Protein AF-A0AAW8EA68-F1 (afdb_monomer_lite)

Foldseek 3Di:
DDDDDDDPPPPPPDQLPPFLDDDDDDPDDDPDPPPPPPPPDADQEDEDEALDCDDPNHGFDADPQQKGKDKDADDLVDPGAHWYFHDDFLQTDIGAGFGMWIWIFGVVLRTTFKIKTWHPDDAQFHFLVVLLVVLLLVVVRSVVSPWAFADDQLAFQFAAVLQLCVQPDPPLPPPPNVPDGQYHSPHRDDSVSCLVQQPDPQRFASYWTWTDDQQKIKIWGKHFNDQDPVCNRTTGIIIMIMIGGNLVSQLSVDDPVCSVVSVVCVVVVSVVSVVSNVVNNVSSVVVVTDGDPVDDHDDRHDRSVPDPPPDDRDDPPPPPRCVSVQDDKDAAQDFGSAFAWKFWVQVVRDIDGHHGRGGHHDDCAHPRGGTIIGGDDD

pLDDT: mean 73.97, std 21.79, range [22.16, 97.0]

Sequence (378 aa):
MSQRSGVLLAGVAVVCAAAFLVAACGEEKSGDSGAGMSNSNNPDQIDLRIGSSEVFGQPVAYGDLGLGTSNKDFDHRRPKHPRVRFVHGAFTLLTPEVDHIDASSEKELGGLTEIKLTLHEPLYGATHEQARDFVYGLMKQVQAAGWKRLIDIGAPRLKGESSMRAAFSDHYGLPSRVSVMHLDPGYLIPIEDMVREGQGGAWSPRFRWQFYADGVELTVGLFDTKFDEKNPDFNTYRVQMAFVSQEARVRLLFPEKDRAKWREMWPAKAAEFAGSRLEREALARQQKLEIDESYQDPPPAPPMADRPLQKGELLPQEQVMPKRLSSLNVLPGDPCPQTGDWIAPALRGRVVHAARGEIMPGPQYSDIGLVIWHLQRA

Secondary structure (DSSP, 8-state):
---------------------PPP---------------SS--SEEEE-TT-SEETTEEPP--TTSEEEEEEE--TTSS--PEEEE-BTBT-EEEEEEEEEEEEEEGGGTEEEEEEEEE-S--TTB-HHHHHHHHHHHHHHHHHTTPEE---TTS--B-HHHHHHHHT-TTS-S-TT--S----TTS---HHHHHHHHTT-SSS-SEEEEEEETTEEEEEEEEEEE--TT-TT-BEEEEEEEEEEHH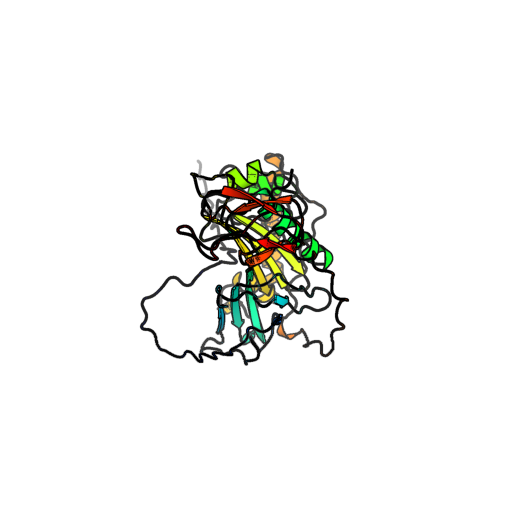HHHHTTS-GGGGGGHHHHHHHHHHHHHHHHHHHHHHHHHTTPPB-TT--PPPPPPPGGG----TT-PPP-------SSSSSEE-TTSBPSSSEEEEEGGGTTEEEEE-TTPBPPS-SEETTEE--EEEPP-

Organism: Variovorax paradoxus (NCBI:txid34073)

Structure (mmCIF, N/CA/C/O backbone):
data_AF-A0AAW8EA68-F1
#
_entry.id   AF-A0AAW8EA68-F1
#
loop_
_atom_site.group_PDB
_atom_site.id
_atom_site.type_symbol
_atom_site.label_atom_id
_atom_site.label_alt_id
_atom_site.label_comp_id
_atom_site.label_asym_id
_atom_site.label_entity_id
_atom_site.label_seq_id
_atom_site.pdbx_PDB_ins_code
_atom_site.Cartn_x
_atom_site.Cartn_y
_atom_site.Cartn_z
_atom_site.occupancy
_atom_site.B_iso_or_equiv
_atom_site.auth_seq_id
_atom_site.auth_comp_id
_atom_site.auth_asym_id
_atom_site.auth_atom_id
_atom_site.pdbx_PDB_model_num
ATOM 1 N N . MET A 1 1 ? -18.334 53.907 1.134 1.00 31.36 1 MET A N 1
ATOM 2 C CA . MET A 1 1 ? -18.433 52.855 0.094 1.00 31.36 1 MET A CA 1
ATOM 3 C C . MET A 1 1 ? -17.001 52.459 -0.237 1.00 31.36 1 MET A C 1
ATOM 5 O O . MET A 1 1 ? -16.248 53.343 -0.590 1.00 31.36 1 MET A O 1
ATOM 9 N N . SER A 1 2 ? -16.479 51.255 -0.036 1.00 30.61 2 SER A N 1
ATOM 10 C CA . SER A 1 2 ? -17.057 49.921 0.072 1.00 30.61 2 SER A CA 1
ATOM 11 C C . SER A 1 2 ? -16.158 49.091 0.996 1.00 30.61 2 SER A C 1
ATOM 13 O O . SER A 1 2 ? -14.952 49.030 0.776 1.00 30.61 2 SER A O 1
ATOM 15 N N . GLN A 1 3 ? -16.745 48.446 2.005 1.00 23.94 3 GLN A N 1
ATOM 16 C CA . GLN A 1 3 ? -16.113 47.356 2.751 1.00 23.94 3 GLN A CA 1
ATOM 17 C C . GLN A 1 3 ? -15.865 46.180 1.796 1.00 23.94 3 GLN A C 1
ATOM 19 O O . GLN A 1 3 ? -16.761 45.790 1.048 1.00 23.94 3 GLN A O 1
ATOM 24 N N . ARG A 1 4 ? -14.661 45.606 1.823 1.00 25.61 4 ARG A N 1
ATOM 25 C CA . ARG A 1 4 ? -14.409 44.237 1.362 1.00 25.61 4 ARG A CA 1
ATOM 26 C C . ARG A 1 4 ? -14.081 43.414 2.597 1.00 25.61 4 ARG A C 1
ATOM 28 O O . ARG A 1 4 ? -12.992 43.520 3.150 1.00 25.61 4 ARG A O 1
ATOM 35 N N . SER A 1 5 ? -15.067 42.649 3.045 1.00 25.44 5 SER A N 1
ATOM 36 C CA . SER A 1 5 ? -14.929 41.651 4.097 1.00 25.44 5 SER A CA 1
ATOM 37 C C . SER A 1 5 ? -14.002 40.542 3.602 1.00 25.44 5 SER A C 1
ATOM 39 O O . SER A 1 5 ? -14.359 39.783 2.703 1.00 25.44 5 SER A O 1
ATOM 41 N N . GLY A 1 6 ? -12.794 40.478 4.158 1.00 23.38 6 GLY A N 1
ATOM 42 C CA . GLY A 1 6 ? -11.898 39.340 4.003 1.00 23.38 6 GLY A CA 1
ATOM 43 C C . GLY A 1 6 ? -12.384 38.205 4.894 1.00 23.38 6 GLY A C 1
ATOM 44 O O . GLY A 1 6 ? -12.236 38.266 6.112 1.00 23.38 6 GLY A O 1
ATOM 45 N N . VAL A 1 7 ? -12.988 37.183 4.294 1.00 25.30 7 VAL A N 1
ATOM 46 C CA . VAL A 1 7 ? -13.236 35.909 4.971 1.00 25.30 7 VAL A CA 1
ATOM 47 C C . VAL A 1 7 ? -11.909 35.152 4.979 1.00 25.30 7 VAL A C 1
ATOM 49 O O . VAL A 1 7 ? -11.460 34.664 3.945 1.00 25.30 7 VAL A O 1
ATOM 52 N N . LEU A 1 8 ? -11.258 35.097 6.145 1.00 22.27 8 LEU A N 1
ATOM 53 C CA . LEU A 1 8 ? -10.200 34.129 6.416 1.00 22.27 8 LEU A CA 1
ATOM 54 C C . LEU A 1 8 ? -10.827 32.729 6.349 1.00 22.27 8 LEU A C 1
ATOM 56 O O . LEU A 1 8 ? -11.508 32.303 7.280 1.00 22.27 8 LEU A O 1
ATOM 60 N N . LEU A 1 9 ? -10.590 32.002 5.257 1.00 24.23 9 LEU A N 1
ATOM 61 C CA . LEU A 1 9 ? -10.726 30.550 5.262 1.00 24.23 9 LEU A CA 1
ATOM 62 C C . LEU A 1 9 ? -9.560 29.988 6.077 1.00 24.23 9 LEU A C 1
ATOM 64 O O . LEU A 1 9 ? -8.430 29.887 5.602 1.00 24.23 9 LEU A O 1
ATOM 68 N N . ALA A 1 10 ? -9.845 29.658 7.335 1.00 22.16 10 ALA A N 1
ATOM 69 C CA . ALA A 1 10 ? -8.983 28.840 8.169 1.00 22.16 10 ALA A CA 1
ATOM 70 C C . ALA A 1 10 ? -8.915 27.431 7.557 1.00 22.16 10 ALA A C 1
ATOM 72 O O . ALA A 1 10 ? -9.728 26.559 7.853 1.00 22.16 10 ALA A O 1
ATOM 73 N N . GLY A 1 11 ? -7.966 27.230 6.643 1.00 23.31 11 GLY A N 1
ATOM 74 C CA . GLY A 1 11 ? -7.634 25.919 6.108 1.00 23.31 11 GLY A CA 1
ATOM 75 C C . GLY A 1 11 ? -6.989 25.078 7.201 1.00 23.31 11 GLY A C 1
ATOM 76 O O . GLY A 1 11 ? -5.803 25.228 7.489 1.00 23.31 11 GLY A O 1
ATOM 77 N N . VAL A 1 12 ? -7.769 24.192 7.817 1.00 23.34 12 VAL A N 1
ATOM 78 C CA . VAL A 1 12 ? -7.232 23.114 8.648 1.00 23.34 12 VAL A CA 1
ATOM 79 C C . VAL A 1 12 ? -6.505 22.153 7.707 1.00 23.34 12 VAL A C 1
ATOM 81 O O . VAL A 1 12 ? -7.114 21.311 7.051 1.00 23.34 12 VAL A O 1
ATOM 84 N N . ALA A 1 13 ? -5.188 22.315 7.596 1.00 23.22 13 ALA A N 1
ATOM 85 C CA . ALA A 1 13 ? -4.316 21.375 6.912 1.00 23.22 13 ALA A CA 1
ATOM 86 C C . ALA A 1 13 ? -4.222 20.091 7.750 1.00 23.22 13 ALA A C 1
ATOM 88 O O . ALA A 1 13 ? -3.347 19.950 8.601 1.00 23.22 13 ALA A O 1
ATOM 89 N N . VAL A 1 14 ? -5.155 19.162 7.539 1.00 29.56 14 VAL A N 1
ATOM 90 C CA . VAL A 1 14 ? -5.050 17.810 8.090 1.00 29.56 14 VAL A CA 1
ATOM 91 C C . VAL A 1 14 ? -4.049 17.042 7.236 1.00 29.56 14 VAL A C 1
ATOM 93 O O . VAL A 1 14 ? -4.319 16.694 6.088 1.00 29.56 14 VAL A O 1
ATOM 96 N N . VAL A 1 15 ? -2.868 16.811 7.799 1.00 27.11 15 VAL A N 1
ATOM 97 C CA . VAL A 1 15 ? -1.830 15.955 7.225 1.00 27.11 15 VAL A CA 1
ATOM 98 C C . VAL A 1 15 ? -2.344 14.510 7.260 1.00 27.11 15 VAL A C 1
ATOM 100 O O . VAL A 1 15 ? -2.207 13.826 8.267 1.00 27.11 15 VAL A O 1
ATOM 103 N N . CYS A 1 16 ? -2.946 14.033 6.166 1.00 30.41 16 CYS A N 1
ATOM 104 C CA . CYS A 1 16 ? -3.246 12.609 5.949 1.00 30.41 16 CYS A CA 1
ATOM 105 C C . CYS A 1 16 ? -1.991 11.852 5.491 1.00 30.41 16 CYS A C 1
ATOM 107 O O . CYS A 1 16 ? -2.006 11.100 4.522 1.00 30.41 16 CYS A O 1
ATOM 109 N N . ALA A 1 17 ? -0.875 12.052 6.189 1.00 29.83 17 ALA A N 1
ATOM 110 C CA . ALA A 1 17 ? 0.268 11.187 6.005 1.00 29.83 17 ALA A CA 1
ATOM 111 C C . ALA A 1 17 ? 0.006 9.915 6.818 1.00 29.83 17 ALA A C 1
ATOM 113 O O . ALA A 1 17 ? 0.188 9.901 8.034 1.00 29.83 17 ALA A O 1
ATOM 114 N N . ALA A 1 18 ? -0.341 8.816 6.141 1.00 36.03 18 ALA A N 1
ATOM 115 C CA . ALA A 1 18 ? 0.261 7.534 6.500 1.00 36.03 18 ALA A CA 1
ATOM 116 C C . ALA A 1 18 ? 1.769 7.729 6.306 1.00 36.03 18 ALA A C 1
ATOM 118 O O . ALA A 1 18 ? 2.324 7.536 5.217 1.00 36.03 18 ALA A O 1
ATOM 119 N N . ALA A 1 19 ? 2.374 8.343 7.315 1.00 31.56 19 ALA A N 1
ATOM 120 C CA . ALA A 1 19 ? 3.718 8.830 7.249 1.00 31.56 19 ALA A CA 1
ATOM 121 C C . ALA A 1 19 ? 4.612 7.606 7.424 1.00 31.56 19 ALA A C 1
ATOM 123 O O . ALA A 1 19 ? 4.570 6.914 8.445 1.00 31.56 19 ALA A O 1
ATOM 124 N N . PHE A 1 20 ? 5.445 7.342 6.424 1.00 36.16 20 PHE A N 1
ATOM 125 C CA . PHE A 1 20 ? 6.662 6.561 6.607 1.00 36.16 20 PHE A CA 1
ATOM 126 C C . PHE A 1 20 ? 7.656 7.415 7.416 1.00 36.16 20 PHE A C 1
ATOM 128 O O . PHE A 1 20 ? 8.738 7.750 6.949 1.00 36.16 20 PHE A O 1
ATOM 135 N N . LEU A 1 21 ? 7.244 7.859 8.608 1.00 25.28 21 LEU A N 1
ATOM 136 C CA . LEU A 1 21 ? 8.124 8.514 9.562 1.00 25.28 21 LEU A CA 1
ATOM 137 C C . LEU A 1 21 ? 8.967 7.413 10.192 1.00 25.28 21 LEU A C 1
ATOM 139 O O . LEU A 1 21 ? 8.516 6.704 11.087 1.00 25.28 21 LEU A O 1
ATOM 143 N N . VAL A 1 22 ? 10.197 7.279 9.708 1.00 31.80 22 VAL A N 1
ATOM 144 C CA . VAL A 1 22 ? 11.282 6.798 10.558 1.00 31.80 22 VAL A CA 1
ATOM 145 C C . VAL A 1 22 ? 11.445 7.853 11.649 1.00 31.80 22 VAL A C 1
ATOM 147 O O . VAL A 1 22 ? 11.507 9.048 11.348 1.00 31.80 22 VAL A O 1
ATOM 150 N N . ALA A 1 23 ? 11.450 7.421 12.908 1.00 26.12 23 ALA A N 1
ATOM 151 C CA . ALA A 1 23 ? 11.738 8.286 14.039 1.00 26.12 23 ALA A CA 1
ATOM 152 C C . ALA A 1 23 ? 13.033 9.065 13.759 1.00 26.12 23 ALA A C 1
ATOM 154 O O . ALA A 1 23 ? 14.100 8.478 13.582 1.00 26.12 23 ALA A O 1
ATOM 155 N N . ALA A 1 24 ? 12.927 10.391 13.677 1.00 22.94 24 ALA A N 1
ATOM 156 C CA . ALA A 1 24 ? 14.095 11.252 13.671 1.00 22.94 24 ALA A CA 1
ATOM 157 C C . ALA A 1 24 ? 14.813 11.063 15.011 1.00 22.94 24 ALA A C 1
ATOM 159 O O . ALA A 1 24 ? 14.196 11.188 16.070 1.00 22.94 24 ALA A O 1
ATOM 160 N N . CYS A 1 25 ? 16.097 10.720 14.945 1.00 24.19 25 CYS A N 1
ATOM 161 C CA . CYS A 1 25 ? 16.962 10.512 16.093 1.00 24.19 25 CYS A CA 1
ATOM 162 C C . CYS A 1 25 ? 16.959 11.748 17.004 1.00 24.19 25 CYS A C 1
ATOM 164 O O . CYS A 1 25 ? 17.584 12.761 16.698 1.00 24.19 25 CYS A O 1
ATOM 166 N N . GLY A 1 26 ? 16.271 11.642 18.139 1.00 23.81 26 GLY A N 1
ATOM 167 C CA . GLY A 1 26 ? 16.720 12.273 19.368 1.00 23.81 26 GLY A CA 1
ATOM 168 C C . GLY A 1 26 ? 17.836 11.403 19.928 1.00 23.81 26 GLY A C 1
ATOM 169 O O . GLY A 1 26 ? 17.674 10.193 20.069 1.00 23.81 26 GLY A O 1
ATOM 170 N N . GLU A 1 27 ? 18.987 12.010 20.171 1.00 29.56 27 GLU A N 1
ATOM 171 C CA . GLU A 1 27 ? 20.153 11.389 20.785 1.00 29.56 27 GLU A CA 1
ATOM 172 C C . GLU A 1 27 ? 19.839 11.092 22.264 1.00 29.56 27 GLU A C 1
ATOM 174 O O . GLU A 1 27 ? 20.252 11.811 23.169 1.00 29.56 27 GLU A O 1
ATOM 179 N N . GLU A 1 28 ? 19.047 10.050 22.520 1.00 25.16 28 GLU A N 1
ATOM 180 C CA . GLU A 1 28 ? 18.866 9.484 23.852 1.00 25.16 28 GLU A CA 1
ATOM 181 C C . GLU A 1 28 ? 19.598 8.151 23.941 1.00 25.16 28 GLU A C 1
ATOM 183 O O . GLU A 1 28 ? 19.452 7.245 23.122 1.00 25.16 28 GLU A O 1
ATOM 188 N N . LYS A 1 29 ? 20.470 8.103 24.946 1.00 25.55 29 LYS A N 1
ATOM 189 C CA . LYS A 1 29 ? 21.395 7.022 25.262 1.00 25.55 29 LYS A CA 1
ATOM 190 C C . LYS A 1 29 ? 20.705 5.667 25.150 1.00 25.55 29 LYS A C 1
ATOM 192 O O . LYS A 1 29 ? 19.680 5.438 25.782 1.00 25.55 29 LYS A O 1
ATOM 197 N N . SER A 1 30 ? 21.338 4.775 24.394 1.00 26.06 30 SER A N 1
ATOM 198 C CA . SER A 1 30 ? 21.008 3.360 24.257 1.00 26.06 30 SER A CA 1
ATOM 199 C C . SER A 1 30 ? 20.811 2.699 25.627 1.00 26.06 30 SER A C 1
ATOM 201 O O . SER A 1 30 ? 21.767 2.255 26.266 1.00 26.06 30 SER A O 1
ATOM 203 N N . GLY A 1 31 ? 19.562 2.654 26.081 1.00 25.41 31 GLY A N 1
ATOM 204 C CA . GLY A 1 31 ? 19.101 1.743 27.112 1.00 25.41 31 GLY A CA 1
ATOM 205 C C . GLY A 1 31 ? 18.886 0.389 26.460 1.00 25.41 31 GLY A C 1
ATOM 206 O O . GLY A 1 31 ? 17.841 0.140 25.865 1.00 25.41 31 GLY A O 1
ATOM 207 N N . ASP A 1 32 ? 19.916 -0.446 26.524 1.00 31.66 32 ASP A N 1
ATOM 208 C CA . ASP A 1 32 ? 19.882 -1.837 26.100 1.00 31.66 32 ASP A CA 1
ATOM 209 C C . ASP A 1 32 ? 18.761 -2.580 26.845 1.00 31.66 32 ASP A C 1
ATOM 211 O O . ASP A 1 32 ? 18.855 -2.898 28.030 1.00 31.66 32 ASP A O 1
ATOM 215 N N . SER A 1 33 ? 17.656 -2.798 26.143 1.00 30.78 33 SER A N 1
ATOM 216 C CA . SER A 1 33 ? 16.652 -3.807 26.475 1.00 30.78 33 SER A CA 1
ATOM 217 C C . SER A 1 3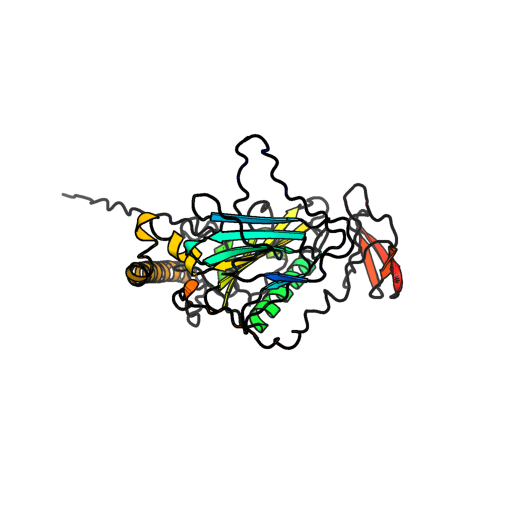3 ? 16.353 -4.622 25.219 1.00 30.78 33 SER A C 1
ATOM 219 O O . SER A 1 33 ? 15.209 -4.870 24.846 1.00 30.78 33 SER A O 1
ATOM 221 N N . GLY A 1 34 ? 17.421 -5.038 24.534 1.00 29.62 34 GLY A N 1
ATOM 222 C CA . GLY A 1 34 ? 17.336 -6.042 23.491 1.00 29.62 34 GLY A CA 1
ATOM 223 C C . GLY A 1 34 ? 17.114 -7.416 24.112 1.00 29.62 34 GLY A C 1
ATOM 224 O O . GLY A 1 34 ? 18.064 -8.096 24.493 1.00 29.62 34 GLY A O 1
ATOM 225 N N . ALA A 1 35 ? 15.868 -7.887 24.141 1.00 29.55 35 ALA A N 1
ATOM 226 C CA . ALA A 1 35 ? 15.609 -9.324 24.123 1.00 29.55 35 ALA A CA 1
ATOM 227 C C . ALA A 1 35 ? 15.999 -9.858 22.732 1.00 29.55 35 ALA A C 1
ATOM 229 O O . ALA A 1 35 ? 15.160 -10.144 21.881 1.00 29.55 35 ALA A O 1
ATOM 230 N N . GLY A 1 36 ? 17.306 -9.931 22.479 1.00 31.05 36 GLY A N 1
ATOM 231 C CA . GLY A 1 36 ? 17.883 -10.514 21.280 1.00 31.05 36 GLY A CA 1
ATOM 232 C C . GLY A 1 36 ? 17.665 -12.021 21.282 1.00 31.05 36 GLY A C 1
ATOM 233 O O . GLY A 1 36 ? 18.530 -12.783 21.707 1.00 31.05 36 GLY A O 1
ATOM 234 N N . MET A 1 37 ? 16.516 -12.476 20.783 1.00 32.06 37 MET A N 1
ATOM 235 C CA . MET A 1 37 ? 16.364 -13.872 20.385 1.00 32.06 37 MET A CA 1
ATOM 236 C C . MET A 1 37 ? 17.063 -14.075 19.038 1.00 32.06 37 MET A C 1
ATOM 238 O O . MET A 1 37 ? 16.453 -14.006 17.973 1.00 32.06 37 MET A O 1
ATOM 242 N N . SER A 1 38 ? 18.364 -14.364 19.103 1.00 35.31 38 SER A N 1
ATOM 243 C CA . SER A 1 38 ? 19.105 -15.040 18.036 1.00 35.31 38 SER A CA 1
ATOM 244 C C . SER A 1 38 ? 18.561 -16.469 17.885 1.00 35.31 38 SER A C 1
ATOM 246 O O . SER A 1 38 ? 19.159 -17.428 18.373 1.00 35.31 38 SER A O 1
ATOM 248 N N . ASN A 1 39 ? 17.413 -16.627 17.225 1.00 38.28 39 ASN A N 1
ATOM 249 C CA . ASN A 1 39 ? 16.970 -17.934 16.748 1.00 38.28 39 ASN A CA 1
ATOM 250 C C . ASN A 1 39 ? 17.604 -18.200 15.380 1.00 38.28 39 ASN A C 1
ATOM 252 O O . ASN A 1 39 ? 17.486 -17.413 14.446 1.00 38.28 39 ASN A O 1
ATOM 256 N N . SER A 1 40 ? 18.319 -19.317 15.288 1.00 44.47 40 SER A N 1
ATOM 257 C CA . SER A 1 40 ? 19.300 -19.623 14.246 1.00 44.47 40 SER A CA 1
ATOM 258 C C . SER A 1 40 ? 18.732 -19.942 12.856 1.00 44.47 40 SER A C 1
ATOM 260 O O . SER A 1 40 ? 19.530 -20.090 11.930 1.00 44.47 40 SER A O 1
ATOM 262 N N . ASN A 1 41 ? 17.409 -19.960 12.660 1.00 57.72 41 ASN A N 1
ATOM 263 C CA . ASN A 1 41 ? 16.753 -20.103 11.355 1.00 57.72 41 ASN A CA 1
ATOM 264 C C . ASN A 1 41 ? 15.589 -19.108 11.226 1.00 57.72 41 ASN A C 1
ATOM 266 O O . ASN A 1 41 ? 14.706 -19.076 12.085 1.00 57.72 41 ASN A O 1
ATOM 270 N N . ASN A 1 42 ? 15.574 -18.317 10.146 1.00 62.31 42 ASN A N 1
ATOM 271 C CA . ASN A 1 42 ? 14.399 -17.520 9.787 1.00 62.31 42 ASN A CA 1
ATOM 272 C C . ASN A 1 42 ? 13.222 -18.478 9.538 1.00 62.31 42 ASN A C 1
ATOM 274 O O . ASN A 1 42 ? 13.421 -19.494 8.869 1.00 62.31 42 ASN A O 1
ATOM 278 N N . PRO A 1 43 ? 12.017 -18.197 10.064 1.00 74.00 43 PRO A N 1
ATOM 279 C CA . PRO A 1 43 ? 10.846 -18.987 9.713 1.00 74.00 43 PRO A CA 1
ATOM 280 C C . PRO A 1 43 ? 10.559 -18.842 8.215 1.00 74.00 43 PRO A C 1
ATOM 282 O O . PRO A 1 43 ? 10.819 -17.796 7.630 1.00 74.00 43 PRO A O 1
ATOM 285 N N . ASP A 1 44 ? 9.983 -19.866 7.594 1.00 80.38 44 ASP A N 1
ATOM 286 C CA . ASP A 1 44 ? 9.584 -19.789 6.182 1.00 80.38 44 ASP A CA 1
ATOM 287 C C . ASP A 1 44 ? 8.441 -18.788 5.963 1.00 80.38 44 ASP A C 1
ATOM 289 O O . ASP A 1 44 ? 8.363 -18.117 4.932 1.00 80.38 44 ASP A O 1
ATOM 293 N N . GLN A 1 45 ? 7.561 -18.675 6.958 1.00 86.62 45 GLN A N 1
ATOM 294 C CA . GLN A 1 45 ? 6.392 -17.812 6.937 1.00 86.62 45 GLN A CA 1
ATOM 295 C C . GLN A 1 45 ? 6.127 -17.228 8.328 1.00 86.62 45 GLN A C 1
ATOM 297 O O . GLN A 1 45 ? 6.341 -17.891 9.343 1.00 86.62 45 GLN A O 1
ATOM 302 N N . ILE A 1 46 ? 5.627 -15.995 8.364 1.00 90.38 46 ILE A N 1
ATOM 303 C CA . ILE A 1 46 ? 5.153 -15.309 9.567 1.00 90.38 46 ILE A CA 1
ATOM 304 C C . ILE A 1 46 ? 3.706 -14.888 9.335 1.00 90.38 46 ILE A C 1
ATOM 306 O O . ILE A 1 46 ? 3.397 -14.243 8.335 1.00 90.38 46 ILE A O 1
ATOM 310 N N . ASP A 1 47 ? 2.826 -15.218 10.272 1.00 90.06 47 ASP A N 1
ATOM 311 C CA . ASP A 1 47 ? 1.438 -14.774 10.236 1.00 90.06 47 ASP A CA 1
ATOM 312 C C . ASP A 1 47 ? 1.295 -13.472 11.027 1.00 90.06 47 ASP A C 1
ATOM 314 O O . ASP A 1 47 ? 1.726 -13.390 12.178 1.00 90.06 47 ASP A O 1
ATOM 318 N N . LEU A 1 48 ? 0.686 -12.454 10.418 1.00 92.19 48 LEU A N 1
ATOM 319 C CA . LEU A 1 48 ? 0.398 -11.174 11.067 1.00 92.19 48 LEU A CA 1
ATOM 320 C C . LEU A 1 48 ? -1.040 -10.744 10.781 1.00 92.19 48 LEU A C 1
ATOM 322 O O . LEU A 1 48 ? -1.587 -11.046 9.721 1.00 92.19 48 LEU A O 1
ATOM 326 N N . ARG A 1 49 ? -1.651 -10.030 11.729 1.00 91.38 49 ARG A N 1
ATOM 327 C CA . ARG A 1 49 ? -3.053 -9.600 11.657 1.00 91.38 49 ARG A CA 1
ATOM 328 C C . ARG A 1 49 ? -3.268 -8.293 12.417 1.00 91.38 49 ARG A C 1
ATOM 330 O O . ARG A 1 49 ? -2.812 -8.160 13.552 1.00 91.38 49 ARG A O 1
ATOM 337 N N . ILE A 1 50 ? -4.021 -7.366 11.826 1.00 91.94 50 ILE A N 1
ATOM 338 C CA . ILE A 1 50 ? -4.522 -6.172 12.526 1.00 91.94 50 ILE A CA 1
ATOM 339 C C . ILE A 1 50 ? -5.453 -6.581 13.682 1.00 91.94 50 ILE A C 1
ATOM 341 O O . ILE A 1 50 ? -6.306 -7.453 13.534 1.00 91.94 50 ILE A O 1
ATOM 345 N N . GLY A 1 51 ? -5.279 -5.966 14.849 1.00 89.12 51 GLY A N 1
ATOM 346 C CA . GLY A 1 51 ? -5.983 -6.301 16.088 1.00 89.12 51 GLY A CA 1
ATOM 347 C C . GLY A 1 51 ? -5.428 -7.540 16.798 1.00 89.12 51 GLY A C 1
ATOM 348 O O . GLY A 1 51 ? -6.107 -8.130 17.632 1.00 89.12 51 GLY A O 1
ATOM 349 N N . SER A 1 52 ? -4.226 -8.008 16.443 1.00 88.50 52 SER A N 1
ATOM 350 C CA . SER A 1 52 ? -3.540 -9.062 17.200 1.00 88.50 52 SER A CA 1
ATOM 351 C C . SER A 1 52 ? -2.910 -8.496 18.473 1.00 88.50 52 SER A C 1
ATOM 353 O O . SER A 1 52 ? -2.204 -7.491 18.414 1.00 88.50 52 SER A O 1
ATOM 355 N N . SER A 1 53 ? -3.106 -9.168 19.608 1.00 86.56 53 SER A N 1
ATOM 356 C CA . SER A 1 53 ? -2.377 -8.902 20.857 1.00 86.56 53 SER A CA 1
ATOM 357 C C . SER A 1 53 ? -0.997 -9.567 20.894 1.00 86.56 53 SER A C 1
ATOM 359 O O . SER A 1 53 ? -0.295 -9.466 21.896 1.00 86.56 53 SER A O 1
ATOM 361 N N . GLU A 1 54 ? -0.620 -10.266 19.823 1.00 85.88 54 GLU A N 1
ATOM 362 C CA . GLU A 1 54 ? 0.671 -10.926 19.650 1.00 85.88 54 GLU A CA 1
ATOM 363 C C . GLU A 1 54 ? 1.349 -10.481 18.351 1.00 85.88 54 GLU A C 1
ATOM 365 O O . GLU A 1 54 ? 0.692 -10.257 17.328 1.00 85.88 54 GLU A O 1
ATOM 370 N N . VAL A 1 55 ? 2.676 -10.405 18.383 1.00 88.06 55 VAL A N 1
ATOM 371 C CA . VAL A 1 55 ? 3.546 -10.098 17.249 1.00 88.06 55 VAL A CA 1
ATOM 372 C C . VAL A 1 55 ? 4.801 -10.963 17.340 1.00 88.06 55 VAL A C 1
ATOM 374 O O . VAL A 1 55 ? 5.382 -11.134 18.407 1.00 88.06 55 VAL A O 1
ATOM 377 N N . PHE A 1 56 ? 5.188 -11.593 16.229 1.00 87.25 56 PHE A N 1
ATOM 378 C CA . PHE A 1 56 ? 6.324 -12.531 16.171 1.00 87.25 56 PHE A CA 1
ATOM 379 C C . PHE A 1 56 ? 6.264 -13.687 17.192 1.00 87.25 56 PHE A C 1
ATOM 381 O O . PHE A 1 56 ? 7.300 -14.193 17.623 1.00 87.25 56 PHE A O 1
ATOM 388 N N . GLY A 1 57 ? 5.053 -14.120 17.562 1.00 82.25 57 GLY A N 1
ATOM 389 C CA . GLY A 1 57 ? 4.833 -15.184 18.548 1.00 82.25 57 GLY A CA 1
ATOM 390 C C . GLY A 1 57 ? 5.067 -14.752 19.998 1.00 82.25 57 GLY A C 1
ATOM 391 O O . GLY A 1 57 ? 5.271 -15.608 20.854 1.00 82.25 57 GLY A O 1
ATOM 392 N N . GLN A 1 58 ? 5.084 -13.446 20.270 1.00 85.12 58 GLN A N 1
ATOM 393 C CA . GLN A 1 58 ? 5.184 -12.871 21.609 1.00 85.12 58 GLN A CA 1
ATOM 394 C C . GLN A 1 58 ? 4.011 -11.916 21.859 1.00 85.12 58 GLN A C 1
ATOM 396 O O . GLN A 1 58 ? 3.550 -11.273 20.912 1.00 85.12 58 GLN A O 1
ATOM 401 N N . PRO A 1 59 ? 3.531 -11.775 23.106 1.00 87.12 59 PRO A N 1
ATOM 402 C CA . PRO A 1 59 ? 2.584 -10.723 23.456 1.00 87.12 59 PRO A CA 1
ATOM 403 C C . PRO A 1 59 ? 3.139 -9.340 23.108 1.00 87.12 59 PRO A C 1
ATOM 405 O O . PRO A 1 59 ? 4.321 -9.063 23.308 1.00 87.12 59 PRO A O 1
ATOM 408 N N . VAL A 1 60 ? 2.274 -8.457 22.616 1.00 86.25 60 VAL A N 1
ATOM 409 C CA . VAL A 1 60 ? 2.626 -7.060 22.358 1.00 86.25 60 VAL A CA 1
ATOM 410 C C . VAL A 1 60 ? 2.985 -6.372 23.677 1.00 86.25 60 VAL A C 1
ATOM 412 O O . VAL A 1 60 ? 2.205 -6.379 24.632 1.00 86.25 60 VAL A O 1
ATOM 415 N N . ALA A 1 61 ? 4.163 -5.751 23.717 1.00 88.31 61 ALA A N 1
ATOM 416 C CA . ALA A 1 61 ? 4.583 -4.907 24.824 1.00 88.31 61 ALA A CA 1
ATOM 417 C C . ALA A 1 61 ? 4.034 -3.486 24.641 1.00 88.31 61 ALA A C 1
ATOM 419 O O . ALA A 1 61 ? 4.209 -2.873 23.588 1.00 88.31 61 ALA A O 1
ATOM 420 N N . TYR A 1 62 ? 3.392 -2.961 25.683 1.00 88.19 62 TYR A N 1
ATOM 421 C CA . TYR A 1 62 ? 2.853 -1.604 25.704 1.00 88.19 62 TYR A CA 1
ATOM 422 C C . TYR A 1 62 ? 3.610 -0.749 26.716 1.00 88.19 62 TYR A C 1
ATOM 424 O O . TYR A 1 62 ? 3.852 -1.195 27.837 1.00 88.19 62 TYR A O 1
ATOM 432 N N . GLY A 1 63 ? 3.932 0.485 26.333 1.00 82.69 63 GLY A N 1
ATOM 433 C CA . GLY A 1 63 ? 4.381 1.515 27.269 1.00 82.69 63 GLY A CA 1
ATOM 434 C C . GLY A 1 63 ? 3.222 2.127 28.066 1.00 82.69 63 GLY A C 1
ATOM 435 O O . GLY A 1 63 ? 2.057 1.759 27.888 1.00 82.69 63 GLY A O 1
ATOM 436 N N . ASP A 1 64 ? 3.535 3.121 28.899 1.00 83.75 64 ASP A N 1
ATOM 437 C CA . ASP A 1 64 ? 2.578 3.770 29.814 1.00 83.75 64 ASP A CA 1
ATOM 438 C C . ASP A 1 64 ? 1.381 4.419 29.104 1.00 83.75 64 ASP A C 1
ATOM 440 O O . ASP A 1 64 ? 0.278 4.468 29.645 1.00 83.75 64 ASP A O 1
ATOM 444 N N . LEU A 1 65 ? 1.574 4.867 27.860 1.00 83.31 65 LEU A N 1
ATOM 445 C CA . LEU A 1 65 ? 0.522 5.452 27.022 1.00 83.31 65 LEU A CA 1
ATOM 446 C C . LEU A 1 65 ? -0.338 4.400 26.300 1.00 83.31 65 LEU A C 1
ATOM 448 O O . LEU A 1 65 ? -1.157 4.747 25.455 1.00 83.31 65 LEU A O 1
ATOM 452 N N . GLY A 1 66 ? -0.137 3.106 26.570 1.00 82.94 66 GLY A N 1
ATOM 453 C CA . GLY A 1 66 ? -0.848 2.029 25.879 1.00 82.94 66 GLY A CA 1
ATOM 454 C C . GLY A 1 66 ? -0.455 1.873 24.406 1.00 82.94 66 GLY A C 1
ATOM 455 O O . GLY A 1 66 ? -1.181 1.226 23.655 1.00 82.94 66 GLY A O 1
ATOM 456 N N . LEU A 1 67 ? 0.675 2.449 23.994 1.00 87.50 67 LEU A N 1
ATOM 457 C CA . LEU A 1 67 ? 1.253 2.316 22.657 1.00 87.50 67 LEU A CA 1
ATOM 458 C C . LEU A 1 67 ? 2.371 1.275 22.680 1.00 87.50 67 LEU A C 1
ATOM 460 O O . LEU A 1 67 ? 3.127 1.204 23.650 1.00 87.50 67 LEU A O 1
ATOM 464 N N . GLY A 1 68 ? 2.483 0.486 21.617 1.00 88.31 68 GLY A N 1
ATOM 465 C CA . GLY A 1 68 ? 3.553 -0.496 21.457 1.00 88.31 68 GLY A CA 1
ATOM 466 C C . GLY A 1 68 ? 4.120 -0.476 20.046 1.00 88.31 68 GLY A C 1
ATOM 467 O O . GLY A 1 68 ? 3.378 -0.308 19.076 1.00 88.31 68 GLY A O 1
ATOM 468 N N . THR A 1 69 ? 5.427 -0.678 19.933 1.00 91.69 69 THR A N 1
ATOM 469 C CA . THR A 1 69 ? 6.130 -0.854 18.662 1.00 91.69 69 THR A CA 1
ATOM 470 C C . THR A 1 69 ? 6.893 -2.169 18.687 1.00 91.69 69 THR A C 1
ATOM 472 O O . THR A 1 69 ? 7.336 -2.648 19.732 1.00 91.69 69 THR A O 1
ATOM 475 N N . SER A 1 70 ? 7.009 -2.812 17.536 1.00 90.88 70 SER A N 1
ATOM 476 C CA . SER A 1 70 ? 7.783 -4.039 17.381 1.00 90.88 70 SER A CA 1
ATOM 477 C C . SER A 1 70 ? 8.378 -4.064 15.993 1.00 90.88 70 SER A C 1
ATOM 479 O O . SER A 1 70 ? 7.697 -3.729 15.028 1.00 90.88 70 SER A O 1
ATOM 481 N N . ASN A 1 71 ? 9.637 -4.463 15.883 1.00 92.56 71 ASN A N 1
ATOM 482 C CA . ASN A 1 71 ? 10.305 -4.571 14.601 1.00 92.56 71 ASN A CA 1
ATOM 483 C C . ASN A 1 71 ? 11.039 -5.904 14.475 1.00 92.56 71 ASN A C 1
ATOM 485 O O . ASN A 1 71 ? 11.286 -6.599 15.466 1.00 92.56 71 ASN A O 1
ATOM 489 N N . LYS A 1 72 ? 11.320 -6.290 13.234 1.00 90.19 72 LYS A N 1
ATOM 490 C CA . LYS A 1 72 ? 12.128 -7.462 12.937 1.00 90.19 72 LYS A CA 1
ATOM 491 C C . LYS A 1 72 ? 12.847 -7.291 11.610 1.00 90.19 72 LYS A C 1
ATOM 493 O O . LYS A 1 72 ? 12.218 -7.375 10.556 1.00 90.19 72 LYS A O 1
ATOM 498 N N . ASP A 1 73 ? 14.159 -7.130 11.706 1.00 87.31 73 ASP A N 1
ATOM 499 C CA . ASP A 1 73 ? 15.087 -7.198 10.584 1.00 87.31 73 ASP A CA 1
ATOM 500 C C . ASP A 1 73 ? 15.501 -8.652 10.321 1.00 87.31 73 ASP A C 1
ATOM 502 O O . ASP A 1 73 ? 15.771 -9.427 11.248 1.00 87.31 73 ASP A O 1
ATOM 506 N N . PHE A 1 74 ? 15.597 -9.022 9.048 1.00 83.88 74 PHE A N 1
ATOM 507 C CA . PHE A 1 74 ? 16.134 -10.308 8.616 1.00 83.88 74 PHE A CA 1
ATOM 508 C C . PHE A 1 74 ? 17.533 -10.128 8.022 1.00 83.88 74 PHE A C 1
ATOM 510 O O . PHE A 1 74 ? 17.805 -9.187 7.281 1.00 83.88 74 PHE A O 1
ATOM 517 N N . ASP A 1 75 ? 18.450 -11.039 8.363 1.00 73.19 75 ASP A N 1
ATOM 518 C CA . ASP A 1 75 ? 19.837 -10.982 7.889 1.00 73.19 75 ASP A CA 1
ATOM 519 C C . ASP A 1 75 ? 19.908 -11.157 6.364 1.00 73.19 75 ASP A C 1
ATOM 521 O O . ASP A 1 75 ? 19.810 -12.278 5.869 1.00 73.19 75 ASP A O 1
ATOM 525 N N . HIS A 1 76 ? 20.148 -10.049 5.655 1.00 65.56 76 HIS A N 1
ATOM 526 C CA . HIS A 1 76 ? 20.296 -9.955 4.195 1.00 65.56 76 HIS A CA 1
ATOM 527 C C . HIS A 1 76 ? 21.340 -10.904 3.587 1.00 65.56 76 HIS A C 1
ATOM 529 O O . HIS A 1 76 ? 21.359 -11.117 2.378 1.00 65.56 76 HIS A O 1
ATOM 535 N N . ARG A 1 77 ? 22.252 -11.456 4.399 1.00 63.19 77 ARG A N 1
ATOM 536 C CA . ARG A 1 77 ? 23.266 -12.417 3.936 1.00 63.19 77 ARG A CA 1
ATOM 537 C C . ARG A 1 77 ? 22.707 -13.831 3.803 1.00 63.19 77 ARG A C 1
ATOM 539 O O . ARG A 1 77 ? 23.424 -14.725 3.353 1.00 63.19 77 ARG A O 1
ATOM 546 N N . ARG A 1 78 ? 21.471 -14.075 4.249 1.00 68.19 78 ARG A N 1
ATOM 547 C CA . ARG A 1 78 ? 20.843 -15.392 4.175 1.00 68.19 78 ARG A CA 1
ATOM 548 C C . ARG A 1 78 ? 20.099 -15.559 2.849 1.00 68.19 78 ARG A C 1
ATOM 550 O O . ARG A 1 78 ? 19.418 -14.645 2.411 1.00 68.19 78 ARG A O 1
ATOM 557 N N . PRO A 1 79 ? 20.151 -16.754 2.239 1.00 62.16 79 PRO A N 1
ATOM 558 C CA . PRO A 1 79 ? 19.541 -16.998 0.930 1.00 62.16 79 PRO A CA 1
ATOM 559 C C . PRO A 1 79 ? 18.008 -17.090 0.963 1.00 62.16 79 PRO A C 1
ATOM 561 O O . PRO A 1 79 ? 17.383 -17.222 -0.086 1.00 62.16 79 PRO A O 1
ATOM 564 N N . LYS A 1 80 ? 17.396 -17.102 2.154 1.00 73.12 80 LYS A N 1
ATOM 565 C CA . LYS A 1 80 ? 15.951 -17.254 2.327 1.00 73.12 80 LYS A CA 1
ATOM 566 C C . LYS A 1 80 ? 15.436 -16.265 3.359 1.00 73.12 80 LYS A C 1
ATOM 568 O O . LYS A 1 80 ? 15.862 -16.288 4.521 1.00 73.12 80 LYS A O 1
ATOM 573 N N . HIS A 1 81 ? 14.484 -15.455 2.927 1.00 82.62 81 HIS A N 1
ATOM 574 C CA . HIS A 1 81 ? 13.759 -14.526 3.771 1.00 82.62 81 HIS A CA 1
ATOM 575 C C . HIS A 1 81 ? 12.329 -15.035 4.007 1.00 82.62 81 HIS A C 1
ATOM 577 O O . HIS A 1 81 ? 11.779 -15.768 3.179 1.00 82.62 81 HIS A O 1
ATOM 583 N N . PRO A 1 82 ? 11.721 -14.723 5.164 1.00 87.62 82 PRO A N 1
ATOM 584 C CA . PRO A 1 82 ? 10.360 -15.152 5.447 1.00 87.62 82 PRO A CA 1
ATOM 585 C C . PRO A 1 82 ? 9.381 -14.461 4.514 1.00 87.62 82 PRO A C 1
ATOM 587 O O . PRO A 1 82 ? 9.570 -13.310 4.125 1.00 87.62 82 PRO A O 1
ATOM 590 N N . ARG A 1 83 ? 8.266 -15.127 4.248 1.00 89.81 83 ARG A N 1
ATOM 591 C CA . ARG A 1 83 ? 7.077 -14.489 3.679 1.00 89.81 83 ARG A CA 1
ATOM 592 C C . ARG A 1 83 ? 6.122 -14.101 4.796 1.00 89.81 83 ARG A C 1
ATOM 594 O O . ARG A 1 83 ? 6.074 -14.766 5.830 1.00 89.81 83 ARG A O 1
ATOM 601 N N . VAL A 1 84 ? 5.327 -13.058 4.593 1.00 91.69 84 VAL A N 1
ATOM 602 C CA . VAL A 1 84 ? 4.275 -12.689 5.542 1.00 91.69 84 VAL A CA 1
ATOM 603 C C . VAL A 1 84 ? 2.929 -13.130 5.000 1.00 91.69 84 VAL A C 1
ATOM 605 O O . VAL A 1 84 ? 2.535 -12.765 3.895 1.00 91.69 84 VAL A O 1
ATOM 608 N N . ARG A 1 85 ? 2.194 -13.903 5.794 1.00 92.69 85 ARG A N 1
ATOM 609 C CA . ARG A 1 85 ? 0.771 -14.131 5.572 1.00 92.69 85 ARG A CA 1
ATOM 610 C C . ARG A 1 85 ? 0.005 -13.101 6.390 1.00 92.69 85 ARG A C 1
ATOM 612 O O . ARG A 1 85 ? -0.122 -13.226 7.607 1.00 92.69 85 ARG A O 1
ATOM 619 N N . PHE A 1 86 ? -0.484 -12.066 5.720 1.00 93.69 86 PHE A N 1
ATOM 620 C CA . PHE A 1 86 ? -1.396 -11.105 6.320 1.00 93.69 86 PHE A CA 1
ATOM 621 C C . PHE A 1 86 ? -2.780 -11.748 6.432 1.00 93.69 86 PHE A C 1
ATOM 623 O O . PHE A 1 86 ? -3.510 -11.847 5.445 1.00 93.69 86 PHE A O 1
ATOM 630 N N . VAL A 1 87 ? -3.107 -12.249 7.621 1.00 89.56 87 VAL A N 1
ATOM 631 C CA . VAL A 1 87 ? -4.345 -12.984 7.898 1.00 89.56 87 VAL A CA 1
ATOM 632 C C . VAL A 1 87 ? -5.494 -11.994 8.024 1.00 89.56 87 VAL A C 1
ATOM 634 O O . VAL A 1 87 ? -5.482 -11.149 8.913 1.00 89.56 87 VAL A O 1
ATOM 637 N N . HIS A 1 88 ? -6.489 -12.100 7.144 1.00 87.94 88 HIS A N 1
ATOM 638 C CA . HIS A 1 88 ? -7.639 -11.190 7.124 1.00 87.94 88 HIS A CA 1
ATOM 639 C C . HIS A 1 88 ? -8.863 -11.823 6.449 1.00 87.94 88 HIS A C 1
ATOM 641 O O . HIS A 1 88 ? -9.351 -11.346 5.423 1.00 87.94 88 HIS A O 1
ATOM 647 N N . GLY A 1 89 ? -9.318 -12.966 6.973 1.00 83.31 89 GLY A N 1
ATOM 648 C CA . GLY A 1 89 ? -10.443 -13.714 6.415 1.00 83.31 89 GLY A CA 1
ATOM 649 C C . GLY A 1 89 ? -10.299 -13.997 4.924 1.00 83.31 89 GLY A C 1
ATOM 650 O O . GLY A 1 89 ? -9.232 -14.410 4.458 1.00 83.31 89 GLY A O 1
ATOM 651 N N . ALA A 1 90 ? -11.366 -13.734 4.165 1.00 83.56 90 ALA A N 1
ATOM 652 C CA . ALA A 1 90 ? -11.395 -13.917 2.713 1.00 83.56 90 ALA A CA 1
ATOM 653 C C . ALA A 1 90 ? -10.388 -13.029 1.952 1.00 83.56 90 ALA A C 1
ATOM 655 O O . ALA A 1 90 ? -10.090 -13.311 0.795 1.00 83.56 90 ALA A O 1
ATOM 656 N N . PHE A 1 91 ? -9.851 -11.993 2.604 1.00 88.69 91 PHE A N 1
ATOM 657 C CA . PHE A 1 91 ? -8.900 -11.029 2.047 1.00 88.69 91 PHE A CA 1
ATOM 658 C C . PHE A 1 91 ? -7.448 -11.324 2.441 1.00 88.69 91 PHE A C 1
ATOM 660 O O . PHE A 1 91 ? -6.574 -10.472 2.271 1.00 88.69 91 PHE A O 1
ATOM 667 N N . THR A 1 92 ? -7.184 -12.508 3.000 1.00 86.44 92 THR A N 1
ATOM 668 C CA . THR A 1 92 ? -5.836 -12.937 3.384 1.00 86.44 92 THR A CA 1
ATOM 669 C C . THR A 1 92 ? -4.875 -12.842 2.201 1.00 86.44 92 THR A C 1
ATOM 671 O O . THR A 1 92 ? -5.159 -13.344 1.115 1.00 86.44 92 THR A O 1
ATOM 674 N N . LEU A 1 93 ? -3.718 -12.224 2.435 1.00 89.75 93 LEU A N 1
ATOM 675 C CA . LEU A 1 93 ? -2.659 -12.062 1.444 1.00 89.75 93 LEU A CA 1
ATOM 676 C C . LEU A 1 93 ? -1.398 -12.776 1.901 1.00 89.75 93 LEU A C 1
ATOM 678 O O . LEU A 1 93 ? -0.999 -12.671 3.059 1.00 89.75 93 LEU A O 1
ATOM 682 N N . LEU A 1 94 ? -0.736 -13.456 0.974 1.00 89.38 94 LEU A N 1
ATOM 683 C CA . LEU A 1 94 ? 0.604 -13.978 1.187 1.00 89.38 94 LEU A CA 1
ATOM 684 C C . LEU A 1 94 ? 1.583 -13.117 0.395 1.00 89.38 94 LEU A C 1
ATOM 686 O O . LEU A 1 94 ? 1.486 -13.035 -0.827 1.00 89.38 94 LEU A O 1
ATOM 690 N N . THR A 1 95 ? 2.508 -12.454 1.078 1.00 88.25 95 THR A N 1
ATOM 691 C CA . THR A 1 95 ? 3.454 -11.533 0.445 1.00 88.25 95 THR A CA 1
ATOM 692 C C . THR A 1 95 ? 4.611 -12.277 -0.223 1.00 88.25 95 THR A C 1
ATOM 694 O O . THR A 1 95 ? 4.838 -13.468 0.039 1.00 88.25 95 THR A O 1
ATOM 697 N N . PRO A 1 96 ? 5.392 -11.575 -1.057 1.00 87.44 96 PRO A N 1
ATOM 698 C CA . PRO A 1 96 ? 6.793 -11.898 -1.283 1.00 87.44 96 PRO A CA 1
ATOM 699 C C . PRO A 1 96 ? 7.600 -12.059 0.005 1.00 87.44 96 PRO A C 1
ATOM 701 O O . PRO A 1 96 ? 7.124 -11.753 1.103 1.00 87.44 96 PRO A O 1
ATOM 704 N N . GLU A 1 97 ? 8.838 -12.517 -0.144 1.00 86.94 97 GLU A N 1
ATOM 705 C CA . GLU A 1 97 ? 9.804 -12.515 0.953 1.00 86.94 97 GLU A CA 1
ATOM 706 C C . GLU A 1 97 ? 10.031 -11.081 1.469 1.00 86.94 97 GLU A C 1
ATOM 708 O O . GLU A 1 97 ? 9.903 -10.119 0.706 1.00 86.94 97 GLU A O 1
ATOM 713 N N . VAL A 1 98 ? 10.330 -10.924 2.762 1.00 88.75 98 VAL A N 1
ATOM 714 C CA . VAL A 1 98 ? 10.484 -9.619 3.429 1.00 88.75 98 VAL A CA 1
ATOM 715 C C . VAL A 1 98 ? 11.843 -9.473 4.114 1.00 88.75 98 VAL A C 1
ATOM 717 O O . VAL A 1 98 ? 12.359 -10.412 4.718 1.00 88.75 98 VAL A O 1
ATOM 720 N N . ASP A 1 99 ? 12.413 -8.274 4.035 1.00 86.12 99 ASP A N 1
ATOM 721 C CA . ASP A 1 99 ? 13.651 -7.887 4.726 1.00 86.12 99 ASP A CA 1
ATOM 722 C C . ASP A 1 99 ? 13.386 -7.330 6.112 1.00 86.12 99 ASP A C 1
ATOM 724 O O . ASP A 1 99 ? 14.161 -7.554 7.038 1.00 86.12 99 ASP A O 1
ATOM 728 N N . HIS A 1 100 ? 12.285 -6.596 6.239 1.00 90.38 100 HIS A N 1
ATOM 729 C CA . HIS A 1 100 ? 11.983 -5.847 7.443 1.00 90.38 100 HIS A CA 1
ATOM 730 C C . HIS A 1 100 ? 10.489 -5.793 7.697 1.00 90.38 100 HIS A C 1
ATOM 732 O O . HIS A 1 100 ? 9.691 -5.632 6.766 1.00 90.38 100 HIS A O 1
ATOM 738 N N . ILE A 1 101 ? 10.125 -5.901 8.968 1.00 94.50 101 ILE A N 1
ATOM 739 C CA . ILE A 1 101 ? 8.759 -5.746 9.451 1.00 94.50 101 ILE A CA 1
ATOM 740 C C . ILE A 1 101 ? 8.773 -4.701 10.560 1.00 94.50 101 ILE A C 1
ATOM 742 O O . ILE A 1 101 ? 9.450 -4.901 11.564 1.00 94.50 101 ILE A O 1
ATOM 746 N N . ASP A 1 102 ? 7.963 -3.652 10.422 1.00 95.19 102 ASP A N 1
ATOM 747 C CA . ASP A 1 102 ? 7.597 -2.755 11.521 1.00 95.19 102 ASP A CA 1
ATOM 748 C C . ASP A 1 102 ? 6.122 -2.954 11.860 1.00 95.19 102 ASP A C 1
ATOM 750 O O . ASP A 1 102 ? 5.266 -2.991 10.977 1.00 95.19 102 ASP A O 1
ATOM 754 N N . ALA A 1 103 ? 5.801 -3.038 13.141 1.00 94.31 103 ALA A N 1
ATOM 755 C CA . ALA A 1 103 ? 4.438 -3.112 13.632 1.00 94.31 103 ALA A CA 1
ATOM 756 C C . ALA A 1 103 ? 4.217 -2.059 14.721 1.00 94.31 103 ALA A C 1
ATOM 758 O O . ALA A 1 103 ? 5.038 -1.899 15.626 1.00 94.31 103 ALA A O 1
ATOM 759 N N . SER A 1 104 ? 3.091 -1.355 14.636 1.00 94.12 104 SER A N 1
ATOM 760 C CA . SER A 1 104 ? 2.606 -0.458 15.687 1.00 94.12 104 SER A CA 1
ATOM 761 C C . SER A 1 104 ? 1.313 -1.005 16.267 1.00 94.12 104 SER A C 1
ATOM 763 O O . SER A 1 104 ? 0.564 -1.719 15.596 1.00 94.12 104 SER A O 1
ATOM 765 N N . SER A 1 105 ? 1.057 -0.693 17.530 1.00 91.12 105 SER A N 1
ATOM 766 C CA . SER A 1 105 ? -0.064 -1.240 18.281 1.00 91.12 105 SER A CA 1
ATOM 767 C C . SER A 1 105 ? -0.612 -0.247 19.291 1.00 91.12 105 SER A C 1
ATOM 769 O O . SER A 1 105 ? 0.121 0.571 19.850 1.00 91.12 105 SER A O 1
ATOM 771 N N . GLU A 1 106 ? -1.910 -0.362 19.549 1.00 89.81 106 GLU A N 1
ATOM 772 C CA . GLU A 1 106 ? -2.625 0.435 20.539 1.00 89.81 106 GLU A CA 1
ATOM 773 C C . GLU A 1 106 ? -3.466 -0.492 21.414 1.00 89.81 106 GLU A C 1
ATOM 775 O O . GLU A 1 106 ? -4.319 -1.238 20.925 1.00 89.81 106 GLU A O 1
ATOM 780 N N . LYS A 1 107 ? -3.246 -0.433 22.728 1.00 86.19 107 LYS A N 1
ATOM 781 C CA . LYS A 1 107 ? -3.955 -1.257 23.710 1.00 86.19 107 LYS A CA 1
ATOM 782 C C . LYS A 1 107 ? -5.458 -0.997 23.685 1.00 86.19 107 LYS A C 1
ATOM 784 O O . LYS A 1 107 ? -6.240 -1.939 23.742 1.00 86.19 107 LYS A O 1
ATOM 789 N N . GLU A 1 108 ? -5.859 0.268 23.553 1.00 84.56 108 GLU A N 1
ATOM 790 C CA . GLU A 1 108 ? -7.271 0.668 23.459 1.00 84.56 108 GLU A CA 1
ATOM 791 C C . GLU A 1 108 ? -7.980 0.083 22.236 1.00 84.56 108 GLU A C 1
ATOM 793 O O . GLU A 1 108 ? -9.191 -0.121 22.264 1.00 84.56 108 GLU A O 1
ATOM 798 N N . LEU A 1 109 ? -7.228 -0.188 21.167 1.00 83.62 109 LEU A N 1
ATOM 799 C CA . LEU A 1 109 ? -7.751 -0.769 19.936 1.00 83.62 109 LEU A CA 1
ATOM 800 C C . LEU A 1 109 ? -7.538 -2.289 19.858 1.00 83.62 109 LEU A C 1
ATOM 802 O O . LEU A 1 109 ? -7.845 -2.908 18.842 1.00 83.62 109 LEU A O 1
ATOM 806 N N . GLY A 1 110 ? -7.048 -2.901 20.938 1.00 82.25 110 GLY A N 1
ATOM 807 C CA . GLY A 1 110 ? -6.967 -4.351 21.082 1.00 82.25 110 GLY A CA 1
ATOM 808 C C . GLY A 1 110 ? -5.752 -5.013 20.434 1.00 82.25 110 GLY A C 1
ATOM 809 O O . GLY A 1 110 ? -5.728 -6.239 20.359 1.00 82.25 110 GLY A O 1
ATOM 810 N N . GLY A 1 111 ? -4.743 -4.261 19.973 1.00 89.50 111 GLY A N 1
ATOM 811 C CA . GLY A 1 111 ? -3.569 -4.888 19.363 1.00 89.50 111 GLY A CA 1
ATOM 812 C C . GLY A 1 111 ? -2.863 -4.074 18.293 1.00 89.50 111 GLY A C 1
ATOM 813 O O . GLY A 1 111 ? -2.845 -2.844 18.326 1.00 89.50 111 GLY A O 1
ATOM 814 N N . LEU A 1 112 ? -2.268 -4.795 17.342 1.00 92.38 112 LEU A N 1
ATOM 815 C CA . LEU A 1 112 ? -1.612 -4.239 16.160 1.00 92.38 112 LEU A CA 1
ATOM 816 C C . LEU A 1 112 ? -2.567 -3.335 15.364 1.00 92.38 112 LEU A C 1
ATOM 818 O O . LEU A 1 112 ? -3.636 -3.769 14.946 1.00 92.38 112 LEU A O 1
ATOM 822 N N . THR A 1 113 ? -2.177 -2.091 15.117 1.00 92.88 113 THR A N 1
ATOM 823 C CA . THR A 1 113 ? -2.943 -1.103 14.339 1.00 92.88 113 THR A CA 1
ATOM 824 C C . THR A 1 113 ? -2.316 -0.824 12.980 1.00 92.88 113 THR A C 1
ATOM 826 O O . THR A 1 113 ? -3.018 -0.400 12.061 1.00 92.88 113 THR A O 1
ATOM 829 N N . GLU A 1 114 ? -1.022 -1.103 12.833 1.00 95.69 114 GLU A N 1
ATOM 830 C CA . GLU A 1 114 ? -0.277 -0.946 11.592 1.00 95.69 114 GLU A CA 1
ATOM 831 C C . GLU A 1 114 ? 0.799 -2.031 11.471 1.00 95.69 114 GLU A C 1
ATOM 833 O O . GLU A 1 114 ? 1.477 -2.349 12.447 1.00 95.69 114 GLU A O 1
ATOM 838 N N . ILE A 1 115 ? 0.960 -2.582 10.267 1.00 97.00 115 ILE A N 1
ATOM 839 C CA . ILE A 1 115 ? 2.030 -3.510 9.891 1.00 97.00 115 ILE A CA 1
ATOM 840 C C . ILE A 1 115 ? 2.642 -3.009 8.582 1.00 97.00 115 ILE A C 1
ATOM 842 O O . ILE A 1 115 ? 1.971 -2.990 7.549 1.00 97.00 115 ILE A O 1
ATOM 846 N N . LYS A 1 116 ? 3.916 -2.629 8.609 1.00 96.38 116 LYS A N 1
ATOM 847 C CA . LYS A 1 116 ? 4.713 -2.250 7.441 1.00 96.38 116 LYS A CA 1
ATOM 848 C C . LYS A 1 116 ? 5.696 -3.358 7.115 1.00 96.38 116 LYS A C 1
ATOM 850 O O . LYS A 1 116 ? 6.389 -3.867 7.989 1.00 96.38 116 LYS A O 1
ATOM 855 N N . LEU A 1 117 ? 5.763 -3.700 5.840 1.00 94.88 117 LEU A N 1
ATOM 856 C CA . LEU A 1 117 ? 6.641 -4.713 5.284 1.00 94.88 117 LEU A CA 1
ATOM 857 C C . LEU A 1 117 ? 7.545 -4.042 4.261 1.00 94.88 117 LEU A C 1
ATOM 859 O O . LEU A 1 117 ? 7.049 -3.399 3.334 1.00 94.88 117 LEU A O 1
ATOM 863 N N . THR A 1 118 ? 8.852 -4.225 4.399 1.00 90.94 118 THR A N 1
ATOM 864 C CA . THR A 1 118 ? 9.801 -3.976 3.312 1.00 90.94 118 THR A CA 1
ATOM 865 C C . THR A 1 118 ? 10.092 -5.310 2.646 1.00 90.94 118 THR A C 1
ATOM 867 O O . THR A 1 118 ? 10.574 -6.234 3.301 1.00 90.94 118 THR A O 1
ATOM 870 N N . LEU A 1 119 ? 9.743 -5.432 1.367 1.00 87.88 119 LEU A N 1
ATOM 871 C CA . LEU A 1 119 ? 9.917 -6.681 0.631 1.00 87.88 119 LEU A CA 1
ATOM 872 C C . LEU A 1 119 ? 11.405 -6.914 0.321 1.00 87.88 119 LEU A C 1
ATOM 874 O O . LEU A 1 119 ? 12.099 -5.972 -0.051 1.00 87.88 119 LEU A O 1
ATOM 878 N N . HIS A 1 120 ? 11.847 -8.166 0.462 1.00 75.00 120 HIS A N 1
ATOM 879 C CA . HIS A 1 120 ? 13.179 -8.670 0.097 1.00 75.00 120 HIS A CA 1
ATOM 880 C C . HIS A 1 120 ? 13.358 -8.775 -1.427 1.00 75.00 120 HIS A C 1
ATOM 882 O O . HIS A 1 120 ? 14.460 -8.710 -1.966 1.00 75.00 120 HIS A O 1
ATOM 888 N N . GLU A 1 121 ? 12.248 -8.969 -2.141 1.00 60.09 121 GLU A N 1
ATOM 889 C CA . GLU A 1 121 ? 12.221 -9.262 -3.575 1.00 60.09 121 GLU A CA 1
ATOM 890 C C . GLU A 1 121 ? 12.602 -8.054 -4.471 1.00 60.09 121 GLU A C 1
ATOM 892 O O . GLU A 1 121 ? 12.509 -6.894 -4.068 1.00 60.09 121 GLU A O 1
ATOM 897 N N . PRO A 1 122 ? 13.062 -8.291 -5.713 1.00 52.78 122 PRO A N 1
ATOM 898 C CA . PRO A 1 122 ? 14.475 -8.231 -6.040 1.00 52.78 122 PRO A CA 1
ATOM 899 C C . PRO A 1 122 ? 14.695 -7.169 -7.112 1.00 52.78 122 PRO A C 1
ATOM 901 O O . PRO A 1 122 ? 14.628 -7.455 -8.306 1.00 52.78 122 PRO A O 1
ATOM 904 N N . LEU A 1 123 ? 14.921 -5.930 -6.701 1.00 59.84 123 LEU A N 1
ATOM 905 C CA . LEU A 1 123 ? 15.095 -4.842 -7.658 1.00 59.84 123 LEU A CA 1
ATOM 906 C C . LEU A 1 123 ? 16.387 -4.063 -7.426 1.00 59.84 123 LEU A C 1
ATOM 908 O O . LEU A 1 123 ? 16.439 -2.873 -7.700 1.00 59.84 123 LEU A O 1
ATOM 912 N N . TYR A 1 124 ? 17.438 -4.728 -6.940 1.00 62.78 124 TYR A N 1
ATOM 913 C CA . TYR A 1 124 ? 18.799 -4.201 -7.023 1.00 62.78 124 TYR A CA 1
ATOM 914 C C . TYR A 1 124 ? 19.294 -4.337 -8.461 1.00 62.78 124 TYR A C 1
ATOM 916 O O . TYR A 1 124 ? 19.430 -5.456 -8.946 1.00 62.78 124 TYR A O 1
ATOM 924 N N . GLY A 1 125 ? 19.544 -3.214 -9.138 1.00 66.94 125 GLY A N 1
ATOM 925 C CA . GLY A 1 125 ? 19.956 -3.225 -10.542 1.00 66.94 125 GLY A CA 1
ATOM 926 C C . GLY A 1 125 ? 18.864 -3.748 -11.478 1.00 66.94 125 GLY A C 1
ATOM 927 O O . GLY A 1 125 ? 19.171 -4.399 -12.468 1.00 66.94 125 GLY A O 1
ATOM 928 N N . ALA A 1 126 ? 17.592 -3.506 -11.159 1.00 75.88 126 ALA A N 1
ATOM 929 C CA . ALA A 1 126 ? 16.496 -3.848 -12.055 1.00 75.88 126 ALA A CA 1
ATOM 930 C C . ALA A 1 126 ? 16.215 -2.718 -13.046 1.00 75.88 126 ALA A C 1
ATOM 932 O O . ALA A 1 126 ? 16.378 -1.536 -12.736 1.00 75.88 126 ALA A O 1
ATOM 933 N N . THR A 1 127 ? 15.722 -3.105 -14.218 1.00 78.38 127 THR A N 1
ATOM 934 C CA . THR A 1 127 ? 15.142 -2.175 -15.194 1.00 78.38 127 THR A CA 1
ATOM 935 C C . THR A 1 127 ? 13.821 -1.593 -14.688 1.00 78.38 127 THR A C 1
ATOM 937 O O . THR A 1 127 ? 13.139 -2.186 -13.840 1.00 78.38 127 THR A O 1
ATOM 940 N N . HIS A 1 128 ? 13.424 -0.442 -15.234 1.00 82.88 128 HIS A N 1
ATOM 941 C CA . HIS A 1 128 ? 12.117 0.166 -14.964 1.00 82.88 128 HIS A CA 1
ATOM 942 C C . HIS A 1 128 ? 10.964 -0.802 -15.295 1.00 82.88 128 HIS A C 1
ATOM 944 O O . HIS A 1 128 ? 9.993 -0.901 -14.543 1.00 82.88 128 HIS A O 1
ATOM 950 N N . GLU A 1 129 ? 11.091 -1.572 -16.377 1.00 82.38 129 GLU A N 1
ATOM 951 C CA . GLU A 1 129 ? 10.135 -2.582 -16.829 1.00 82.38 129 GLU A CA 1
ATOM 952 C C . GLU A 1 129 ? 9.982 -3.710 -15.817 1.00 82.38 129 GLU A C 1
ATOM 954 O O . GLU A 1 129 ? 8.860 -4.076 -15.474 1.00 82.38 129 GLU A O 1
ATOM 959 N N . GLN A 1 130 ? 11.094 -4.243 -15.308 1.00 81.69 130 GLN A N 1
ATOM 960 C CA . GLN A 1 130 ? 11.066 -5.296 -14.292 1.00 81.69 130 GLN A CA 1
ATOM 961 C C . GLN A 1 130 ? 10.407 -4.803 -13.000 1.00 81.69 130 GLN A C 1
ATOM 963 O O . GLN A 1 130 ? 9.584 -5.517 -12.423 1.00 81.69 130 GLN A O 1
ATOM 968 N N . ALA A 1 131 ? 10.716 -3.576 -12.569 1.00 84.62 131 ALA A N 1
ATOM 969 C CA . ALA A 1 131 ? 10.085 -2.966 -11.402 1.00 84.62 131 ALA A CA 1
ATOM 970 C C . ALA A 1 131 ? 8.574 -2.765 -11.600 1.00 84.62 131 ALA A C 1
ATOM 972 O O . ALA A 1 131 ? 7.781 -3.069 -10.702 1.00 84.62 131 ALA A O 1
ATOM 973 N N . ARG A 1 132 ? 8.161 -2.312 -12.792 1.00 87.44 132 ARG A N 1
ATOM 974 C CA . ARG A 1 132 ? 6.750 -2.168 -13.169 1.00 87.44 132 ARG A CA 1
ATOM 975 C C . ARG A 1 132 ? 6.037 -3.516 -13.169 1.00 87.44 132 ARG A C 1
ATOM 977 O O . ARG A 1 132 ? 5.032 -3.679 -12.485 1.00 87.44 132 ARG A O 1
ATOM 984 N N . ASP A 1 133 ? 6.560 -4.496 -13.894 1.00 85.38 133 ASP A N 1
ATOM 985 C CA . ASP A 1 133 ? 5.966 -5.831 -13.993 1.00 85.38 133 ASP A CA 1
ATOM 986 C C . ASP A 1 133 ? 5.789 -6.457 -12.604 1.00 85.38 133 ASP A C 1
ATOM 988 O O . ASP A 1 133 ? 4.734 -7.024 -12.304 1.00 85.38 133 ASP A O 1
ATOM 992 N N . PHE A 1 134 ? 6.788 -6.292 -11.731 1.00 86.62 134 PHE A N 1
ATOM 993 C CA . PHE A 1 134 ? 6.738 -6.755 -10.352 1.00 86.62 134 PHE A CA 1
ATOM 994 C C . PHE A 1 134 ? 5.595 -6.107 -9.557 1.00 86.62 134 PHE A C 1
ATOM 996 O O . PHE A 1 134 ? 4.724 -6.813 -9.037 1.00 86.62 134 PHE A O 1
ATOM 1003 N N . VAL A 1 135 ? 5.551 -4.770 -9.481 1.00 88.25 135 VAL A N 1
ATOM 1004 C CA . VAL A 1 135 ? 4.551 -4.074 -8.653 1.00 88.25 135 VAL A CA 1
ATOM 1005 C C . VAL A 1 135 ? 3.129 -4.261 -9.192 1.00 88.25 135 VAL A C 1
ATOM 1007 O O . VAL A 1 135 ? 2.200 -4.460 -8.411 1.00 88.25 135 VAL A O 1
ATOM 1010 N N . TYR A 1 136 ? 2.936 -4.303 -10.515 1.00 87.94 136 TYR A N 1
ATOM 1011 C CA . TYR A 1 136 ? 1.625 -4.597 -11.105 1.00 87.94 136 TYR A CA 1
ATOM 1012 C C . TYR A 1 136 ? 1.215 -6.060 -10.918 1.00 87.94 136 TYR A C 1
ATOM 1014 O O . TYR A 1 136 ? 0.030 -6.343 -10.732 1.00 87.94 136 TYR A O 1
ATOM 1022 N N . GLY A 1 137 ? 2.169 -6.994 -10.908 1.00 87.69 137 GLY A N 1
ATOM 1023 C CA . GLY A 1 137 ? 1.924 -8.381 -10.517 1.00 87.69 137 GLY A CA 1
ATOM 1024 C C . GLY A 1 137 ? 1.449 -8.502 -9.067 1.00 87.69 137 GLY A C 1
ATOM 1025 O O . GLY A 1 137 ? 0.516 -9.257 -8.783 1.00 87.69 137 GLY A O 1
ATOM 1026 N N . LEU A 1 138 ? 2.037 -7.722 -8.155 1.00 89.44 138 LEU A N 1
ATOM 1027 C CA . LEU A 1 138 ? 1.597 -7.628 -6.761 1.00 89.44 138 LEU A CA 1
ATOM 1028 C C . LEU A 1 138 ? 0.188 -7.024 -6.653 1.00 89.44 138 LEU A C 1
ATOM 1030 O O . LEU A 1 138 ? -0.678 -7.599 -5.998 1.00 89.44 138 LEU A O 1
ATOM 1034 N N . MET A 1 139 ? -0.085 -5.914 -7.345 1.00 91.06 139 MET A N 1
ATOM 1035 C CA . MET A 1 139 ? -1.408 -5.275 -7.328 1.00 91.06 139 MET A CA 1
ATOM 1036 C C . MET A 1 139 ? -2.518 -6.179 -7.870 1.00 91.06 139 MET A C 1
ATOM 1038 O O . MET A 1 139 ? -3.598 -6.233 -7.284 1.00 91.06 139 MET A O 1
ATOM 1042 N N . LYS A 1 140 ? -2.257 -6.943 -8.938 1.00 88.12 140 LYS A N 1
ATOM 1043 C CA . LYS A 1 140 ? -3.225 -7.919 -9.466 1.00 88.12 140 LYS A CA 1
ATOM 1044 C C . LYS A 1 140 ? -3.595 -8.984 -8.436 1.00 88.12 140 LYS A C 1
ATOM 1046 O O . LYS A 1 140 ? -4.757 -9.367 -8.366 1.00 88.12 140 LYS A O 1
ATOM 1051 N N . GLN A 1 141 ? -2.642 -9.444 -7.624 1.00 87.00 141 GLN A N 1
ATOM 1052 C CA . GLN A 1 141 ? -2.924 -10.396 -6.541 1.00 87.00 141 GLN A CA 1
ATOM 1053 C C . GLN A 1 141 ? -3.757 -9.763 -5.435 1.00 87.00 141 GLN A C 1
ATOM 1055 O O . GLN A 1 141 ? -4.729 -10.361 -4.985 1.00 87.00 141 GLN A O 1
ATOM 1060 N N . VAL A 1 142 ? -3.413 -8.536 -5.039 1.00 92.75 142 VAL A N 1
ATOM 1061 C CA . VAL A 1 142 ? -4.193 -7.762 -4.066 1.00 92.75 142 VAL A CA 1
ATOM 1062 C C . VAL A 1 142 ? -5.653 -7.655 -4.524 1.00 92.75 142 VAL A C 1
ATOM 1064 O O . VAL A 1 142 ? -6.567 -7.999 -3.775 1.00 92.75 142 VAL A O 1
ATOM 1067 N N . GLN A 1 143 ? -5.880 -7.287 -5.787 1.00 90.62 143 GLN A N 1
ATOM 1068 C CA . GLN A 1 143 ? -7.220 -7.219 -6.379 1.00 90.62 143 GLN A CA 1
ATOM 1069 C C . GLN A 1 143 ? -7.903 -8.593 -6.478 1.00 90.62 143 GLN A C 1
ATOM 1071 O O . GLN A 1 143 ? -9.095 -8.702 -6.193 1.00 90.62 143 GLN A O 1
ATOM 1076 N N . ALA A 1 144 ? -7.168 -9.649 -6.842 1.00 85.62 144 ALA A N 1
ATOM 1077 C CA . ALA A 1 144 ? -7.693 -11.016 -6.915 1.00 85.62 144 ALA A CA 1
ATOM 1078 C C . ALA A 1 144 ? -8.119 -11.563 -5.543 1.00 85.62 144 ALA A C 1
ATOM 1080 O O . ALA A 1 144 ? -9.088 -12.314 -5.458 1.00 85.62 144 ALA A O 1
ATOM 1081 N N . ALA A 1 145 ? -7.457 -11.133 -4.467 1.00 87.12 145 ALA A N 1
ATOM 1082 C CA . ALA A 1 145 ? -7.858 -11.414 -3.091 1.00 87.12 145 ALA A CA 1
ATOM 1083 C C . ALA A 1 145 ? -9.061 -10.571 -2.622 1.00 87.12 145 ALA A C 1
ATOM 1085 O O . ALA A 1 145 ? -9.447 -10.640 -1.461 1.00 87.12 145 ALA A O 1
ATOM 1086 N N . GLY A 1 146 ? -9.667 -9.770 -3.504 1.00 90.31 146 GLY A N 1
ATOM 1087 C CA . GLY A 1 146 ? -10.892 -9.018 -3.229 1.00 90.31 146 GLY A CA 1
ATOM 1088 C C . GLY A 1 146 ? -10.675 -7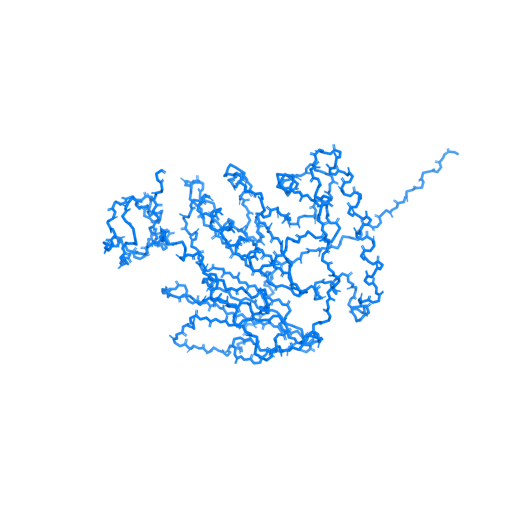.624 -2.643 1.00 90.31 146 GLY A C 1
ATOM 1089 O O . GLY A 1 146 ? -11.658 -6.944 -2.337 1.00 90.31 146 GLY A O 1
ATOM 1090 N N . TRP A 1 147 ? -9.426 -7.169 -2.511 1.00 94.31 147 TRP A N 1
ATOM 1091 C CA . TRP A 1 147 ? -9.142 -5.800 -2.091 1.00 94.31 147 TRP A CA 1
ATOM 1092 C C . TRP A 1 147 ? -9.549 -4.816 -3.186 1.00 94.31 147 TRP A C 1
ATOM 1094 O O . TRP A 1 147 ? -9.217 -4.978 -4.362 1.00 94.31 147 TRP A O 1
ATOM 1104 N N . LYS A 1 148 ? -10.262 -3.762 -2.797 1.00 94.06 148 LYS A N 1
ATOM 1105 C CA . LYS A 1 148 ? -10.755 -2.738 -3.724 1.00 94.06 148 LYS A CA 1
ATOM 1106 C C . LYS A 1 148 ? -9.853 -1.524 -3.684 1.00 94.06 148 LYS A C 1
ATOM 1108 O O . LYS A 1 148 ? -9.290 -1.230 -2.639 1.00 94.06 148 LYS A O 1
ATOM 1113 N N . ARG A 1 149 ? -9.734 -0.804 -4.801 1.00 94.38 149 ARG A N 1
ATOM 1114 C CA . ARG A 1 149 ? -9.028 0.483 -4.841 1.00 94.38 149 ARG A CA 1
ATOM 1115 C C . ARG A 1 149 ? -9.573 1.403 -3.746 1.00 94.38 149 ARG A C 1
ATOM 1117 O O . ARG A 1 149 ? -10.783 1.467 -3.552 1.00 94.38 149 ARG A O 1
ATOM 1124 N N . LEU A 1 150 ? -8.679 2.118 -3.080 1.00 91.94 150 LEU A N 1
ATOM 1125 C CA . LEU A 1 150 ? -8.999 3.166 -2.126 1.00 91.94 150 LEU A CA 1
ATOM 1126 C C . LEU A 1 150 ? -8.517 4.508 -2.675 1.00 91.94 150 LEU A C 1
ATOM 1128 O O . LEU A 1 150 ? -7.392 4.637 -3.154 1.00 91.94 150 LEU A O 1
ATOM 1132 N N . ILE A 1 151 ? -9.389 5.503 -2.605 1.00 89.75 151 ILE A N 1
ATOM 1133 C CA . ILE A 1 151 ? -9.091 6.903 -2.886 1.00 89.75 151 ILE A CA 1
ATOM 1134 C C . ILE A 1 151 ? -9.340 7.656 -1.586 1.00 89.75 151 ILE A C 1
ATOM 1136 O O . ILE A 1 151 ? -10.430 7.524 -1.020 1.00 89.75 151 ILE A O 1
ATOM 1140 N N . ASP A 1 152 ? -8.357 8.440 -1.130 1.00 82.56 152 ASP A N 1
ATOM 1141 C CA . ASP A 1 152 ? -8.463 9.151 0.145 1.00 82.56 152 ASP A CA 1
ATOM 1142 C C . ASP A 1 152 ? -9.766 9.935 0.261 1.00 82.56 152 ASP A C 1
ATOM 1144 O O . ASP A 1 152 ? -10.340 10.455 -0.707 1.00 82.56 152 ASP A O 1
ATOM 1148 N N . ILE A 1 153 ? -10.217 10.031 1.505 1.00 79.25 153 ILE A N 1
ATOM 1149 C CA . ILE A 1 153 ? -11.449 10.708 1.863 1.00 79.25 153 ILE A CA 1
ATOM 1150 C C . ILE A 1 153 ? -11.330 12.181 1.454 1.00 79.25 153 ILE A C 1
ATOM 1152 O O . ILE A 1 153 ? -10.491 12.931 1.950 1.00 79.25 153 ILE A O 1
ATOM 1156 N N . GLY A 1 154 ? -12.172 12.594 0.511 1.00 81.50 154 GLY A N 1
ATOM 1157 C CA . GLY A 1 154 ? -12.178 13.957 -0.012 1.00 81.50 154 GLY A CA 1
ATOM 1158 C C . GLY A 1 154 ? -11.268 14.209 -1.219 1.00 81.50 154 GLY A C 1
ATOM 1159 O O . GLY A 1 154 ? -11.355 15.291 -1.799 1.00 81.50 154 GLY A O 1
ATOM 1160 N N . ALA A 1 155 ? -10.404 13.276 -1.625 1.00 86.19 155 ALA A N 1
ATOM 1161 C CA . ALA A 1 155 ? -9.596 13.422 -2.843 1.00 86.19 155 ALA A CA 1
ATOM 1162 C C . ALA A 1 155 ? -10.477 13.300 -4.106 1.00 86.19 155 ALA A C 1
ATOM 1164 O O . ALA A 1 155 ? -11.504 12.635 -4.058 1.00 86.19 155 ALA A O 1
ATOM 1165 N N . PRO A 1 156 ? -10.152 13.914 -5.256 1.00 89.69 156 PRO A N 1
ATOM 1166 C CA . PRO A 1 156 ? -10.934 13.693 -6.475 1.00 89.69 156 PRO A CA 1
ATOM 1167 C C . PRO A 1 156 ? -10.838 12.226 -6.925 1.00 89.69 156 PRO A C 1
ATOM 1169 O O . PRO A 1 156 ? -9.765 11.626 -6.849 1.00 89.69 156 PRO A O 1
ATOM 1172 N N . ARG A 1 157 ? -11.942 11.635 -7.404 1.00 93.12 157 ARG A N 1
ATOM 1173 C CA . ARG A 1 157 ? -11.970 10.232 -7.865 1.00 93.12 157 ARG A CA 1
ATOM 1174 C C . ARG A 1 157 ? -11.317 10.079 -9.236 1.00 93.12 157 ARG A C 1
ATOM 1176 O O . ARG A 1 157 ? -11.982 9.788 -10.213 1.00 93.12 157 ARG A O 1
ATOM 1183 N N . LEU A 1 158 ? -10.023 10.337 -9.346 1.00 91.56 158 LEU A N 1
ATOM 1184 C CA . LEU A 1 158 ? -9.320 10.280 -10.626 1.00 91.56 158 LEU A CA 1
ATOM 1185 C C . LEU A 1 158 ? -9.080 8.831 -11.057 1.00 91.56 158 LEU A C 1
ATOM 1187 O O . LEU A 1 158 ? -8.750 7.986 -10.226 1.00 91.56 158 LEU A O 1
ATOM 1191 N N . LYS A 1 159 ? -9.169 8.538 -12.353 1.00 91.94 159 LYS A N 1
ATOM 1192 C CA . LYS A 1 159 ? -8.832 7.216 -12.913 1.00 91.94 159 LYS A CA 1
ATOM 1193 C C . LYS A 1 159 ? -7.882 7.311 -14.092 1.00 91.94 159 LYS A C 1
ATOM 1195 O O . LYS A 1 159 ? -7.655 8.394 -14.634 1.00 91.94 159 LYS A O 1
ATOM 1200 N N . GLY A 1 160 ? -7.312 6.171 -14.462 1.00 91.62 160 GLY A N 1
ATOM 1201 C CA . GLY A 1 160 ? -6.430 6.075 -15.611 1.00 91.62 160 GLY A CA 1
ATOM 1202 C C . GLY A 1 160 ? -5.233 7.021 -15.501 1.00 91.62 160 GLY A C 1
ATOM 1203 O O . GLY A 1 160 ? -4.740 7.346 -14.413 1.00 91.62 160 GLY A O 1
ATOM 1204 N N . GLU A 1 161 ? -4.858 7.557 -16.656 1.00 90.88 161 GLU A N 1
ATOM 1205 C CA . GLU A 1 161 ? -3.835 8.586 -16.822 1.00 90.88 161 GLU A CA 1
ATOM 1206 C C . GLU A 1 161 ? -4.110 9.847 -15.985 1.00 90.88 161 GLU A C 1
ATOM 1208 O O . GLU A 1 161 ? -3.176 10.495 -15.521 1.00 90.88 161 GLU A O 1
ATOM 1213 N N . SER A 1 162 ? -5.376 10.193 -15.718 1.00 90.94 162 SER A N 1
ATOM 1214 C CA . SER A 1 162 ? -5.704 11.394 -14.936 1.00 90.94 162 SER A CA 1
ATOM 1215 C C . SER A 1 162 ? -5.215 11.299 -13.491 1.00 90.94 162 SER A C 1
ATOM 1217 O O . SER A 1 162 ? -4.788 12.306 -12.928 1.00 90.94 162 SER A O 1
ATOM 1219 N N . SER A 1 163 ? -5.222 10.093 -12.909 1.00 88.81 163 SER A N 1
ATOM 1220 C CA . SER A 1 163 ? -4.643 9.852 -11.579 1.00 88.81 163 SER A CA 1
ATOM 1221 C C . SER A 1 163 ? -3.127 10.076 -11.570 1.00 88.81 163 SER A C 1
ATOM 1223 O O . SER A 1 163 ? -2.604 10.702 -10.651 1.00 88.81 163 SER A O 1
ATOM 1225 N N . MET A 1 164 ? -2.445 9.643 -12.633 1.00 86.62 164 MET A N 1
ATOM 1226 C CA . MET A 1 164 ? -1.003 9.788 -12.812 1.00 86.62 164 MET A CA 1
ATOM 1227 C C . MET A 1 164 ? -0.611 11.246 -13.067 1.00 86.62 164 MET A C 1
ATOM 1229 O O . MET A 1 164 ? 0.277 11.785 -12.416 1.00 86.62 164 MET A O 1
ATOM 1233 N N . ARG A 1 165 ? -1.323 11.935 -13.960 1.00 84.56 165 ARG A N 1
ATOM 1234 C CA . ARG A 1 165 ? -1.075 13.350 -14.243 1.00 84.56 165 ARG A CA 1
ATOM 1235 C C . ARG A 1 165 ? -1.230 14.201 -12.988 1.00 84.56 165 ARG A C 1
ATOM 1237 O O . ARG A 1 165 ? -0.365 15.026 -12.720 1.00 84.56 165 ARG A O 1
ATOM 1244 N N . ALA A 1 166 ? -2.310 14.006 -12.228 1.00 81.12 166 ALA A N 1
ATOM 1245 C CA . ALA A 1 166 ? -2.577 14.769 -11.008 1.00 81.12 166 ALA A CA 1
ATOM 1246 C C . ALA A 1 166 ? -1.574 14.506 -9.883 1.00 81.12 166 ALA A C 1
ATOM 1248 O O . ALA A 1 166 ? -1.287 15.415 -9.110 1.00 81.12 166 ALA A O 1
ATOM 1249 N N . ALA A 1 167 ? -1.046 13.286 -9.811 1.00 78.88 167 ALA A N 1
ATOM 1250 C CA . ALA A 1 167 ? -0.042 12.889 -8.840 1.00 78.88 167 ALA A CA 1
ATOM 1251 C C . ALA A 1 167 ? 1.241 13.744 -8.945 1.00 78.88 167 ALA A C 1
ATOM 1253 O O . ALA A 1 167 ? 1.755 14.201 -7.928 1.00 78.88 167 ALA A O 1
ATOM 1254 N N . PHE A 1 168 ? 1.711 14.039 -10.159 1.00 76.94 168 PHE A N 1
ATOM 1255 C CA . PHE A 1 168 ? 3.044 14.619 -10.384 1.00 76.94 168 PHE A CA 1
ATOM 1256 C C . PHE A 1 168 ? 3.045 16.028 -10.989 1.00 76.94 168 PHE A C 1
ATOM 1258 O O . PHE A 1 168 ? 4.042 16.470 -11.550 1.00 76.94 168 PHE A O 1
ATOM 1265 N N . SER A 1 169 ? 1.937 16.764 -10.897 1.00 68.19 169 SER A N 1
ATOM 1266 C CA . SER A 1 169 ? 1.878 18.130 -11.420 1.00 68.19 169 SER A CA 1
ATOM 1267 C C . SER A 1 169 ? 1.788 19.168 -10.309 1.00 68.19 169 SER A C 1
ATOM 1269 O O . SER A 1 169 ? 0.827 19.196 -9.540 1.00 68.19 169 SER A O 1
ATOM 1271 N N . ASP A 1 170 ? 2.727 20.111 -10.327 1.00 56.19 170 ASP A N 1
ATOM 1272 C CA . ASP A 1 170 ? 2.703 21.318 -9.491 1.00 56.19 170 ASP A CA 1
ATOM 1273 C C . ASP A 1 170 ? 1.562 22.289 -9.874 1.00 56.19 170 ASP A C 1
ATOM 1275 O O . ASP A 1 170 ? 1.264 23.242 -9.152 1.00 56.19 170 ASP A O 1
ATOM 1279 N N . HIS A 1 171 ? 0.909 22.071 -11.024 1.00 46.00 171 HIS A N 1
ATOM 1280 C CA . HIS A 1 171 ? 0.110 23.079 -11.727 1.00 46.00 171 HIS A CA 1
ATOM 1281 C C . HIS A 1 171 ? -1.404 22.993 -11.532 1.00 46.00 171 HIS A C 1
ATOM 1283 O O . HIS A 1 171 ? -2.130 23.815 -12.092 1.00 46.00 171 HIS A O 1
ATOM 1289 N N . TYR A 1 172 ? -1.919 22.053 -10.742 1.00 52.56 172 TYR A N 1
ATOM 1290 C CA . TYR A 1 172 ? -3.372 21.876 -10.673 1.00 52.56 172 TYR A CA 1
ATOM 1291 C C . TYR A 1 172 ? -4.095 22.768 -9.662 1.00 52.56 172 TYR A C 1
ATOM 1293 O O . TYR A 1 172 ? -5.313 22.656 -9.534 1.00 52.56 172 TYR A O 1
ATOM 1301 N N . GLY A 1 173 ? -3.402 23.657 -8.940 1.00 48.16 173 GLY A N 1
ATOM 1302 C CA . GLY A 1 173 ? -4.036 24.554 -7.958 1.00 48.16 173 GLY A CA 1
ATOM 1303 C C . GLY A 1 173 ? -4.752 23.825 -6.809 1.00 48.16 173 GLY A C 1
ATOM 1304 O O . GLY A 1 173 ? -5.344 24.459 -5.938 1.00 48.16 173 GLY A O 1
ATOM 1305 N N . LEU A 1 174 ? -4.677 22.491 -6.785 1.00 52.59 174 LEU A N 1
ATOM 1306 C CA . LEU A 1 174 ? -4.975 21.661 -5.637 1.00 52.59 174 LEU A CA 1
ATOM 1307 C C . LEU A 1 174 ? -3.863 21.945 -4.619 1.00 52.59 174 LEU A C 1
ATOM 1309 O O . LEU A 1 174 ? -2.694 21.964 -5.011 1.00 52.59 174 LEU A O 1
ATOM 1313 N N . PRO A 1 175 ? -4.183 22.229 -3.344 1.00 47.19 175 PRO A N 1
ATOM 1314 C CA . PRO A 1 175 ? -3.169 22.569 -2.354 1.00 47.19 175 PRO A CA 1
ATOM 1315 C C . PRO A 1 175 ? -2.039 21.535 -2.395 1.00 47.19 175 PRO A C 1
ATOM 1317 O O . PRO A 1 175 ? -2.301 20.334 -2.342 1.00 47.19 175 PRO A O 1
ATOM 1320 N N . SER A 1 176 ? -0.797 22.023 -2.513 1.00 41.62 176 SER A N 1
ATOM 1321 C CA . SER A 1 176 ? 0.460 21.293 -2.791 1.00 41.62 176 SER A CA 1
ATOM 1322 C C . SER A 1 176 ? 0.889 20.305 -1.676 1.00 41.62 176 SER A C 1
ATOM 1324 O O . SER A 1 176 ? 2.060 20.058 -1.417 1.00 41.62 176 SER A O 1
ATOM 1326 N N . ARG A 1 177 ? -0.081 19.733 -0.956 1.00 42.66 177 ARG A N 1
ATOM 1327 C CA . ARG A 1 177 ? 0.050 18.708 0.086 1.00 42.66 177 ARG A CA 1
ATOM 1328 C C . ARG A 1 177 ? -1.103 17.691 0.070 1.00 42.66 177 ARG A C 1
ATOM 1330 O O . ARG A 1 177 ? -1.307 17.000 1.057 1.00 42.66 177 ARG A O 1
ATOM 1337 N N . VAL A 1 178 ? -1.810 17.548 -1.059 1.00 45.03 178 VAL A N 1
ATOM 1338 C CA . VAL A 1 178 ? -2.485 16.273 -1.413 1.00 45.03 178 VAL A CA 1
ATOM 1339 C C . VAL A 1 178 ? -1.451 15.238 -1.923 1.00 45.03 178 VAL A C 1
ATOM 1341 O O . VAL A 1 178 ? -1.798 14.150 -2.366 1.00 45.03 178 VAL A O 1
ATOM 1344 N N . SER A 1 179 ? -0.154 15.569 -1.814 1.00 44.44 179 SER A N 1
ATOM 1345 C CA . SER A 1 179 ? 0.985 14.645 -1.753 1.00 44.44 179 SER A CA 1
ATOM 1346 C C . SER A 1 179 ? 0.653 13.482 -0.810 1.00 44.44 179 SER A C 1
ATOM 1348 O O . SER A 1 179 ? 0.696 13.660 0.404 1.00 44.44 179 SER A O 1
ATOM 1350 N N . VAL A 1 180 ? 0.152 12.351 -1.324 1.00 48.97 180 VAL A N 1
ATOM 1351 C CA . VAL A 1 180 ? 0.954 11.279 -1.936 1.00 48.97 180 VAL A CA 1
ATOM 1352 C C . VAL A 1 180 ? 0.023 10.330 -2.727 1.00 48.97 180 VAL A C 1
ATOM 1354 O O . VAL A 1 180 ? -0.684 9.512 -2.151 1.00 48.97 180 VAL A O 1
ATOM 1357 N N . MET A 1 181 ? 0.038 10.474 -4.052 1.00 61.78 181 MET A N 1
ATOM 1358 C CA . MET A 1 181 ? -0.360 9.559 -5.140 1.00 61.78 181 MET A CA 1
ATOM 1359 C C . MET A 1 181 ? -1.405 8.452 -4.842 1.00 61.78 181 MET A C 1
ATOM 1361 O O . MET A 1 181 ? -1.056 7.356 -4.416 1.00 61.78 181 MET A O 1
ATOM 1365 N N . HIS A 1 182 ? -2.683 8.681 -5.179 1.00 74.19 182 HIS A N 1
ATOM 1366 C CA . HIS A 1 182 ? -3.734 7.644 -5.284 1.00 74.19 182 HIS A CA 1
ATOM 1367 C C . HIS A 1 182 ? -3.800 7.064 -6.695 1.00 74.19 182 HIS A C 1
ATOM 1369 O O . HIS A 1 182 ? -4.818 7.194 -7.389 1.00 74.19 182 HIS A O 1
ATOM 1375 N N . LEU A 1 183 ? -2.697 6.474 -7.151 1.00 89.69 183 LEU A N 1
ATOM 1376 C CA . LEU A 1 183 ? -2.609 5.983 -8.522 1.00 89.69 183 LEU A CA 1
ATOM 1377 C C . LEU A 1 183 ? -3.677 4.921 -8.781 1.00 89.69 183 LEU A C 1
ATOM 1379 O O . LEU A 1 183 ? -4.064 4.149 -7.898 1.00 89.69 183 LEU A O 1
ATOM 1383 N N . ASP A 1 184 ? -4.187 4.909 -10.006 1.00 92.44 184 ASP A N 1
ATOM 1384 C CA . ASP A 1 184 ? -5.104 3.872 -10.449 1.00 92.44 184 ASP A CA 1
ATOM 1385 C C . ASP A 1 184 ? -4.334 2.558 -10.675 1.00 92.44 184 ASP A C 1
ATOM 1387 O O . ASP A 1 184 ? -3.477 2.509 -11.560 1.00 92.44 184 ASP A O 1
ATOM 1391 N N . PRO A 1 185 ? -4.609 1.478 -9.912 1.00 92.31 185 PRO A N 1
ATOM 1392 C CA . PRO A 1 185 ? -3.941 0.192 -10.109 1.00 92.31 185 PRO A CA 1
ATOM 1393 C C . PRO A 1 185 ? -4.278 -0.453 -11.463 1.00 92.31 185 PRO A C 1
ATOM 1395 O O . PRO A 1 185 ? -3.555 -1.342 -11.909 1.00 92.31 185 PRO A O 1
ATOM 1398 N N . GLY A 1 186 ? -5.357 -0.020 -12.129 1.00 89.12 186 GLY A N 1
ATOM 1399 C CA . GLY A 1 186 ? -5.720 -0.459 -13.477 1.00 89.12 186 GLY A CA 1
ATOM 1400 C C . GLY A 1 186 ? -4.988 0.284 -14.600 1.00 89.12 186 GLY A C 1
ATOM 1401 O O . GLY A 1 186 ? -5.020 -0.167 -15.744 1.00 89.12 186 GLY A O 1
ATOM 1402 N N . TYR A 1 187 ? -4.319 1.399 -14.302 1.00 92.50 187 TYR A N 1
ATOM 1403 C CA . TYR A 1 187 ? -3.552 2.163 -15.282 1.00 92.50 187 TYR A CA 1
ATOM 1404 C C . TYR A 1 187 ? -2.107 1.692 -15.294 1.00 92.50 187 TYR A C 1
ATOM 1406 O O . TYR A 1 187 ? -1.409 1.901 -14.309 1.00 92.50 187 TYR A O 1
ATOM 1414 N N . LEU A 1 188 ? -1.641 1.077 -16.382 1.00 90.94 188 LEU A N 1
ATOM 1415 C CA . LEU A 1 188 ? -0.231 0.717 -16.537 1.00 90.94 188 LEU A CA 1
ATOM 1416 C C . LEU A 1 188 ? 0.593 1.974 -16.847 1.00 90.94 188 LEU A C 1
ATOM 1418 O O . LEU A 1 188 ? 0.454 2.541 -17.927 1.00 90.94 188 LEU A O 1
ATOM 1422 N N . ILE A 1 189 ? 1.454 2.395 -15.918 1.00 89.50 189 ILE A N 1
ATOM 1423 C CA . ILE A 1 189 ? 2.286 3.593 -16.103 1.00 89.50 189 ILE A CA 1
ATOM 1424 C C . ILE A 1 189 ? 3.304 3.348 -17.238 1.00 89.50 189 ILE A C 1
ATOM 1426 O O . ILE A 1 189 ? 3.999 2.324 -17.215 1.00 89.50 189 ILE A O 1
ATOM 1430 N N . PRO A 1 190 ? 3.409 4.248 -18.234 1.00 89.88 1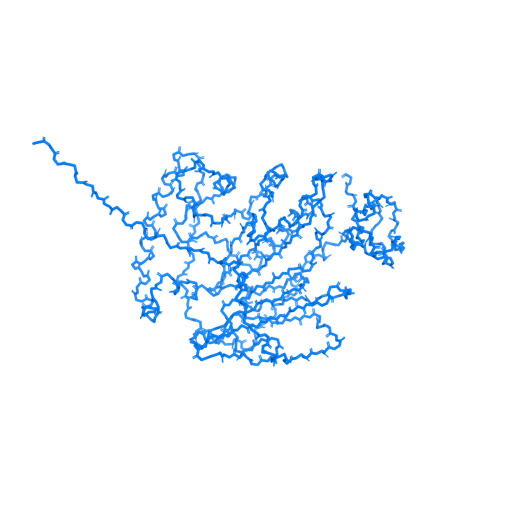90 PRO A N 1
ATOM 1431 C CA . PRO A 1 190 ? 4.457 4.200 -19.256 1.00 89.88 190 PRO A CA 1
ATOM 1432 C C . PRO A 1 190 ? 5.868 4.227 -18.651 1.00 89.88 190 PRO A C 1
ATOM 1434 O O . PRO A 1 190 ? 6.085 4.818 -17.595 1.00 89.88 190 PRO A O 1
ATOM 1437 N N . ILE A 1 191 ? 6.847 3.597 -19.302 1.00 86.75 191 ILE A N 1
ATOM 1438 C CA . ILE A 1 191 ? 8.216 3.532 -18.756 1.00 86.75 191 ILE A CA 1
ATOM 1439 C C . ILE A 1 191 ? 8.847 4.920 -18.708 1.00 86.75 191 ILE A C 1
ATOM 1441 O O . ILE A 1 191 ? 9.493 5.276 -17.729 1.00 86.75 191 ILE A O 1
ATOM 1445 N N . GLU A 1 192 ? 8.576 5.737 -19.716 1.00 86.12 192 GLU A N 1
ATOM 1446 C CA . GLU A 1 192 ? 9.047 7.112 -19.827 1.00 86.12 192 GLU A CA 1
ATOM 1447 C C . GLU A 1 192 ? 8.567 7.960 -18.642 1.00 86.12 192 GLU A C 1
ATOM 1449 O O . GLU A 1 192 ? 9.307 8.795 -18.121 1.00 86.12 192 GLU A O 1
ATOM 1454 N N . ASP A 1 193 ? 7.342 7.709 -18.174 1.00 85.38 193 ASP A N 1
ATOM 1455 C CA . ASP A 1 193 ? 6.783 8.351 -16.987 1.00 85.38 193 ASP A CA 1
ATOM 1456 C C . ASP A 1 193 ? 7.425 7.809 -15.704 1.00 85.38 193 ASP A C 1
ATOM 1458 O O . ASP A 1 193 ? 7.699 8.580 -14.789 1.00 85.38 193 ASP A O 1
ATOM 1462 N N . MET A 1 194 ? 7.727 6.508 -15.629 1.00 84.25 194 MET A N 1
ATOM 1463 C CA . MET A 1 194 ? 8.465 5.949 -14.491 1.00 84.25 194 MET A CA 1
ATOM 1464 C C . MET A 1 194 ? 9.884 6.512 -14.380 1.00 84.25 194 MET A C 1
ATOM 1466 O O . MET A 1 194 ? 10.330 6.789 -13.271 1.00 84.25 194 MET A O 1
ATOM 1470 N N . VAL A 1 195 ? 10.573 6.712 -15.505 1.00 81.81 195 VAL A N 1
ATOM 1471 C CA . VAL A 1 195 ? 11.904 7.336 -15.555 1.00 81.81 195 VAL A CA 1
ATOM 1472 C C . VAL A 1 195 ? 11.819 8.797 -15.121 1.00 81.81 195 VAL A C 1
ATOM 1474 O O . VAL A 1 195 ? 12.564 9.230 -14.242 1.00 81.81 195 VAL A O 1
ATOM 1477 N N . ARG A 1 196 ? 10.886 9.557 -15.708 1.00 81.38 196 ARG A N 1
ATOM 1478 C CA . ARG A 1 196 ? 10.726 10.991 -15.438 1.00 81.38 196 ARG A CA 1
ATOM 1479 C C . ARG A 1 196 ? 10.326 11.262 -13.991 1.00 81.38 196 ARG A C 1
ATOM 1481 O O . ARG A 1 196 ? 10.892 12.140 -13.349 1.00 81.38 196 ARG A O 1
ATOM 1488 N N . GLU A 1 197 ? 9.366 10.498 -13.478 1.00 79.81 197 GLU A N 1
ATOM 1489 C CA . GLU A 1 197 ? 8.770 10.728 -12.163 1.00 79.81 197 GLU A CA 1
ATOM 1490 C C . GLU A 1 197 ? 9.397 9.877 -11.049 1.00 79.81 197 GLU A C 1
ATOM 1492 O O . GLU A 1 197 ? 9.071 10.064 -9.877 1.00 79.81 197 GLU A O 1
ATOM 1497 N N . GLY A 1 198 ? 10.291 8.941 -11.369 1.00 71.69 198 GLY A N 1
ATOM 1498 C CA . GLY A 1 198 ? 10.919 8.040 -10.398 1.00 71.69 198 GLY A CA 1
ATOM 1499 C C . GLY A 1 198 ? 12.014 8.688 -9.550 1.00 71.69 198 GLY A C 1
ATOM 1500 O O . GLY A 1 198 ? 12.312 8.206 -8.463 1.00 71.69 198 GLY A O 1
ATOM 1501 N N . GLN A 1 199 ? 12.585 9.812 -9.978 1.00 68.12 199 GLN A N 1
ATOM 1502 C CA . GLN A 1 199 ? 13.768 10.385 -9.331 1.00 68.12 199 GLN A CA 1
ATOM 1503 C C . GLN A 1 199 ? 13.469 11.016 -7.951 1.00 68.12 199 GLN A C 1
ATOM 1505 O O . GLN A 1 199 ? 12.495 11.748 -7.769 1.00 68.12 199 GLN A O 1
ATOM 1510 N N . GLY A 1 200 ? 14.354 10.788 -6.968 1.00 56.75 200 GLY A N 1
ATOM 1511 C CA . GLY A 1 200 ? 14.466 11.627 -5.761 1.00 56.75 200 GLY A CA 1
ATOM 1512 C C . GLY A 1 200 ? 13.620 11.246 -4.535 1.00 56.75 200 GLY A C 1
ATOM 1513 O O . GLY A 1 200 ? 13.373 12.100 -3.684 1.00 56.75 200 GLY A O 1
ATOM 1514 N N . GLY A 1 201 ? 13.162 9.997 -4.401 1.00 57.59 201 GLY A N 1
ATOM 1515 C CA . GLY A 1 201 ? 12.277 9.572 -3.303 1.00 57.59 201 GLY A CA 1
ATOM 1516 C C . GLY A 1 201 ? 12.903 8.620 -2.284 1.00 57.59 201 GLY A C 1
ATOM 1517 O O . GLY A 1 201 ? 12.458 7.484 -2.184 1.00 57.59 201 GLY A O 1
ATOM 1518 N N . ALA A 1 202 ? 13.887 9.057 -1.489 1.00 57.19 202 ALA A N 1
ATOM 1519 C CA . ALA A 1 202 ? 14.459 8.203 -0.432 1.00 57.19 202 ALA A CA 1
ATOM 1520 C C . ALA A 1 202 ? 13.515 7.999 0.775 1.00 57.19 202 ALA A C 1
ATOM 1522 O O . ALA A 1 202 ? 13.568 6.967 1.438 1.00 57.19 202 ALA A O 1
ATOM 1523 N N . TRP A 1 203 ? 12.642 8.977 1.053 1.00 58.03 203 TRP A N 1
ATOM 1524 C CA . TRP A 1 203 ? 11.842 9.049 2.290 1.00 58.03 203 TRP A CA 1
ATOM 1525 C C . TRP A 1 203 ? 10.333 8.885 2.081 1.00 58.03 203 TRP A C 1
ATOM 1527 O O . TRP A 1 203 ? 9.560 8.850 3.034 1.00 58.03 203 TRP A O 1
ATOM 1537 N N . SER A 1 204 ? 9.872 8.828 0.835 1.00 66.44 204 SER A N 1
ATOM 1538 C CA . SER A 1 204 ? 8.463 8.616 0.504 1.00 66.44 204 SER A CA 1
ATOM 1539 C C . SER A 1 204 ? 8.365 7.873 -0.820 1.00 66.44 204 SER A C 1
ATOM 1541 O O . SER A 1 204 ? 9.145 8.179 -1.727 1.00 66.44 204 SER A O 1
ATOM 1543 N N . PRO A 1 205 ? 7.425 6.916 -0.944 1.00 75.94 205 PRO A N 1
ATOM 1544 C CA . PRO A 1 205 ? 7.277 6.172 -2.181 1.00 75.94 205 PRO A CA 1
ATOM 1545 C C . PRO A 1 205 ? 6.904 7.152 -3.286 1.00 75.94 205 PRO A C 1
ATOM 1547 O O . PRO A 1 205 ? 5.998 7.972 -3.105 1.00 75.94 205 PRO A O 1
ATOM 1550 N N . ARG A 1 206 ? 7.604 7.065 -4.418 1.00 80.00 206 ARG A N 1
ATOM 1551 C CA . ARG A 1 206 ? 7.319 7.902 -5.588 1.00 80.00 206 ARG A CA 1
ATOM 1552 C C . ARG A 1 206 ? 5.981 7.512 -6.187 1.00 80.00 206 ARG A C 1
ATOM 1554 O O . ARG A 1 206 ? 5.153 8.377 -6.438 1.00 80.00 206 ARG A O 1
ATOM 1561 N N . PHE A 1 207 ? 5.742 6.210 -6.317 1.00 87.06 207 PHE A N 1
ATOM 1562 C CA . PHE A 1 207 ? 4.475 5.666 -6.790 1.00 87.06 207 PHE A CA 1
ATOM 1563 C C . PHE A 1 207 ? 3.770 4.955 -5.645 1.00 87.06 207 PHE A C 1
ATOM 1565 O O . PHE A 1 207 ? 4.376 4.153 -4.931 1.00 87.06 207 PHE A O 1
ATOM 1572 N N . ARG A 1 208 ? 2.490 5.266 -5.454 1.00 88.19 208 ARG A N 1
ATOM 1573 C CA . ARG A 1 208 ? 1.680 4.731 -4.365 1.00 88.19 208 ARG A CA 1
ATOM 1574 C C . ARG A 1 208 ? 0.323 4.298 -4.907 1.00 88.19 208 ARG A C 1
ATOM 1576 O O . ARG A 1 208 ? -0.306 5.009 -5.684 1.00 88.19 208 ARG A O 1
ATOM 1583 N N . TRP A 1 209 ? -0.120 3.131 -4.466 1.00 92.81 209 TRP A N 1
ATOM 1584 C CA . TRP A 1 209 ? -1.462 2.613 -4.699 1.00 92.81 209 TRP A CA 1
ATOM 1585 C C . TRP A 1 209 ? -2.078 2.251 -3.362 1.00 92.81 209 TRP A C 1
ATOM 1587 O O . TRP A 1 209 ? -1.392 1.739 -2.474 1.00 92.81 209 TRP A O 1
ATOM 1597 N N . GLN A 1 210 ? -3.369 2.519 -3.217 1.00 93.38 210 GLN A N 1
ATOM 1598 C CA . GLN A 1 210 ? -4.097 2.229 -1.995 1.00 93.38 210 GLN A CA 1
ATOM 1599 C C . GLN A 1 210 ? -5.274 1.311 -2.271 1.00 93.38 210 GLN A C 1
ATOM 1601 O O . GLN A 1 210 ? -5.940 1.396 -3.307 1.00 93.38 210 GLN A O 1
ATOM 1606 N N . PHE A 1 211 ? -5.530 0.445 -1.304 1.00 95.12 211 PHE A N 1
ATOM 1607 C CA . PHE A 1 211 ? -6.585 -0.539 -1.334 1.00 95.12 211 PHE A CA 1
ATOM 1608 C C . PHE A 1 211 ? -7.293 -0.609 0.014 1.00 95.12 211 PHE A C 1
ATOM 1610 O O . PHE A 1 211 ? -6.752 -0.212 1.043 1.00 95.12 211 PHE A O 1
ATOM 1617 N N . TYR A 1 212 ? -8.500 -1.152 0.002 1.00 94.06 212 TYR A N 1
ATOM 1618 C CA . TYR A 1 212 ? -9.328 -1.374 1.168 1.00 94.06 212 TYR A CA 1
ATOM 1619 C C . TYR A 1 212 ? -9.941 -2.770 1.118 1.00 94.06 212 TYR A C 1
ATOM 1621 O O . TYR A 1 212 ? -10.473 -3.193 0.085 1.00 94.06 212 TYR A O 1
ATOM 1629 N N . ALA A 1 213 ? -9.920 -3.450 2.256 1.00 92.75 213 ALA A N 1
ATOM 1630 C CA . ALA A 1 213 ? -10.687 -4.657 2.489 1.00 92.75 213 ALA A CA 1
ATOM 1631 C C . ALA A 1 213 ? -11.087 -4.716 3.956 1.00 92.75 213 ALA A C 1
ATOM 1633 O O . ALA A 1 213 ? -10.219 -4.734 4.824 1.00 92.75 213 ALA A O 1
ATOM 1634 N N . ASP A 1 214 ? -12.398 -4.748 4.215 1.00 89.38 214 ASP A N 1
ATOM 1635 C CA . ASP A 1 214 ? -12.994 -4.925 5.541 1.00 89.38 214 ASP A CA 1
ATOM 1636 C C . ASP A 1 214 ? -12.200 -4.201 6.643 1.00 89.38 214 ASP A C 1
ATOM 1638 O O . ASP A 1 214 ? -11.375 -4.791 7.340 1.00 89.38 214 ASP A O 1
ATOM 1642 N N . GLY A 1 215 ? -12.402 -2.892 6.800 1.00 89.50 215 GLY A N 1
ATOM 1643 C CA . GLY A 1 215 ? -11.796 -2.062 7.855 1.00 89.50 215 GLY A CA 1
ATOM 1644 C C . GLY A 1 215 ? -10.261 -1.981 7.880 1.00 89.50 215 GLY A C 1
ATOM 1645 O O . GLY A 1 215 ? -9.717 -1.369 8.798 1.00 89.50 215 GLY A O 1
ATOM 1646 N N . VAL A 1 216 ? -9.563 -2.570 6.906 1.00 93.19 216 VAL A N 1
ATOM 1647 C CA . VAL A 1 216 ? -8.109 -2.471 6.744 1.00 93.19 216 VAL A CA 1
ATOM 1648 C C . VAL A 1 216 ? -7.800 -1.794 5.419 1.00 93.19 216 VAL A C 1
ATOM 1650 O O . VAL A 1 216 ? -8.389 -2.100 4.382 1.00 93.19 216 VAL A O 1
ATOM 1653 N N . GLU A 1 217 ? -6.849 -0.876 5.462 1.00 93.88 217 GLU A N 1
ATOM 1654 C CA . GLU A 1 217 ? -6.291 -0.207 4.299 1.00 93.88 217 GLU A CA 1
ATOM 1655 C C . GLU A 1 217 ? -4.911 -0.785 3.997 1.00 93.88 217 GLU A C 1
ATOM 1657 O O . GLU A 1 217 ? -4.114 -1.009 4.905 1.00 93.88 217 GLU A O 1
ATOM 1662 N N . LEU A 1 218 ? -4.626 -1.027 2.723 1.00 95.81 218 LEU A N 1
ATOM 1663 C CA . LEU A 1 218 ? -3.325 -1.471 2.242 1.00 95.81 218 LEU A CA 1
ATOM 1664 C C . LEU A 1 218 ? -2.743 -0.396 1.333 1.00 95.81 218 LEU A C 1
ATOM 1666 O O . LEU A 1 218 ? -3.345 -0.032 0.329 1.00 95.81 218 LEU A O 1
ATOM 1670 N N . THR A 1 219 ? -1.543 0.072 1.650 1.00 94.44 219 THR A N 1
ATOM 1671 C CA . THR A 1 219 ? -0.730 0.886 0.747 1.00 94.44 219 THR A CA 1
ATOM 1672 C C . THR A 1 219 ? 0.377 0.032 0.139 1.00 94.44 219 THR A C 1
ATOM 1674 O O . THR A 1 219 ? 1.139 -0.586 0.876 1.00 94.44 219 THR A O 1
ATOM 1677 N N . VAL A 1 220 ? 0.503 0.040 -1.188 1.00 93.81 220 VAL A N 1
ATOM 1678 C CA . VAL A 1 220 ? 1.667 -0.483 -1.918 1.00 93.81 220 VAL A CA 1
ATOM 1679 C C . VAL A 1 220 ? 2.470 0.711 -2.423 1.00 93.81 220 VAL A C 1
ATOM 1681 O O . VAL A 1 220 ? 1.950 1.532 -3.178 1.00 93.81 220 VAL A O 1
ATOM 1684 N N . GLY A 1 221 ? 3.717 0.839 -1.976 1.00 90.94 221 GLY A N 1
ATOM 1685 C CA . GLY A 1 221 ? 4.617 1.928 -2.344 1.00 90.94 221 GLY A CA 1
ATOM 1686 C C . GLY A 1 221 ? 5.845 1.420 -3.090 1.00 90.94 221 GLY A C 1
ATOM 1687 O O . GLY A 1 221 ? 6.492 0.484 -2.627 1.00 90.94 221 GLY A O 1
ATOM 1688 N N . LEU A 1 222 ? 6.183 2.061 -4.209 1.00 88.69 222 LEU A N 1
ATOM 1689 C CA . LEU A 1 222 ? 7.416 1.840 -4.961 1.00 88.69 222 LEU A CA 1
ATOM 1690 C C . LEU A 1 222 ? 8.349 3.041 -4.767 1.00 88.69 222 LEU A C 1
ATOM 1692 O O . LEU A 1 222 ? 8.000 4.186 -5.073 1.00 88.69 222 LEU A O 1
ATOM 1696 N N . PHE A 1 223 ? 9.539 2.763 -4.253 1.00 84.69 223 PHE A N 1
ATOM 1697 C CA . PHE A 1 223 ? 10.624 3.715 -4.069 1.00 84.69 223 PHE A CA 1
ATOM 1698 C C . PHE A 1 223 ? 11.699 3.435 -5.110 1.00 84.69 223 PHE A C 1
ATOM 1700 O O . PHE A 1 223 ? 12.079 2.281 -5.293 1.00 84.69 223 PHE A O 1
ATOM 1707 N N . ASP A 1 224 ? 12.227 4.487 -5.723 1.00 78.31 224 ASP A N 1
ATOM 1708 C CA . ASP A 1 224 ? 13.514 4.445 -6.411 1.00 78.31 224 ASP A CA 1
ATOM 1709 C C . ASP A 1 224 ? 14.571 4.967 -5.426 1.00 78.31 224 ASP A C 1
ATOM 1711 O O . ASP A 1 224 ? 14.576 6.141 -5.046 1.00 78.31 224 ASP A O 1
ATOM 1715 N N . THR A 1 225 ? 15.387 4.054 -4.902 1.00 69.06 225 THR A N 1
ATOM 1716 C CA . THR A 1 225 ? 16.285 4.312 -3.764 1.00 69.06 225 THR A CA 1
ATOM 1717 C C . THR A 1 225 ? 17.713 4.642 -4.183 1.00 69.06 225 THR A C 1
ATOM 1719 O O . THR A 1 225 ? 18.490 5.118 -3.354 1.00 69.06 225 THR A O 1
ATOM 1722 N N . LYS A 1 226 ? 18.069 4.409 -5.451 1.00 66.56 226 LYS A N 1
ATOM 1723 C CA . LYS A 1 226 ? 19.374 4.768 -6.009 1.00 66.56 226 LYS A CA 1
ATOM 1724 C C . LYS A 1 226 ? 19.257 4.887 -7.527 1.00 66.56 226 LYS A C 1
ATOM 1726 O O . LYS A 1 226 ? 19.308 3.876 -8.223 1.00 66.56 226 LYS A O 1
ATOM 1731 N N . PHE A 1 227 ? 19.156 6.127 -7.993 1.00 58.44 227 PHE A N 1
ATOM 1732 C CA . PHE A 1 227 ? 19.313 6.475 -9.398 1.00 58.44 227 PHE A CA 1
ATOM 1733 C C . PHE A 1 227 ? 20.812 6.528 -9.724 1.00 58.44 227 PHE A C 1
ATOM 1735 O O . PHE A 1 227 ? 21.539 7.328 -9.128 1.00 58.44 227 PHE A O 1
ATOM 1742 N N . ASP A 1 228 ? 21.295 5.652 -10.607 1.00 60.22 228 ASP A N 1
ATOM 1743 C CA . ASP A 1 228 ? 22.660 5.737 -11.134 1.00 60.22 228 ASP A CA 1
ATOM 1744 C C . ASP A 1 228 ? 22.646 6.530 -12.444 1.00 60.22 228 ASP A C 1
ATOM 1746 O O . ASP A 1 228 ? 22.336 5.993 -13.503 1.00 60.22 228 ASP A O 1
ATOM 1750 N N . GLU A 1 229 ? 23.031 7.810 -12.393 1.00 60.06 229 GLU A N 1
ATOM 1751 C CA . GLU A 1 229 ? 23.146 8.667 -13.586 1.00 60.06 229 GLU A CA 1
ATOM 1752 C C . GLU A 1 229 ? 24.041 8.061 -14.681 1.00 60.06 229 GLU A C 1
ATOM 1754 O O . GLU A 1 229 ? 23.899 8.401 -15.855 1.00 60.06 229 GLU A O 1
ATOM 1759 N N . LYS A 1 230 ? 24.974 7.171 -14.315 1.00 60.84 230 LYS A N 1
ATOM 1760 C CA . LYS A 1 230 ? 25.877 6.511 -15.266 1.00 60.84 230 LYS A CA 1
ATOM 1761 C C . LYS A 1 230 ? 25.251 5.285 -15.926 1.00 60.84 230 LYS A C 1
ATOM 1763 O O . LYS A 1 230 ? 25.749 4.870 -16.967 1.00 60.84 230 LYS A O 1
ATOM 1768 N N . ASN A 1 231 ? 24.195 4.723 -15.337 1.00 64.12 231 ASN A N 1
ATOM 1769 C CA . ASN A 1 231 ? 23.461 3.561 -15.834 1.00 64.12 231 ASN A CA 1
ATOM 1770 C C . ASN A 1 231 ? 21.946 3.788 -15.661 1.00 64.12 231 ASN A C 1
ATOM 1772 O O . ASN A 1 231 ? 21.320 3.095 -14.861 1.00 64.12 231 ASN A O 1
ATOM 1776 N N . PRO A 1 232 ? 21.343 4.739 -16.401 1.00 66.06 232 PRO A N 1
ATOM 1777 C CA . PRO A 1 232 ? 19.943 5.131 -16.211 1.00 66.06 232 PRO A CA 1
ATOM 1778 C C . PRO A 1 232 ? 18.941 3.996 -16.474 1.00 66.06 232 PRO A C 1
ATOM 1780 O O . PRO A 1 232 ? 17.798 4.085 -16.041 1.00 66.06 232 PRO A O 1
ATOM 1783 N N . ASP A 1 233 ? 19.370 2.927 -17.147 1.00 65.75 233 ASP A N 1
ATOM 1784 C CA . ASP A 1 233 ? 18.549 1.748 -17.430 1.00 65.75 233 ASP A CA 1
ATOM 1785 C C . ASP A 1 233 ? 18.419 0.798 -16.222 1.00 65.75 233 ASP A C 1
ATOM 1787 O O . ASP A 1 233 ? 17.588 -0.110 -16.246 1.00 65.75 233 ASP A O 1
ATOM 1791 N N . PHE A 1 234 ? 19.225 0.979 -15.165 1.00 67.62 234 PHE A N 1
ATOM 1792 C CA . PHE A 1 234 ? 19.269 0.100 -13.993 1.00 67.62 234 PHE A CA 1
ATOM 1793 C C . PHE A 1 234 ? 19.237 0.895 -12.686 1.00 67.62 234 PHE A C 1
ATOM 1795 O O . PHE A 1 234 ? 20.193 1.591 -12.352 1.00 67.62 234 PHE A O 1
ATOM 1802 N N . ASN A 1 235 ? 18.192 0.693 -11.880 1.00 72.62 235 ASN A N 1
ATOM 1803 C CA . ASN A 1 235 ? 18.050 1.341 -10.572 1.00 72.62 235 ASN A CA 1
ATOM 1804 C C . ASN A 1 235 ? 17.903 0.327 -9.438 1.00 72.62 235 ASN A C 1
ATOM 1806 O O . ASN A 1 235 ? 17.691 -0.871 -9.650 1.00 72.62 235 ASN A O 1
ATOM 1810 N N . THR A 1 236 ? 18.009 0.828 -8.206 1.00 76.75 236 THR A N 1
ATOM 1811 C CA . THR A 1 236 ? 17.615 0.069 -7.017 1.00 76.75 236 THR A CA 1
ATOM 1812 C C . THR A 1 236 ? 16.226 0.485 -6.569 1.00 76.75 236 THR A C 1
ATOM 1814 O O . THR A 1 236 ? 16.063 1.559 -5.983 1.00 76.75 236 THR A O 1
ATOM 1817 N N . TYR A 1 237 ? 15.242 -0.392 -6.742 1.00 80.75 237 TYR A N 1
ATOM 1818 C CA . TYR A 1 237 ? 13.902 -0.159 -6.214 1.00 80.75 237 TYR A CA 1
ATOM 1819 C C . TYR A 1 237 ? 13.679 -0.847 -4.878 1.00 80.75 237 TYR A C 1
ATOM 1821 O O . TYR A 1 237 ? 14.227 -1.911 -4.597 1.00 80.75 237 TYR A O 1
ATOM 1829 N N . ARG A 1 238 ? 12.798 -0.254 -4.076 1.00 85.31 238 ARG A N 1
ATOM 1830 C CA . ARG A 1 238 ? 12.262 -0.858 -2.858 1.00 85.31 238 ARG A CA 1
ATOM 1831 C C . ARG A 1 238 ? 10.749 -0.827 -2.909 1.00 85.31 238 ARG A C 1
ATOM 1833 O O . ARG A 1 238 ? 10.159 0.203 -3.232 1.00 85.31 238 ARG A O 1
ATOM 1840 N N . VAL A 1 239 ? 10.126 -1.943 -2.554 1.00 88.50 239 VAL A N 1
ATOM 1841 C CA . VAL A 1 239 ? 8.671 -2.035 -2.430 1.00 88.50 239 VAL A CA 1
ATOM 1842 C C . VAL A 1 239 ? 8.303 -2.165 -0.964 1.00 88.50 239 VAL A C 1
ATOM 1844 O O . VAL A 1 239 ? 8.865 -2.989 -0.241 1.00 88.50 239 VAL A O 1
ATOM 1847 N N . GLN A 1 240 ? 7.352 -1.342 -0.531 1.00 91.50 240 GLN A N 1
ATOM 1848 C CA . GLN A 1 240 ? 6.769 -1.434 0.800 1.00 91.50 240 GLN A CA 1
ATOM 1849 C C . GLN A 1 240 ? 5.275 -1.709 0.721 1.00 91.50 240 GLN A C 1
ATOM 1851 O O . GLN A 1 240 ? 4.563 -1.132 -0.103 1.00 91.50 240 GLN A O 1
ATOM 1856 N N . MET A 1 241 ? 4.806 -2.575 1.613 1.00 95.12 241 MET A N 1
ATOM 1857 C CA . MET A 1 241 ? 3.388 -2.806 1.856 1.00 95.12 241 MET A CA 1
ATOM 1858 C C . MET A 1 241 ? 3.061 -2.346 3.272 1.00 95.12 241 MET A C 1
ATOM 1860 O O . MET A 1 241 ? 3.724 -2.769 4.213 1.00 95.12 241 MET A O 1
ATOM 1864 N N . ALA A 1 242 ? 2.056 -1.492 3.438 1.00 95.69 242 ALA A N 1
ATOM 1865 C CA . ALA A 1 242 ? 1.602 -1.037 4.749 1.00 95.69 242 ALA A CA 1
ATOM 1866 C C . ALA A 1 242 ? 0.122 -1.364 4.932 1.00 95.69 242 ALA A C 1
ATOM 1868 O O . ALA A 1 242 ? -0.716 -0.843 4.198 1.00 95.69 242 ALA A O 1
ATOM 1869 N N . PHE A 1 243 ? -0.179 -2.216 5.906 1.00 96.44 243 PHE A N 1
ATOM 1870 C CA . PHE A 1 243 ? -1.528 -2.543 6.346 1.00 96.44 243 PHE A CA 1
ATOM 1871 C C . PHE A 1 243 ? -1.872 -1.682 7.552 1.00 96.44 243 PHE A C 1
ATOM 1873 O O . PHE A 1 243 ? -1.144 -1.703 8.541 1.00 96.44 243 PHE A O 1
ATOM 1880 N N . VAL A 1 244 ? -2.973 -0.942 7.486 1.00 93.81 244 VAL A N 1
ATOM 1881 C CA . VAL A 1 244 ? -3.368 0.020 8.517 1.00 93.81 244 VAL A CA 1
ATOM 1882 C C . VAL A 1 244 ? -4.835 -0.179 8.868 1.00 93.81 244 VAL A C 1
ATOM 1884 O O . VAL A 1 244 ? -5.686 -0.329 7.993 1.00 93.81 244 VAL A O 1
ATOM 1887 N N . SER A 1 245 ? -5.148 -0.156 10.159 1.00 91.69 245 SER A N 1
ATOM 1888 C CA . SER A 1 245 ? -6.527 -0.080 10.632 1.00 91.69 245 SER A CA 1
ATOM 1889 C C . SER A 1 245 ? -7.187 1.218 10.164 1.00 91.69 245 SER A C 1
ATOM 1891 O O . SER A 1 245 ? -6.724 2.317 10.483 1.00 91.69 245 SER A O 1
ATOM 1893 N N . GLN A 1 246 ? -8.318 1.101 9.463 1.00 88.94 246 GLN A N 1
ATOM 1894 C CA . GLN A 1 246 ? -9.116 2.261 9.068 1.00 88.94 246 GLN A CA 1
ATOM 1895 C C . GLN A 1 246 ? -9.607 3.033 10.304 1.00 88.94 246 GLN A C 1
ATOM 1897 O O . GLN A 1 246 ? -9.629 4.261 10.283 1.00 88.94 246 GLN A O 1
ATOM 1902 N N . GLU A 1 247 ? -9.957 2.342 11.397 1.00 87.69 247 GLU A N 1
ATOM 1903 C CA . GLU A 1 247 ? -10.351 2.990 12.656 1.00 87.69 247 GLU A CA 1
ATOM 1904 C C . GLU A 1 247 ? -9.195 3.801 13.247 1.00 87.69 247 GLU A C 1
ATOM 1906 O O . GLU A 1 247 ? -9.386 4.977 13.564 1.00 87.69 247 GLU A O 1
ATOM 1911 N N . ALA A 1 248 ? -7.998 3.211 13.351 1.00 87.88 248 ALA A N 1
ATOM 1912 C CA . ALA A 1 248 ? -6.827 3.919 13.868 1.00 87.88 248 ALA A CA 1
ATOM 1913 C C . ALA A 1 248 ? -6.547 5.182 13.039 1.00 87.88 248 ALA A C 1
ATOM 1915 O O . ALA A 1 248 ? -6.393 6.268 13.596 1.00 87.88 248 ALA A O 1
ATOM 1916 N N . ARG A 1 249 ? -6.604 5.079 11.704 1.00 86.88 249 ARG A N 1
ATOM 1917 C CA . ARG A 1 249 ? -6.411 6.226 10.807 1.00 86.88 249 ARG A CA 1
ATOM 1918 C C . ARG A 1 249 ? -7.500 7.291 10.962 1.00 86.88 249 ARG A C 1
ATOM 1920 O O . ARG A 1 249 ? -7.189 8.477 11.031 1.00 86.88 249 ARG A O 1
ATOM 1927 N N . VAL A 1 250 ? -8.774 6.899 11.015 1.00 85.31 250 VAL A N 1
ATOM 1928 C CA . VAL A 1 250 ? -9.902 7.840 11.121 1.00 85.31 250 VAL A CA 1
ATOM 1929 C C . VAL A 1 250 ? -9.901 8.566 12.467 1.00 85.31 250 VAL A C 1
ATOM 1931 O O . VAL A 1 250 ? -10.160 9.769 12.498 1.00 85.31 250 VAL A O 1
ATOM 1934 N N . ARG A 1 251 ? -9.551 7.890 13.571 1.00 86.81 251 ARG A N 1
ATOM 1935 C CA . ARG A 1 251 ? -9.426 8.526 14.897 1.00 86.81 251 ARG A CA 1
ATOM 1936 C C . ARG A 1 251 ? -8.434 9.692 14.879 1.00 86.81 251 ARG A C 1
ATOM 1938 O O . ARG A 1 251 ? -8.679 10.694 15.543 1.00 86.81 251 ARG A O 1
ATOM 1945 N N . LEU A 1 252 ? -7.362 9.618 14.087 1.00 85.69 252 LEU A N 1
ATOM 1946 C CA . LEU A 1 252 ? -6.362 10.691 13.983 1.00 85.69 252 LEU A CA 1
ATOM 1947 C C . LEU A 1 252 ? -6.889 11.983 13.335 1.00 85.69 252 LEU A C 1
ATOM 1949 O O . LEU A 1 252 ? -6.250 13.025 13.462 1.00 85.69 252 LEU A O 1
ATOM 1953 N N . LEU A 1 253 ? -8.061 11.951 12.693 1.00 84.94 253 LEU A N 1
ATOM 1954 C CA . LEU A 1 253 ? -8.728 13.142 12.149 1.00 84.94 253 LEU A CA 1
ATOM 1955 C C . LEU A 1 253 ? -9.390 14.001 13.237 1.00 84.94 253 LEU A C 1
ATOM 1957 O O . LEU A 1 253 ? -9.858 15.105 12.948 1.00 84.94 253 LEU A O 1
ATOM 1961 N N . PHE A 1 254 ? -9.438 13.497 14.471 1.00 88.69 254 PHE A N 1
ATOM 1962 C CA . PHE A 1 254 ? -10.022 14.164 15.624 1.00 88.69 254 PHE A CA 1
ATOM 1963 C C . PHE A 1 254 ? -8.943 14.491 16.669 1.00 88.69 254 PHE A C 1
ATOM 1965 O O . PHE A 1 254 ? -7.982 13.725 16.838 1.00 88.69 254 PHE A O 1
ATOM 1972 N N . PRO A 1 255 ? -9.091 15.610 17.406 1.00 88.06 255 PRO A N 1
ATOM 1973 C CA . PRO A 1 255 ? -8.252 15.899 18.564 1.00 88.06 255 PRO A CA 1
ATOM 1974 C C . PRO A 1 255 ? -8.259 14.734 19.554 1.00 88.06 255 PRO A C 1
ATOM 1976 O O . PRO A 1 255 ? -9.283 14.077 19.720 1.00 88.06 255 PRO A O 1
ATOM 1979 N N . GLU A 1 256 ? -7.144 14.506 20.249 1.00 85.38 256 GLU A N 1
ATOM 1980 C CA . GLU A 1 256 ? -6.958 13.361 21.155 1.00 85.38 256 GLU A CA 1
ATOM 1981 C C . GLU A 1 256 ? -8.132 13.153 22.127 1.00 85.38 256 GLU A C 1
ATOM 1983 O O . GLU A 1 256 ? -8.705 12.067 22.181 1.00 85.38 256 GLU A O 1
ATOM 1988 N N . LYS A 1 257 ? -8.573 14.229 22.791 1.00 88.94 257 LYS A N 1
ATOM 1989 C CA . LYS A 1 257 ? -9.714 14.237 23.726 1.00 88.94 257 LYS A CA 1
ATOM 1990 C C . LYS A 1 257 ? -11.053 13.793 23.116 1.00 88.94 257 LYS A C 1
ATOM 1992 O O . LYS A 1 257 ? -11.941 13.355 23.841 1.00 88.94 257 LYS A O 1
ATOM 1997 N N . ASP A 1 258 ? -11.202 13.921 21.800 1.00 90.31 258 ASP A N 1
ATOM 1998 C CA . ASP A 1 258 ? -12.434 13.635 21.064 1.00 90.31 258 ASP A CA 1
ATOM 1999 C C . ASP A 1 258 ? -12.364 12.273 20.348 1.00 90.31 258 ASP A C 1
ATOM 2001 O O . ASP A 1 258 ? -13.384 11.764 19.880 1.00 90.31 258 ASP A O 1
ATOM 2005 N N . ARG A 1 259 ? -11.191 11.616 20.319 1.00 86.94 259 ARG A N 1
ATOM 2006 C CA . ARG A 1 259 ? -10.988 10.318 19.648 1.00 86.94 259 ARG A CA 1
ATOM 2007 C C . ARG A 1 259 ? -11.856 9.198 20.198 1.00 86.94 259 ARG A C 1
ATOM 2009 O O . ARG A 1 259 ? -12.087 8.240 19.476 1.00 86.94 259 ARG A O 1
ATOM 2016 N N . ALA A 1 260 ? -12.326 9.274 21.443 1.00 85.62 260 ALA A N 1
ATOM 2017 C CA . ALA A 1 260 ? -13.272 8.299 21.994 1.00 85.62 260 ALA A CA 1
ATOM 2018 C C . ALA A 1 260 ? -14.684 8.447 21.393 1.00 85.62 260 ALA A C 1
ATOM 2020 O O . ALA A 1 260 ? -15.414 7.469 21.270 1.00 85.62 260 ALA A O 1
ATOM 2021 N N . LYS A 1 261 ? -15.048 9.662 20.965 1.00 89.75 261 LYS A N 1
ATOM 2022 C CA . LYS A 1 261 ? -16.346 10.007 20.360 1.00 89.75 261 LYS A CA 1
ATOM 2023 C C . LYS A 1 261 ? -16.285 10.067 18.837 1.00 89.75 261 LYS A C 1
ATOM 2025 O O . LYS A 1 261 ? -17.205 10.572 18.194 1.00 89.75 261 LYS A O 1
ATOM 2030 N N . TRP A 1 262 ? -15.214 9.541 18.243 1.00 87.62 262 TRP A N 1
ATOM 2031 C CA . TRP A 1 262 ? -14.956 9.644 16.809 1.00 87.62 262 TRP A CA 1
ATOM 2032 C C . TRP A 1 262 ? -16.150 9.175 15.967 1.00 87.62 262 TRP A C 1
ATOM 2034 O O . TRP A 1 262 ? -16.460 9.799 14.959 1.00 87.62 262 TRP A O 1
ATOM 2044 N N . ARG A 1 263 ? -16.868 8.131 16.407 1.00 86.62 263 ARG A N 1
ATOM 2045 C CA . ARG A 1 263 ? -18.048 7.587 15.713 1.00 86.62 263 ARG A CA 1
ATOM 2046 C C . ARG A 1 263 ? -19.223 8.552 15.677 1.00 86.62 263 ARG A C 1
ATOM 2048 O O . ARG A 1 263 ? -19.871 8.672 14.646 1.00 86.62 263 ARG A O 1
ATOM 2055 N N . GLU A 1 264 ? -19.481 9.244 16.783 1.00 90.81 264 GLU A N 1
ATOM 2056 C CA . GLU A 1 264 ? -20.548 10.248 16.870 1.00 90.81 264 GLU A CA 1
ATOM 2057 C C . GLU A 1 264 ? -20.243 11.436 15.950 1.00 90.81 264 GLU A C 1
ATOM 2059 O O . GLU A 1 264 ? -21.136 11.997 15.319 1.00 90.81 264 GLU A O 1
ATOM 2064 N N . MET A 1 265 ? -18.963 11.791 15.833 1.00 90.31 265 MET A N 1
ATOM 2065 C CA . MET A 1 265 ? -18.498 12.924 15.031 1.00 90.31 265 MET A CA 1
ATOM 2066 C C . MET A 1 265 ? -18.246 12.568 13.558 1.00 90.31 265 MET A C 1
ATOM 2068 O O . MET A 1 265 ? -18.179 13.458 12.704 1.00 90.31 265 MET A O 1
ATOM 2072 N N . TRP A 1 266 ? -18.112 11.277 13.242 1.00 87.50 266 TRP A N 1
ATOM 2073 C CA . TRP A 1 266 ? -17.743 10.797 11.914 1.00 87.50 266 TRP A CA 1
ATOM 2074 C C . TRP A 1 266 ? -18.720 11.213 10.811 1.00 87.50 266 TRP A C 1
ATOM 2076 O O . TRP A 1 266 ? -18.235 11.715 9.798 1.00 87.50 266 TRP A O 1
ATOM 2086 N N . PRO A 1 267 ? -20.058 11.106 10.963 1.00 88.69 267 PRO A N 1
ATOM 2087 C CA . PRO A 1 267 ? -20.986 11.505 9.905 1.00 88.69 267 PRO A CA 1
ATOM 2088 C C . PRO A 1 267 ? -20.803 12.961 9.461 1.00 88.69 267 PRO A C 1
ATOM 2090 O O . PRO A 1 267 ? -20.783 13.246 8.264 1.00 88.69 267 PRO A O 1
ATOM 2093 N N . ALA A 1 268 ? -20.604 13.877 10.415 1.00 90.75 268 ALA A N 1
ATOM 2094 C CA . ALA A 1 268 ? -20.373 15.287 10.118 1.00 90.75 268 ALA A CA 1
ATOM 2095 C C . ALA A 1 268 ? -19.032 15.501 9.399 1.00 90.75 268 ALA A C 1
ATOM 2097 O O . ALA A 1 268 ? -18.973 16.202 8.389 1.00 90.75 268 ALA A O 1
ATOM 2098 N N . LYS A 1 269 ? -17.962 14.849 9.874 1.00 88.88 269 LYS A N 1
ATOM 2099 C CA . LYS A 1 269 ? -16.634 14.953 9.256 1.00 88.88 269 LYS A CA 1
ATOM 2100 C C . LYS A 1 269 ? -16.599 14.339 7.851 1.00 88.88 269 LYS A C 1
ATOM 2102 O O . LYS A 1 269 ? -16.004 14.910 6.942 1.00 88.88 269 LYS A O 1
ATOM 2107 N N . ALA A 1 270 ? -17.266 13.207 7.646 1.00 86.94 270 ALA A N 1
ATOM 2108 C CA . ALA A 1 270 ? -17.386 12.562 6.343 1.00 86.94 270 ALA A CA 1
ATOM 2109 C C . ALA A 1 270 ? -18.136 13.449 5.335 1.00 86.94 270 ALA A C 1
ATOM 2111 O O . ALA A 1 270 ? -17.709 13.558 4.187 1.00 86.94 270 ALA A O 1
ATOM 2112 N N . ALA A 1 271 ? -19.200 14.138 5.767 1.00 89.38 271 ALA A N 1
ATOM 2113 C CA . ALA A 1 271 ? -19.925 15.091 4.926 1.00 89.38 271 ALA A CA 1
ATOM 2114 C C . ALA A 1 271 ? -19.054 16.293 4.510 1.00 89.38 271 ALA A C 1
ATOM 2116 O O . ALA A 1 271 ? -19.096 16.706 3.351 1.00 89.38 271 ALA A O 1
ATOM 2117 N N . GLU A 1 272 ? -18.218 16.814 5.415 1.00 89.06 272 GLU A N 1
ATOM 2118 C CA . GLU A 1 272 ? -17.237 17.868 5.105 1.00 89.06 272 GLU A CA 1
ATOM 2119 C C . GLU A 1 272 ? -16.267 17.423 3.997 1.00 89.06 272 GLU A C 1
ATOM 2121 O O . GLU A 1 272 ? -16.065 18.129 3.004 1.00 89.06 272 GLU A O 1
ATOM 2126 N N . PHE A 1 273 ? -15.707 16.218 4.122 1.00 86.88 273 PHE A N 1
ATOM 2127 C CA . PHE A 1 273 ? -14.817 15.674 3.102 1.00 86.88 273 PHE A CA 1
ATOM 2128 C C . PHE A 1 273 ? -15.526 15.384 1.778 1.00 86.88 273 PHE A C 1
ATOM 2130 O O . PHE A 1 273 ? -14.938 15.619 0.723 1.00 86.88 273 PHE A O 1
ATOM 2137 N N . ALA A 1 274 ? -16.776 14.916 1.807 1.00 88.38 274 ALA A N 1
ATOM 2138 C CA . ALA A 1 274 ? -17.581 14.739 0.601 1.00 88.38 274 ALA A CA 1
ATOM 2139 C C . ALA A 1 274 ? -17.795 16.078 -0.127 1.00 88.38 274 ALA A C 1
ATOM 2141 O O . ALA A 1 274 ? -17.633 16.142 -1.345 1.00 88.38 274 ALA A O 1
ATOM 2142 N N . GLY A 1 275 ? -18.054 17.164 0.610 1.00 89.75 275 GLY A N 1
ATOM 2143 C CA . GLY A 1 275 ? -18.098 18.520 0.054 1.00 89.75 275 GLY A CA 1
ATOM 2144 C C . GLY A 1 275 ? -16.775 18.918 -0.604 1.00 89.75 275 GLY A C 1
ATOM 2145 O O . GLY A 1 275 ? -16.750 19.300 -1.774 1.00 89.75 275 GLY A O 1
ATOM 2146 N N . SER A 1 276 ? -15.656 18.711 0.097 1.00 87.25 276 SER A N 1
ATOM 2147 C CA . SER A 1 276 ? -14.321 18.982 -0.459 1.00 87.25 276 SER A CA 1
ATOM 2148 C C . SER A 1 276 ? -14.006 18.136 -1.704 1.00 87.25 276 SER A C 1
ATOM 2150 O O . SER A 1 276 ? -13.317 18.609 -2.608 1.00 87.25 276 SER A O 1
ATOM 2152 N N . ARG A 1 277 ? -14.502 16.891 -1.781 1.00 88.94 277 ARG A N 1
ATOM 2153 C CA . ARG A 1 277 ? -14.363 16.035 -2.972 1.00 88.94 277 ARG A CA 1
ATOM 2154 C C . ARG A 1 277 ? -15.022 16.687 -4.177 1.00 88.94 277 ARG A C 1
ATOM 2156 O O . ARG A 1 277 ? -14.386 16.791 -5.219 1.00 88.94 277 ARG A O 1
ATOM 2163 N N . LEU A 1 278 ? -16.264 17.149 -4.032 1.00 91.69 278 LEU A N 1
ATOM 2164 C CA . LEU A 1 278 ? -17.011 17.778 -5.125 1.00 91.69 278 LEU A CA 1
ATOM 2165 C C . LEU A 1 278 ? -16.301 19.027 -5.656 1.00 91.69 278 LEU A C 1
ATOM 2167 O O . LEU A 1 278 ? -16.185 19.194 -6.870 1.00 91.69 278 LEU A O 1
ATOM 2171 N N . GLU A 1 279 ? -15.763 19.862 -4.765 1.00 89.75 279 GLU A N 1
ATOM 2172 C CA . GLU A 1 279 ? -14.974 21.040 -5.146 1.00 89.75 279 GLU A CA 1
ATOM 2173 C C . GLU A 1 279 ? -13.715 20.651 -5.935 1.00 89.75 279 GLU A C 1
ATOM 2175 O O . GLU A 1 279 ? -13.450 21.195 -7.010 1.00 89.75 279 GLU A O 1
ATOM 2180 N N . ARG A 1 280 ? -12.961 19.654 -5.453 1.00 87.38 280 ARG A N 1
ATOM 2181 C CA . ARG A 1 280 ? -11.751 19.165 -6.135 1.00 87.38 280 ARG A CA 1
ATOM 2182 C C . ARG A 1 280 ? -12.064 18.482 -7.463 1.00 87.38 280 ARG A C 1
ATOM 2184 O O . ARG A 1 280 ? -11.312 18.649 -8.418 1.00 87.38 280 ARG A O 1
ATOM 2191 N N . GLU A 1 281 ? -13.169 17.749 -7.560 1.00 91.06 281 GLU A N 1
ATOM 2192 C CA . GLU A 1 281 ? -13.613 17.143 -8.817 1.00 91.06 281 GLU A CA 1
ATOM 2193 C C . GLU A 1 281 ? -14.078 18.190 -9.832 1.00 91.06 281 GLU A C 1
ATOM 2195 O O . GLU A 1 281 ? -13.874 18.006 -11.030 1.00 91.06 281 GLU A O 1
ATOM 2200 N N . ALA A 1 282 ? -14.672 19.302 -9.392 1.00 91.81 282 ALA A N 1
ATOM 2201 C CA . ALA A 1 282 ? -14.997 20.415 -10.280 1.00 91.81 282 ALA A CA 1
ATOM 2202 C C . ALA A 1 282 ? -13.725 21.052 -10.868 1.00 91.81 282 ALA A C 1
ATOM 2204 O O . ALA A 1 282 ? -13.662 21.278 -12.078 1.00 91.81 282 ALA A O 1
ATOM 2205 N N . LEU A 1 283 ? -12.691 21.267 -10.045 1.00 87.44 283 LEU A N 1
ATOM 2206 C CA . LEU A 1 283 ? -11.380 21.749 -10.503 1.00 87.44 283 LEU A CA 1
ATOM 2207 C C . LEU A 1 283 ? -10.713 20.759 -11.469 1.00 87.44 283 LEU A C 1
ATOM 2209 O O . LEU A 1 283 ? -10.249 21.150 -12.540 1.00 87.44 283 LEU A O 1
ATOM 2213 N N . ALA A 1 284 ? -10.736 19.468 -11.137 1.00 87.44 284 ALA A N 1
ATOM 2214 C CA . ALA A 1 284 ? -10.198 18.414 -11.989 1.00 87.44 284 ALA A CA 1
ATOM 2215 C C . ALA A 1 284 ? -10.901 18.369 -13.362 1.00 87.44 284 ALA A C 1
ATOM 2217 O O . ALA A 1 284 ? -10.238 18.301 -14.398 1.00 87.44 284 ALA A O 1
ATOM 2218 N N . ARG A 1 285 ? -12.235 18.505 -13.403 1.00 90.81 285 ARG A N 1
ATOM 2219 C CA . ARG A 1 285 ? -13.000 18.568 -14.663 1.00 90.81 285 ARG A CA 1
ATOM 2220 C C . ARG A 1 285 ? -12.627 19.782 -15.518 1.00 90.81 285 ARG A C 1
ATOM 2222 O O . ARG A 1 285 ? -12.499 19.642 -16.732 1.00 90.81 285 ARG A O 1
ATOM 2229 N N . GLN A 1 286 ? -12.392 20.954 -14.918 1.00 90.12 286 GLN A N 1
ATOM 2230 C CA . GLN A 1 286 ? -11.914 22.142 -15.653 1.00 90.12 286 GLN A CA 1
ATOM 2231 C C . GLN A 1 286 ? -10.553 21.900 -16.321 1.00 90.12 286 GLN A C 1
ATOM 2233 O O . GLN A 1 286 ? -10.272 22.437 -17.391 1.00 90.12 286 GLN A O 1
ATOM 2238 N N . GLN A 1 287 ? -9.734 21.037 -15.722 1.00 84.62 287 GLN A N 1
ATOM 2239 C CA . GLN A 1 287 ? -8.428 20.618 -16.232 1.00 84.62 287 GLN A CA 1
ATOM 2240 C C . GLN A 1 287 ? -8.511 19.414 -17.182 1.00 84.62 287 GLN A C 1
ATOM 2242 O O . GLN A 1 287 ? -7.479 18.881 -17.597 1.00 84.62 287 GLN A O 1
ATOM 2247 N N . LYS A 1 288 ? -9.732 19.003 -17.556 1.00 91.62 288 LYS A N 1
ATOM 2248 C CA . LYS A 1 288 ? -10.015 17.846 -18.415 1.00 91.62 288 LYS A CA 1
ATOM 2249 C C . LYS A 1 288 ? -9.464 16.536 -17.842 1.00 91.62 288 LYS A C 1
ATOM 2251 O O . LYS A 1 288 ? -9.068 15.652 -18.598 1.00 91.62 288 LYS A O 1
ATOM 2256 N N . LEU A 1 289 ? -9.412 16.430 -16.516 1.00 89.75 289 LEU A N 1
ATOM 2257 C CA . LEU A 1 289 ? -9.110 15.184 -15.828 1.00 89.75 289 LEU A CA 1
ATOM 2258 C C . LEU A 1 289 ? -10.382 14.344 -15.705 1.00 89.75 289 LEU A C 1
ATOM 2260 O O . LEU A 1 289 ? -11.479 14.855 -15.468 1.00 89.75 289 LEU A O 1
ATOM 2264 N N . GLU A 1 290 ? -10.216 13.041 -15.871 1.00 93.69 290 GLU A N 1
ATOM 2265 C CA . GLU A 1 290 ? -11.297 12.073 -15.868 1.00 93.69 290 GLU A CA 1
ATOM 2266 C C . GLU A 1 290 ? -11.656 11.647 -14.441 1.00 93.69 290 GLU A C 1
ATOM 2268 O O . GLU A 1 290 ? -10.791 11.251 -13.653 1.00 93.69 290 GLU A O 1
ATOM 2273 N N . ILE A 1 291 ? -12.953 11.713 -14.129 1.00 93.62 291 ILE A N 1
ATOM 2274 C CA . ILE A 1 291 ? -13.518 11.279 -12.852 1.00 93.62 291 ILE A CA 1
ATOM 2275 C C . ILE A 1 291 ? -14.106 9.874 -13.011 1.00 93.62 291 ILE A C 1
ATOM 2277 O O . ILE A 1 291 ? -14.858 9.591 -13.943 1.00 93.62 291 ILE A O 1
ATOM 2281 N N . ASP A 1 292 ? -13.779 8.993 -12.079 1.00 94.94 292 ASP A N 1
ATOM 2282 C CA . ASP A 1 292 ? -14.421 7.709 -11.873 1.00 94.94 292 ASP A CA 1
ATOM 2283 C C . ASP A 1 292 ? -15.731 7.897 -11.109 1.00 94.94 292 ASP A C 1
ATOM 2285 O O . ASP A 1 292 ? -15.791 7.864 -9.878 1.00 94.94 292 ASP A O 1
ATOM 2289 N N . GLU A 1 293 ? -16.805 8.108 -11.860 1.00 92.25 293 GLU A N 1
ATOM 2290 C CA . GLU A 1 293 ? -18.146 8.231 -11.290 1.00 92.25 293 GLU A CA 1
ATOM 2291 C C . GLU A 1 293 ? -18.682 6.896 -10.747 1.00 92.25 293 GLU A C 1
ATOM 2293 O O . GLU A 1 293 ? -19.654 6.902 -9.993 1.00 92.25 293 GLU A O 1
ATOM 2298 N N . SER A 1 294 ? -18.031 5.770 -11.072 1.00 93.19 294 SER A N 1
ATOM 2299 C CA . SER A 1 294 ? -18.398 4.437 -10.581 1.00 93.19 294 SER A CA 1
ATOM 2300 C C . SER A 1 294 ? -17.779 4.094 -9.223 1.00 93.19 294 SER A C 1
ATOM 2302 O O . SER A 1 294 ? -18.266 3.188 -8.541 1.00 93.19 294 SER A O 1
ATOM 2304 N N . TYR A 1 295 ? -16.739 4.823 -8.802 1.00 92.94 295 TYR A N 1
ATOM 2305 C CA . TYR A 1 295 ? -16.077 4.598 -7.522 1.00 92.94 295 TYR A CA 1
ATOM 2306 C C . TYR A 1 295 ? -17.008 4.908 -6.343 1.00 92.94 295 TYR A C 1
ATOM 2308 O O . TYR A 1 295 ? -17.629 5.975 -6.272 1.00 92.94 295 TYR A O 1
ATOM 2316 N N . GLN A 1 296 ? -17.029 3.982 -5.383 1.00 88.19 296 GLN A N 1
ATOM 2317 C CA . GLN A 1 296 ? -17.754 4.090 -4.121 1.00 88.19 296 GLN A CA 1
ATOM 2318 C C . GLN A 1 296 ? -16.756 4.100 -2.966 1.00 88.19 296 GLN A C 1
ATOM 2320 O O . GLN A 1 296 ? -15.891 3.225 -2.886 1.00 88.19 296 GLN A O 1
ATOM 2325 N N . ASP A 1 297 ? -16.892 5.079 -2.070 1.00 86.00 297 ASP A N 1
ATOM 2326 C CA . ASP A 1 297 ? -16.098 5.124 -0.846 1.00 86.00 297 ASP A CA 1
ATOM 2327 C C . ASP A 1 297 ? -16.359 3.866 0.010 1.00 86.00 297 ASP A C 1
ATOM 2329 O O . ASP A 1 297 ? -17.491 3.365 0.049 1.00 86.00 297 ASP A O 1
ATOM 2333 N N . PRO A 1 298 ? -15.340 3.348 0.719 1.00 84.69 298 PRO A N 1
ATOM 2334 C CA . PRO A 1 298 ? -15.547 2.304 1.708 1.00 84.69 298 PRO A CA 1
ATOM 2335 C C . PRO A 1 298 ? -16.591 2.703 2.757 1.00 84.69 298 PRO A C 1
ATOM 2337 O O . PRO A 1 298 ? -16.715 3.888 3.086 1.00 84.69 298 PRO A O 1
ATOM 2340 N N . PRO A 1 299 ? -17.292 1.728 3.363 1.00 80.25 299 PRO A N 1
ATOM 2341 C CA . PRO A 1 299 ? -18.108 2.017 4.529 1.00 80.25 299 PRO A CA 1
ATOM 2342 C C . PRO A 1 299 ? -17.235 2.560 5.680 1.00 80.25 299 PRO A C 1
ATOM 2344 O O . PRO A 1 299 ? -16.018 2.331 5.707 1.00 80.25 299 PRO A O 1
ATOM 2347 N N . PRO A 1 300 ? -17.838 3.267 6.654 1.00 70.50 300 PRO A N 1
ATOM 2348 C CA . PRO A 1 300 ? -17.164 3.620 7.898 1.00 70.50 300 PRO A CA 1
ATOM 2349 C C . PRO A 1 300 ? -16.530 2.390 8.559 1.00 70.50 300 PRO A C 1
ATOM 2351 O O . PRO A 1 300 ? -17.117 1.306 8.531 1.00 70.50 300 PRO A O 1
ATOM 2354 N N . ALA A 1 301 ? -15.356 2.566 9.170 1.00 64.38 301 ALA A N 1
ATOM 2355 C CA . ALA A 1 301 ? -14.637 1.468 9.808 1.00 64.38 301 ALA A CA 1
ATOM 2356 C C . ALA A 1 301 ? -15.498 0.790 10.887 1.00 64.38 301 ALA A C 1
ATOM 2358 O O . ALA A 1 301 ? -15.985 1.487 11.787 1.00 64.38 301 ALA A O 1
ATOM 2359 N N . PRO A 1 302 ? -15.674 -0.544 10.850 1.00 65.31 302 PRO A N 1
ATOM 2360 C CA . PRO A 1 302 ? -16.241 -1.253 11.986 1.00 65.31 302 PRO A CA 1
ATOM 2361 C C . PRO A 1 302 ? -15.272 -1.176 13.185 1.00 65.31 302 PRO A C 1
ATOM 2363 O O . PRO A 1 302 ? -14.063 -1.040 12.979 1.00 65.31 302 PRO A O 1
ATOM 2366 N N . PRO A 1 303 ? -15.766 -1.260 14.433 1.00 63.78 303 PRO A N 1
ATOM 2367 C CA . PRO A 1 303 ? -14.913 -1.321 15.617 1.00 63.78 303 PRO A CA 1
ATOM 2368 C C . PRO A 1 303 ? -13.933 -2.494 15.547 1.00 63.78 303 PRO A C 1
ATOM 2370 O O . PRO A 1 303 ? -14.350 -3.634 15.343 1.00 63.78 303 PRO A O 1
ATOM 2373 N N . MET A 1 304 ? -12.642 -2.249 15.781 1.00 65.31 304 MET A N 1
ATOM 2374 C CA . MET A 1 304 ? -11.657 -3.334 15.871 1.00 65.31 304 MET A CA 1
ATOM 2375 C C . MET A 1 304 ? -11.947 -4.280 17.041 1.00 65.31 304 MET A C 1
ATOM 2377 O O . MET A 1 304 ? -11.738 -5.485 16.917 1.00 65.31 304 MET A O 1
ATOM 2381 N N . ALA A 1 305 ? -12.495 -3.752 18.141 1.00 52.12 305 ALA A N 1
ATOM 2382 C CA . ALA A 1 305 ? -12.918 -4.531 19.306 1.00 52.12 305 ALA A CA 1
ATOM 2383 C C . ALA A 1 305 ? -14.064 -5.522 19.006 1.00 52.12 305 ALA A C 1
ATOM 2385 O O . ALA A 1 305 ? -14.209 -6.506 19.728 1.00 52.12 305 ALA A O 1
ATOM 2386 N N . ASP A 1 306 ? -14.823 -5.311 17.924 1.00 41.53 306 ASP A N 1
ATOM 2387 C CA . ASP A 1 306 ? -15.962 -6.156 17.545 1.00 41.53 306 ASP A CA 1
ATOM 2388 C C . ASP A 1 306 ? -15.605 -7.213 16.490 1.00 41.53 306 ASP A C 1
ATOM 2390 O O . ASP A 1 306 ? -16.489 -7.928 16.014 1.00 41.53 306 ASP A O 1
ATOM 2394 N N . ARG A 1 307 ? -14.324 -7.363 16.118 1.00 53.41 307 ARG A N 1
ATOM 2395 C CA . ARG A 1 307 ? -13.889 -8.498 15.294 1.00 53.41 307 ARG A CA 1
ATOM 2396 C C . ARG A 1 307 ? -13.499 -9.675 16.172 1.00 53.41 307 ARG A C 1
ATOM 2398 O O . ARG A 1 307 ? -12.360 -9.710 16.648 1.00 53.41 307 ARG A O 1
ATOM 2405 N N . PRO A 1 308 ? -14.375 -10.682 16.356 1.00 43.44 308 PRO A N 1
ATOM 2406 C CA . PRO A 1 308 ? -13.931 -11.927 16.949 1.00 43.44 308 PRO A CA 1
ATOM 2407 C C . PRO A 1 308 ? -12.735 -12.457 16.153 1.00 43.44 308 PRO A C 1
ATOM 2409 O O . PRO A 1 308 ? -12.748 -12.483 14.921 1.00 43.44 308 PRO A O 1
ATOM 2412 N N . LEU A 1 309 ? -11.689 -12.874 16.872 1.00 42.53 309 LEU A N 1
ATOM 2413 C CA . LEU A 1 309 ? -10.679 -13.795 16.360 1.00 42.53 309 LEU A CA 1
ATOM 2414 C C . LEU A 1 309 ? -11.442 -14.964 15.726 1.00 42.53 309 LEU A C 1
ATOM 2416 O O . LEU A 1 309 ? -11.989 -15.790 16.459 1.00 42.53 309 LEU A O 1
ATOM 2420 N N . GLN A 1 310 ? -11.560 -15.018 14.396 1.00 40.53 310 GLN A N 1
ATOM 2421 C CA . GLN A 1 310 ? -12.223 -16.152 13.768 1.00 40.53 310 GLN A CA 1
ATOM 2422 C C . GLN A 1 310 ? -11.343 -17.380 13.989 1.00 40.53 310 GLN A C 1
ATOM 2424 O O . GLN A 1 310 ? -10.313 -17.591 13.349 1.00 40.53 310 GLN A O 1
ATOM 2429 N N . LYS A 1 311 ? -11.729 -18.183 14.976 1.00 31.23 311 LYS A N 1
ATOM 2430 C CA . LYS A 1 311 ? -11.093 -19.454 15.282 1.00 31.23 311 LYS A CA 1
ATOM 2431 C C . LYS A 1 311 ? -11.516 -20.433 14.186 1.00 31.23 311 LYS A C 1
ATOM 2433 O O . LYS A 1 311 ? -12.664 -20.863 14.165 1.00 31.23 311 LYS A O 1
ATOM 2438 N N . GLY A 1 312 ? -10.595 -20.761 13.280 1.00 42.03 312 GLY A N 1
ATOM 2439 C CA . GLY A 1 312 ? -10.834 -21.733 12.206 1.00 42.03 312 GLY A CA 1
ATOM 2440 C C . GLY A 1 312 ? -11.231 -21.138 10.852 1.00 42.03 312 GLY A C 1
ATOM 2441 O O . GLY A 1 312 ? -12.031 -21.747 10.147 1.00 42.03 312 GLY A O 1
ATOM 2442 N N . GLU A 1 313 ? -10.680 -19.982 10.469 1.00 42.72 313 GLU A N 1
ATOM 2443 C CA . GLU A 1 313 ? -10.802 -19.470 9.098 1.00 42.72 313 GLU A CA 1
ATOM 2444 C C . GLU A 1 313 ? -10.198 -20.466 8.099 1.00 42.72 313 GLU A C 1
ATOM 2446 O O . GLU A 1 313 ? -8.992 -20.725 8.083 1.00 42.72 313 GLU A O 1
ATOM 2451 N N . LEU A 1 314 ? -11.081 -21.057 7.290 1.00 35.75 314 LEU A N 1
ATOM 2452 C CA . LEU A 1 314 ? -10.740 -21.911 6.161 1.00 35.75 314 LEU A CA 1
ATOM 2453 C C . LEU A 1 314 ? -9.706 -21.205 5.284 1.00 35.75 314 LEU A C 1
ATOM 2455 O O . LEU A 1 314 ? -9.937 -20.092 4.814 1.00 35.75 314 LEU A O 1
ATOM 2459 N N . LEU A 1 315 ? -8.585 -21.892 5.063 1.00 32.94 315 LEU A N 1
ATOM 2460 C CA . LEU A 1 315 ? -7.559 -21.509 4.104 1.00 32.94 315 LEU A CA 1
ATOM 2461 C C . LEU A 1 315 ? -8.242 -21.197 2.763 1.00 32.94 315 LEU A C 1
ATOM 2463 O O . LEU A 1 315 ? -8.844 -22.106 2.177 1.00 32.94 315 LEU A O 1
ATOM 2467 N N . PRO A 1 316 ? -8.143 -19.966 2.230 1.00 38.22 316 PRO A N 1
ATOM 2468 C CA . PRO A 1 316 ? -8.244 -19.802 0.792 1.00 38.22 316 PRO A CA 1
ATOM 2469 C C . PRO A 1 316 ? -7.242 -20.789 0.191 1.00 38.22 316 PRO A C 1
ATOM 2471 O O . PRO A 1 316 ? -6.095 -20.833 0.649 1.00 38.22 316 PRO A O 1
ATOM 2474 N N . GLN A 1 317 ? -7.689 -21.623 -0.758 1.00 36.03 317 GLN A N 1
ATOM 2475 C CA . GLN A 1 317 ? -6.785 -22.485 -1.521 1.00 36.03 317 GLN A CA 1
ATOM 2476 C C . GLN A 1 317 ? -5.575 -21.654 -1.894 1.00 36.03 317 GLN A C 1
ATOM 2478 O O . GLN A 1 317 ? -5.784 -20.544 -2.381 1.00 36.03 317 GLN A O 1
ATOM 2483 N N . GLU A 1 318 ? -4.384 -22.172 -1.576 1.00 37.59 318 GLU A N 1
ATOM 2484 C CA . GLU A 1 318 ? -3.081 -21.551 -1.795 1.00 37.59 318 GLU A CA 1
ATOM 2485 C C . GLU A 1 318 ? -3.151 -20.747 -3.088 1.00 37.59 318 GLU A C 1
ATOM 2487 O O . GLU A 1 318 ? -3.112 -21.311 -4.184 1.00 37.59 318 GLU A O 1
ATOM 2492 N N . GLN A 1 319 ? -3.434 -19.443 -2.954 1.00 38.97 319 GLN A N 1
ATOM 2493 C CA . GLN A 1 319 ? -3.599 -18.597 -4.118 1.00 38.97 319 GLN A CA 1
ATOM 2494 C C . GLN A 1 319 ? -2.242 -18.682 -4.766 1.00 38.97 319 GLN A C 1
ATOM 2496 O O . GLN A 1 319 ? -1.241 -18.347 -4.127 1.00 38.97 319 GLN A O 1
ATOM 2501 N N . VAL A 1 320 ? -2.218 -19.266 -5.965 1.00 36.12 320 VAL A N 1
ATOM 2502 C CA . VAL A 1 320 ? -0.993 -19.492 -6.710 1.00 36.12 320 VAL A CA 1
ATOM 2503 C C . VAL A 1 320 ? -0.388 -18.117 -6.871 1.00 36.12 320 VAL A C 1
ATOM 2505 O O . VAL A 1 320 ? -0.823 -17.312 -7.694 1.00 36.12 320 VAL A O 1
ATOM 2508 N N . MET A 1 321 ? 0.583 -17.838 -6.008 1.00 35.00 321 MET A N 1
ATOM 2509 C CA . MET A 1 321 ? 1.442 -16.693 -6.146 1.00 35.00 321 MET A CA 1
ATOM 2510 C C . MET A 1 321 ? 1.960 -16.716 -7.584 1.00 35.00 321 MET A C 1
ATOM 2512 O O . MET A 1 321 ? 2.165 -17.812 -8.127 1.00 35.00 321 MET A O 1
ATOM 2516 N N . PRO A 1 322 ? 2.213 -15.567 -8.232 1.00 36.69 322 PRO A N 1
ATOM 2517 C CA . PRO A 1 322 ? 3.083 -15.596 -9.397 1.00 36.69 322 PRO A CA 1
ATOM 2518 C C . PRO A 1 322 ? 4.304 -16.423 -8.992 1.00 36.69 322 PRO A C 1
ATOM 2520 O O . PRO A 1 322 ? 4.815 -16.246 -7.888 1.00 36.69 322 PRO A O 1
ATOM 2523 N N . LYS A 1 323 ? 4.643 -17.428 -9.804 1.00 35.25 323 LYS A N 1
ATOM 2524 C CA . LYS A 1 323 ? 5.638 -18.478 -9.529 1.00 35.25 323 LYS A CA 1
ATOM 2525 C C . LYS A 1 323 ? 7.025 -17.928 -9.136 1.00 35.25 323 LYS A C 1
ATOM 2527 O O . LYS A 1 323 ? 7.940 -18.071 -9.930 1.00 35.25 323 LYS A O 1
ATOM 2532 N N . ARG A 1 324 ? 7.234 -17.212 -8.025 1.00 37.88 324 ARG A N 1
ATOM 2533 C CA . ARG A 1 324 ? 8.199 -16.088 -8.046 1.00 37.88 324 ARG A CA 1
ATOM 2534 C C . ARG A 1 324 ? 7.961 -15.252 -9.337 1.00 37.88 324 ARG A C 1
ATOM 2536 O O . ARG A 1 324 ? 7.068 -15.508 -10.152 1.00 37.88 324 ARG A O 1
ATOM 2543 N N . LEU A 1 325 ? 8.790 -14.277 -9.643 1.00 41.47 325 LEU A N 1
ATOM 2544 C CA . LEU A 1 325 ? 9.168 -14.204 -11.053 1.00 41.47 325 LEU A CA 1
ATOM 2545 C C . LEU A 1 325 ? 9.861 -15.539 -11.341 1.00 41.47 325 LEU A C 1
ATOM 2547 O O . LEU A 1 325 ? 10.989 -15.740 -10.894 1.00 41.47 325 LEU A O 1
ATOM 2551 N N . SER A 1 326 ? 9.167 -16.513 -11.943 1.00 38.56 326 SER A N 1
ATOM 2552 C CA . SER A 1 326 ? 9.825 -17.755 -12.337 1.00 38.56 326 SER A CA 1
ATOM 2553 C C . SER A 1 326 ? 10.848 -17.320 -13.348 1.00 38.56 326 SER A C 1
ATOM 2555 O O . SER A 1 326 ? 10.464 -16.985 -14.469 1.00 38.56 326 SER A O 1
ATOM 2557 N N . SER A 1 327 ? 12.100 -17.274 -12.886 1.00 48.12 327 SER A N 1
ATOM 2558 C CA . SER A 1 327 ? 13.229 -16.591 -13.495 1.00 48.12 327 SER A CA 1
ATOM 2559 C C . SER A 1 327 ? 12.973 -15.071 -13.581 1.00 48.12 327 SER A C 1
ATOM 2561 O O . SER A 1 327 ? 11.899 -14.606 -13.936 1.00 48.12 327 SER A O 1
ATOM 2563 N N . LEU A 1 328 ? 13.898 -14.199 -13.216 1.00 57.47 328 LEU A N 1
ATOM 2564 C CA . LEU A 1 328 ? 15.133 -14.064 -13.959 1.00 57.47 328 LEU A CA 1
ATOM 2565 C C . LEU A 1 328 ? 16.203 -13.363 -13.117 1.00 57.47 328 LEU A C 1
ATOM 2567 O O . LEU A 1 328 ? 17.023 -12.679 -13.695 1.00 57.47 328 LEU A O 1
ATOM 2571 N N . ASN A 1 329 ? 16.200 -13.528 -11.791 1.00 63.97 329 ASN A N 1
ATOM 2572 C CA . ASN A 1 329 ? 17.295 -13.092 -10.924 1.00 63.97 329 ASN A CA 1
ATOM 2573 C C . ASN A 1 329 ? 17.955 -14.328 -10.310 1.00 63.97 329 ASN A C 1
ATOM 2575 O O . ASN A 1 329 ? 17.263 -15.148 -9.705 1.00 63.97 329 ASN A O 1
ATOM 2579 N N . VAL A 1 330 ? 19.259 -14.498 -10.494 1.00 75.31 330 VAL A N 1
ATOM 2580 C CA . VAL A 1 330 ? 19.996 -15.665 -9.992 1.00 75.31 330 VAL A CA 1
ATOM 2581 C C . VAL A 1 330 ? 21.328 -15.229 -9.395 1.00 75.31 330 VAL A C 1
ATOM 2583 O O . VAL A 1 330 ? 22.023 -14.373 -9.949 1.00 75.31 330 VAL A O 1
ATOM 2586 N N . LEU A 1 331 ? 21.655 -15.770 -8.223 1.00 76.56 331 LEU A N 1
ATOM 2587 C CA . LEU A 1 331 ? 22.906 -15.461 -7.543 1.00 76.56 331 LEU A CA 1
ATOM 2588 C C . LEU A 1 331 ? 24.051 -16.263 -8.168 1.00 76.56 331 LEU A C 1
ATOM 2590 O O . LEU A 1 331 ? 23.844 -17.373 -8.664 1.00 76.56 331 LEU A O 1
ATOM 2594 N N . PRO A 1 332 ? 25.284 -15.748 -8.133 1.00 82.94 332 PRO A N 1
ATOM 2595 C CA . PRO A 1 332 ? 26.445 -16.545 -8.477 1.00 82.94 332 PRO A CA 1
ATOM 2596 C C . PRO A 1 332 ? 26.545 -17.795 -7.602 1.00 82.94 332 PRO A C 1
ATOM 2598 O O . PRO A 1 332 ? 26.414 -17.724 -6.379 1.00 82.94 332 PRO A O 1
ATOM 2601 N N . GLY A 1 333 ? 26.799 -18.938 -8.235 1.00 79.00 333 GLY A N 1
ATOM 2602 C CA . GLY A 1 333 ? 26.805 -20.247 -7.581 1.00 79.00 333 GLY A CA 1
ATOM 2603 C C . GLY A 1 333 ? 25.463 -20.985 -7.614 1.00 79.00 333 GLY A C 1
ATOM 2604 O O . GLY A 1 333 ? 25.468 -22.205 -7.449 1.00 79.00 333 GLY A O 1
ATOM 2605 N N . ASP A 1 334 ? 24.348 -20.305 -7.900 1.00 79.75 334 ASP A N 1
ATOM 2606 C CA . ASP A 1 334 ? 23.049 -20.958 -8.078 1.00 79.75 334 ASP A CA 1
ATOM 2607 C C . ASP A 1 334 ? 22.871 -21.468 -9.521 1.00 79.75 334 ASP A C 1
ATOM 2609 O O . ASP A 1 334 ? 23.397 -20.871 -10.470 1.00 79.75 334 ASP A O 1
ATOM 2613 N N . PRO A 1 335 ? 22.126 -22.571 -9.728 1.00 80.38 335 PRO A N 1
ATOM 2614 C CA . PRO A 1 335 ? 21.811 -23.064 -11.060 1.00 80.38 335 PRO A CA 1
ATOM 2615 C C . PRO A 1 335 ? 20.856 -22.112 -11.789 1.00 80.38 335 PRO A C 1
ATOM 2617 O O . PRO A 1 335 ? 19.818 -21.700 -11.266 1.00 80.38 335 PRO A O 1
ATOM 2620 N N . CYS A 1 336 ? 21.181 -21.816 -13.041 1.00 83.81 336 CYS A N 1
ATOM 2621 C CA . CYS A 1 336 ? 20.428 -20.949 -13.924 1.00 83.81 336 CYS A CA 1
ATOM 2622 C C . CYS A 1 336 ? 18.992 -21.473 -14.098 1.00 83.81 336 CYS A C 1
ATOM 2624 O O . CYS A 1 336 ? 18.792 -22.617 -14.527 1.00 83.81 336 CYS A O 1
ATOM 2626 N N . PRO A 1 337 ? 17.955 -20.675 -13.805 1.00 73.25 337 PRO A N 1
ATOM 2627 C CA . PRO A 1 337 ? 16.582 -21.164 -13.851 1.00 73.25 337 PRO A CA 1
ATOM 2628 C C . PRO A 1 337 ? 16.039 -21.290 -15.285 1.00 73.25 337 PRO A C 1
ATOM 2630 O O . PRO A 1 337 ? 15.089 -22.046 -15.502 1.00 73.25 337 PRO A O 1
ATOM 2633 N N . GLN A 1 338 ? 16.630 -20.592 -16.266 1.00 80.12 338 GLN A N 1
ATOM 2634 C CA . GLN A 1 338 ? 16.183 -20.586 -17.662 1.00 80.12 338 GLN A CA 1
ATOM 2635 C C . GLN A 1 338 ? 17.321 -20.255 -18.638 1.00 80.12 338 GLN A C 1
ATOM 2637 O O . GLN A 1 338 ? 18.106 -19.350 -18.387 1.00 80.12 338 GLN A O 1
ATOM 2642 N N . THR A 1 339 ? 17.348 -20.928 -19.793 1.00 87.00 339 THR A N 1
ATOM 2643 C CA . THR A 1 339 ? 18.292 -20.607 -20.869 1.00 87.00 339 THR A CA 1
ATOM 2644 C C . THR A 1 339 ? 18.069 -19.203 -21.436 1.00 87.00 339 THR A C 1
ATOM 2646 O O . THR A 1 339 ? 16.937 -18.857 -21.781 1.00 87.00 339 THR A O 1
ATOM 2649 N N . GLY A 1 340 ? 19.144 -18.437 -21.599 1.00 88.56 340 GLY A N 1
ATOM 2650 C CA . GLY A 1 340 ? 19.150 -17.173 -22.336 1.00 88.56 340 GLY A CA 1
ATOM 2651 C C . GLY A 1 340 ? 20.313 -16.273 -21.936 1.00 88.56 340 GLY A C 1
ATOM 2652 O O . GLY A 1 340 ? 21.272 -16.747 -21.327 1.00 88.56 340 GLY A O 1
ATOM 2653 N N . ASP A 1 341 ? 20.223 -14.992 -22.288 1.00 89.12 341 ASP A N 1
ATOM 2654 C CA . ASP A 1 341 ? 21.246 -13.996 -21.970 1.00 89.12 341 ASP A CA 1
ATOM 2655 C C . ASP A 1 341 ? 20.945 -13.321 -20.634 1.00 89.12 341 ASP A C 1
ATOM 2657 O O . ASP A 1 341 ? 19.833 -12.868 -20.379 1.00 89.12 341 ASP A O 1
ATOM 2661 N N . TRP A 1 342 ? 21.944 -13.259 -19.765 1.00 89.12 342 TRP A N 1
ATOM 2662 C CA . TRP A 1 342 ? 21.847 -12.772 -18.397 1.00 89.12 342 TRP A CA 1
ATOM 2663 C C . TRP A 1 342 ? 22.845 -11.650 -18.171 1.00 89.12 342 TRP A C 1
ATOM 2665 O O . TRP A 1 342 ? 24.027 -11.821 -18.436 1.00 89.12 342 TRP A O 1
ATOM 2675 N N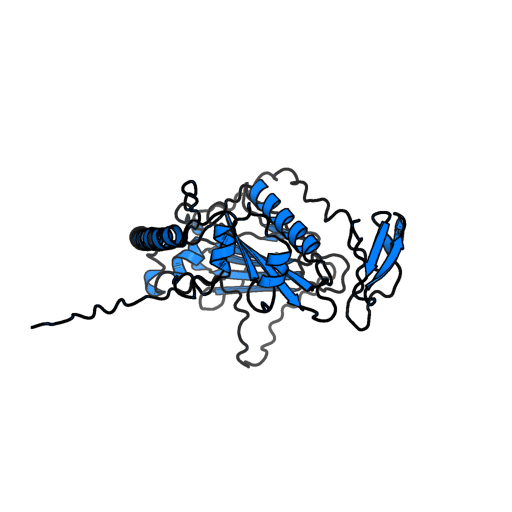 . ILE A 1 343 ? 22.394 -10.524 -17.635 1.00 85.38 343 ILE A N 1
ATOM 2676 C CA . ILE A 1 343 ? 23.200 -9.355 -17.308 1.00 85.38 343 ILE A CA 1
ATOM 2677 C C . ILE A 1 343 ? 23.378 -9.209 -15.797 1.00 85.38 343 ILE A C 1
ATOM 2679 O O . ILE A 1 343 ? 22.420 -9.310 -15.041 1.00 85.38 343 ILE A O 1
ATOM 2683 N N . ALA A 1 344 ? 24.596 -8.936 -15.338 1.00 83.81 344 ALA A N 1
ATOM 2684 C CA . ALA A 1 344 ? 24.880 -8.573 -13.953 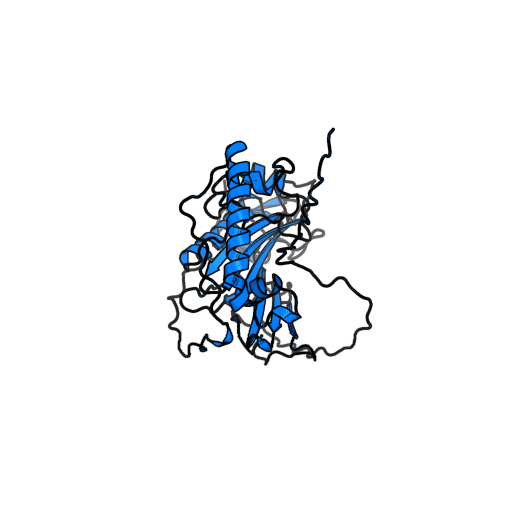1.00 83.81 344 ALA A CA 1
ATOM 2685 C C . ALA A 1 344 ? 25.326 -7.101 -13.880 1.00 83.81 344 ALA A C 1
ATOM 2687 O O . ALA A 1 344 ? 26.493 -6.801 -14.159 1.00 83.81 344 ALA A O 1
ATOM 2688 N N . PRO A 1 345 ? 24.446 -6.167 -13.466 1.00 72.69 345 PRO A N 1
ATOM 2689 C CA . PRO A 1 345 ? 24.787 -4.755 -13.272 1.00 72.69 345 PRO A CA 1
ATOM 2690 C C . PRO A 1 345 ? 25.946 -4.569 -12.293 1.00 72.69 345 PRO A C 1
ATOM 2692 O O . PRO A 1 345 ? 26.872 -3.808 -12.565 1.00 72.69 345 PRO A O 1
ATOM 2695 N N . ALA A 1 346 ? 25.960 -5.365 -11.217 1.00 68.00 346 ALA A N 1
ATOM 2696 C CA . ALA A 1 346 ? 27.032 -5.406 -10.224 1.00 68.00 346 ALA A CA 1
ATOM 2697 C C . ALA A 1 346 ? 28.403 -5.818 -10.805 1.00 68.00 346 ALA A C 1
ATOM 2699 O O . ALA A 1 346 ? 29.446 -5.584 -10.206 1.00 68.00 346 ALA A O 1
ATOM 2700 N N . LEU A 1 347 ? 28.424 -6.402 -12.004 1.00 80.31 347 LEU A N 1
ATOM 2701 C CA . LEU A 1 347 ? 29.636 -6.712 -12.759 1.00 80.31 347 LEU A CA 1
ATOM 2702 C C . LEU A 1 347 ? 29.804 -5.765 -13.954 1.00 80.31 347 LEU A C 1
ATOM 2704 O O . LEU A 1 347 ? 30.276 -6.180 -15.011 1.00 80.31 347 LEU A O 1
ATOM 2708 N N . ARG A 1 348 ? 29.413 -4.494 -13.785 1.00 77.06 348 ARG A N 1
ATOM 2709 C CA . ARG A 1 348 ? 29.483 -3.434 -14.806 1.00 77.06 348 ARG A CA 1
ATOM 2710 C C . ARG A 1 348 ? 28.724 -3.808 -16.081 1.00 77.06 348 ARG A C 1
ATOM 2712 O O . ARG A 1 348 ? 29.233 -3.651 -17.186 1.00 77.06 348 ARG A O 1
ATOM 2719 N N . GLY A 1 349 ? 27.523 -4.359 -15.901 1.00 73.81 349 GLY A N 1
ATOM 2720 C CA . GLY A 1 349 ? 26.644 -4.757 -17.002 1.00 73.81 349 GLY A CA 1
ATOM 2721 C C . GLY A 1 349 ? 27.153 -5.958 -17.801 1.00 73.81 349 GLY A C 1
ATOM 2722 O O . GLY A 1 349 ? 26.790 -6.118 -18.964 1.00 73.81 349 GLY A O 1
ATOM 2723 N N . ARG A 1 350 ? 28.006 -6.807 -17.213 1.00 85.31 350 ARG A N 1
ATOM 2724 C CA . ARG A 1 350 ? 28.493 -8.024 -17.875 1.00 85.31 350 ARG A CA 1
ATOM 2725 C C . ARG A 1 350 ? 27.317 -8.905 -18.288 1.00 85.31 350 ARG A C 1
ATOM 2727 O O . ARG A 1 350 ? 26.483 -9.210 -17.444 1.00 85.31 350 ARG A O 1
ATOM 2734 N N . VAL A 1 351 ? 27.324 -9.372 -19.535 1.00 90.38 351 VAL A N 1
ATOM 2735 C CA . VAL A 1 351 ? 26.341 -10.323 -20.073 1.00 90.38 351 VAL A CA 1
ATOM 2736 C C . VAL A 1 351 ? 26.959 -11.717 -20.204 1.00 90.38 351 VAL A C 1
ATOM 2738 O O . VAL A 1 351 ? 28.126 -11.850 -20.582 1.00 90.38 351 VAL A O 1
ATOM 2741 N N . VAL A 1 352 ? 26.193 -12.756 -19.880 1.00 92.50 352 VAL A N 1
ATOM 2742 C CA . VAL A 1 352 ? 26.531 -14.167 -20.095 1.00 92.50 352 VAL A CA 1
ATOM 2743 C C . VAL A 1 352 ? 25.332 -14.902 -20.674 1.00 92.50 352 VAL A C 1
ATOM 2745 O O . VAL A 1 352 ? 24.218 -14.752 -20.187 1.00 92.50 352 VAL A O 1
ATOM 2748 N N . HIS A 1 353 ? 25.561 -15.733 -21.683 1.00 94.06 353 HIS A N 1
ATOM 2749 C CA . HIS A 1 353 ? 24.575 -16.730 -22.075 1.00 94.06 353 HIS A CA 1
ATOM 2750 C C . HIS A 1 353 ? 24.710 -17.923 -21.129 1.00 94.06 353 HIS A C 1
ATOM 2752 O O . HIS A 1 353 ? 25.806 -18.469 -21.013 1.00 94.06 353 HIS A O 1
ATOM 2758 N N . ALA A 1 354 ? 23.633 -18.312 -20.454 1.00 91.44 354 ALA A N 1
ATOM 2759 C CA . ALA A 1 354 ? 23.629 -19.460 -19.550 1.00 91.44 354 ALA A CA 1
ATOM 2760 C C . ALA A 1 354 ? 22.487 -20.398 -19.924 1.00 91.44 354 ALA A C 1
ATOM 2762 O O . ALA A 1 354 ? 21.369 -19.941 -20.175 1.00 91.44 354 ALA A O 1
ATOM 2763 N N . ALA A 1 355 ? 22.755 -21.702 -19.964 1.00 92.06 355 ALA A N 1
ATOM 2764 C CA . ALA A 1 355 ? 21.725 -22.712 -20.162 1.00 92.06 355 ALA A CA 1
ATOM 2765 C C . ALA A 1 355 ? 21.009 -23.033 -18.845 1.00 92.06 355 ALA A C 1
ATOM 2767 O O . ALA A 1 355 ? 21.598 -22.984 -17.767 1.00 92.06 355 ALA A O 1
ATOM 2768 N N . ARG A 1 356 ? 19.734 -23.433 -18.910 1.00 88.38 356 ARG A N 1
ATOM 2769 C CA . ARG A 1 356 ? 18.999 -23.896 -17.724 1.00 88.38 356 ARG A CA 1
ATOM 2770 C C . ARG A 1 356 ? 19.775 -25.008 -17.000 1.00 88.38 356 ARG A C 1
ATOM 2772 O O . ARG A 1 356 ? 20.079 -26.039 -17.592 1.00 88.38 356 ARG A O 1
ATOM 2779 N N . GLY A 1 357 ? 20.013 -24.816 -15.705 1.00 86.00 357 GLY A N 1
ATOM 2780 C CA . GLY A 1 357 ? 20.769 -25.715 -14.832 1.00 86.00 357 GLY A CA 1
ATOM 2781 C C . GLY A 1 357 ? 22.266 -25.406 -14.735 1.00 86.00 357 GLY A C 1
ATOM 2782 O O . GLY A 1 357 ? 22.925 -25.957 -13.858 1.00 86.00 357 GLY A O 1
ATOM 2783 N N . GLU A 1 358 ? 22.804 -24.528 -15.584 1.00 92.25 358 GLU A N 1
ATOM 2784 C CA . GLU A 1 358 ? 24.207 -24.110 -15.540 1.00 92.25 358 GLU A CA 1
ATOM 2785 C C . GLU A 1 358 ? 24.484 -23.220 -14.324 1.00 92.25 358 GLU A C 1
ATOM 2787 O O . GLU A 1 358 ? 23.672 -22.367 -13.983 1.00 92.25 358 GLU A O 1
ATOM 2792 N N . ILE A 1 359 ? 25.616 -23.410 -13.646 1.00 90.19 359 ILE A N 1
ATOM 2793 C CA . ILE A 1 359 ? 25.953 -22.609 -12.464 1.00 90.19 359 ILE A CA 1
ATOM 2794 C C . ILE A 1 359 ? 26.305 -21.184 -12.879 1.00 90.19 359 ILE A C 1
ATOM 2796 O O . ILE A 1 359 ? 27.192 -20.961 -13.704 1.00 90.19 359 ILE A O 1
ATOM 2800 N N . MET A 1 360 ? 25.637 -20.213 -12.265 1.00 90.06 360 MET A N 1
ATOM 2801 C CA . MET A 1 360 ? 25.794 -18.814 -12.633 1.00 90.06 360 MET A CA 1
ATOM 2802 C C . MET A 1 360 ? 27.142 -18.259 -12.152 1.00 90.06 360 MET A C 1
ATOM 2804 O O . MET A 1 360 ? 27.528 -18.487 -11.001 1.00 90.06 360 MET A O 1
ATOM 2808 N N . PRO A 1 361 ? 27.892 -17.547 -13.013 1.00 90.19 361 PRO A N 1
ATOM 2809 C CA . PRO A 1 361 ? 29.285 -17.214 -12.740 1.00 90.19 361 PRO A CA 1
ATOM 2810 C C . PRO A 1 361 ? 29.449 -15.971 -11.856 1.00 90.19 361 PRO A C 1
ATOM 2812 O O . PRO A 1 361 ? 28.567 -15.128 -11.753 1.00 90.19 361 PRO A O 1
ATOM 2815 N N . GLY A 1 362 ? 30.642 -15.796 -11.288 1.00 85.44 362 GLY A N 1
ATOM 2816 C CA . GLY A 1 362 ? 31.042 -14.565 -10.598 1.00 85.44 362 GLY A CA 1
ATOM 2817 C C . GLY A 1 362 ? 31.131 -14.695 -9.074 1.00 85.44 362 GLY A C 1
ATOM 2818 O O . GLY A 1 362 ? 30.750 -15.714 -8.503 1.00 85.44 362 GLY A O 1
ATOM 2819 N N . PRO A 1 363 ? 31.706 -13.690 -8.400 1.00 81.94 363 PRO A N 1
ATOM 2820 C CA . PRO A 1 363 ? 31.714 -13.638 -6.945 1.00 81.94 363 PRO A CA 1
ATOM 2821 C C . PRO A 1 363 ? 30.323 -13.266 -6.429 1.00 81.94 363 PRO A C 1
ATOM 2823 O O . PRO A 1 363 ? 29.612 -12.523 -7.095 1.00 81.94 363 PRO A O 1
ATOM 2826 N N . GLN A 1 364 ? 29.959 -13.697 -5.219 1.00 72.69 364 GLN A N 1
ATOM 2827 C CA . GLN A 1 364 ? 28.702 -13.267 -4.586 1.00 72.69 364 GLN A CA 1
ATOM 2828 C C . GLN A 1 364 ? 28.631 -11.736 -4.419 1.00 72.69 364 GLN A C 1
ATOM 2830 O O . GLN A 1 364 ? 27.553 -11.158 -4.506 1.00 72.69 364 GLN A O 1
ATOM 2835 N N . TYR A 1 365 ? 29.776 -11.066 -4.243 1.00 63.03 365 TYR A N 1
ATOM 2836 C CA . TYR A 1 365 ? 29.874 -9.618 -4.052 1.00 63.03 365 TYR A CA 1
ATOM 2837 C C . TYR A 1 365 ? 30.899 -8.989 -5.004 1.00 63.03 365 TYR A C 1
ATOM 2839 O O . TYR A 1 365 ? 31.945 -9.573 -5.287 1.00 63.03 365 TYR A O 1
ATOM 2847 N N . SER A 1 366 ? 30.599 -7.775 -5.458 1.00 73.38 366 SER A N 1
ATOM 2848 C CA . SER A 1 366 ? 31.462 -6.893 -6.253 1.00 73.38 366 SER A CA 1
ATOM 2849 C C . SER A 1 366 ? 31.854 -5.640 -5.456 1.00 73.38 366 SER A C 1
ATOM 2851 O O . SER A 1 366 ? 31.378 -5.430 -4.341 1.00 73.38 366 SER A O 1
ATOM 2853 N N . ASP A 1 367 ? 32.674 -4.769 -6.050 1.00 62.69 367 ASP A N 1
ATOM 2854 C CA . ASP A 1 367 ? 32.988 -3.430 -5.531 1.00 62.69 367 ASP A CA 1
ATOM 2855 C C . ASP A 1 367 ? 31.763 -2.497 -5.464 1.00 62.69 367 ASP A C 1
ATOM 2857 O O . ASP A 1 367 ? 31.795 -1.495 -4.751 1.00 62.69 367 ASP A O 1
ATOM 2861 N N . ILE A 1 368 ? 30.677 -2.832 -6.170 1.00 52.03 368 ILE A N 1
ATOM 2862 C CA . ILE A 1 368 ? 29.449 -2.028 -6.246 1.00 52.03 368 ILE A CA 1
ATOM 2863 C C . ILE A 1 368 ? 28.226 -2.673 -5.572 1.00 52.03 368 ILE A C 1
ATOM 2865 O O . ILE A 1 368 ? 27.169 -2.042 -5.519 1.00 52.03 368 ILE A O 1
ATOM 2869 N N . GLY A 1 369 ? 28.366 -3.877 -5.004 1.00 54.31 369 GLY A N 1
ATOM 2870 C CA . GLY A 1 369 ? 27.319 -4.547 -4.223 1.00 54.31 369 GLY A CA 1
ATOM 2871 C C . GLY A 1 369 ? 27.162 -6.042 -4.511 1.00 54.31 369 GLY A C 1
ATOM 2872 O O . GLY A 1 369 ? 28.026 -6.668 -5.131 1.00 54.31 369 GLY A O 1
ATOM 2873 N N . LEU A 1 370 ? 26.050 -6.614 -4.035 1.00 60.00 370 LEU A N 1
ATOM 2874 C CA . LEU A 1 370 ? 25.664 -8.007 -4.282 1.00 60.00 370 LEU A CA 1
ATOM 2875 C C . LEU A 1 370 ? 25.526 -8.260 -5.789 1.00 60.00 370 LEU A C 1
ATOM 2877 O O . LEU A 1 370 ? 24.900 -7.475 -6.501 1.00 60.00 370 LEU A O 1
ATOM 2881 N N . VAL A 1 371 ? 26.109 -9.356 -6.271 1.00 72.00 371 VAL A N 1
ATOM 2882 C CA . VAL A 1 371 ? 25.990 -9.755 -7.672 1.00 72.00 371 VAL A CA 1
ATOM 2883 C C . VAL A 1 371 ? 24.710 -10.551 -7.853 1.00 72.00 371 VAL A C 1
ATOM 2885 O O . VAL A 1 371 ? 24.536 -11.614 -7.266 1.00 72.00 371 VAL A O 1
ATOM 2888 N N . ILE A 1 372 ? 23.828 -10.029 -8.698 1.00 74.19 372 ILE A N 1
ATOM 2889 C CA . ILE A 1 372 ? 22.601 -10.686 -9.132 1.00 74.19 372 ILE A CA 1
ATOM 2890 C C . ILE A 1 372 ? 22.608 -10.666 -10.658 1.00 74.19 372 ILE A C 1
ATOM 2892 O O . ILE A 1 372 ? 22.898 -9.639 -11.274 1.00 74.19 372 ILE A O 1
ATOM 2896 N N . TRP A 1 373 ? 22.339 -11.815 -11.267 1.00 82.00 373 TRP A N 1
ATOM 2897 C CA . TRP A 1 373 ? 22.183 -11.937 -12.710 1.00 82.00 373 TRP A CA 1
ATOM 2898 C C . TRP A 1 373 ? 20.724 -11.799 -13.086 1.00 82.00 373 TRP A C 1
ATOM 2900 O O . TRP A 1 373 ? 19.911 -12.573 -12.596 1.00 82.00 373 TRP A O 1
ATOM 2910 N N . HIS A 1 374 ? 20.430 -10.887 -14.001 1.00 78.00 374 HIS A N 1
ATOM 2911 C CA . HIS A 1 374 ? 19.111 -10.575 -14.526 1.00 78.00 374 HIS A CA 1
ATOM 2912 C C . HIS A 1 374 ? 18.999 -11.091 -15.962 1.00 78.00 374 HIS A C 1
ATOM 2914 O O . HIS A 1 374 ? 19.826 -10.713 -16.781 1.00 78.00 374 HIS A O 1
ATOM 2920 N N . LEU A 1 375 ? 18.022 -11.911 -16.345 1.00 80.19 375 LEU A N 1
ATOM 2921 C CA . LEU A 1 375 ? 17.879 -12.239 -17.775 1.00 80.19 375 LEU A CA 1
ATOM 2922 C C . LEU A 1 375 ? 17.428 -11.014 -18.568 1.00 80.19 375 LEU A C 1
ATOM 2924 O O . LEU A 1 375 ? 16.448 -10.347 -18.225 1.00 80.19 375 LEU A O 1
ATOM 2928 N N . GLN A 1 376 ? 18.112 -10.794 -19.679 1.00 73.75 376 GLN A N 1
ATOM 2929 C CA . GLN A 1 376 ? 17.711 -9.888 -20.733 1.00 73.75 376 GLN A CA 1
ATOM 2930 C C . GLN A 1 376 ? 16.557 -10.517 -21.519 1.00 73.75 376 GLN A C 1
ATOM 2932 O O . GLN A 1 376 ? 16.684 -11.594 -22.104 1.00 73.75 376 GLN A O 1
ATOM 2937 N N . ARG A 1 377 ? 15.398 -9.855 -21.510 1.00 62.72 377 ARG A N 1
ATOM 2938 C CA . ARG A 1 377 ? 14.326 -10.183 -22.453 1.00 62.72 377 ARG A CA 1
ATOM 2939 C C . ARG A 1 377 ? 14.679 -9.554 -23.802 1.00 62.72 377 ARG A C 1
ATOM 2941 O O . ARG A 1 377 ? 15.114 -8.406 -23.829 1.00 62.72 377 ARG A O 1
ATOM 2948 N N . ALA A 1 378 ? 14.535 -10.338 -24.868 1.00 48.44 378 ALA A N 1
ATOM 2949 C CA . ALA A 1 378 ? 14.697 -9.888 -26.249 1.00 48.44 378 ALA A CA 1
ATOM 2950 C C . ALA A 1 378 ? 13.575 -8.939 -26.682 1.00 48.44 378 ALA A C 1
ATOM 2952 O O . ALA A 1 378 ? 12.446 -9.096 -26.153 1.00 48.44 378 ALA A O 1
#

Radius of gyration: 22.88 Å; chains: 1; bounding box: 54×79×56 Å